Protein AF-0000000073400050 (afdb_homodimer)

Nearest PDB structures (foldseek):
  8a4d-assembly2_E  TM=8.591E-01  e=4.360E-23  Pseudomonas aeruginosa LESB58
  8a4d-assembly1_A  TM=8.647E-01  e=7.054E-23  Pseudomonas aeruginosa LESB58
  2o1x-assembly2_D  TM=8.941E-01  e=3.801E-22  Deinococcus radiodurans
  8a4d-assembly2_B  TM=8.630E-01  e=1.739E-22  Pseudomonas aeruginosa LESB58
  8a4d-assembly3_C-2  TM=8.619E-01  e=1.961E-22  Pseudomonas aeruginosa LESB58

Solvent-accessible surface area (backbone atoms only — not comparable to full-atom values): 29000 Å² total; per-residue (Å²): 117,44,46,49,27,49,48,36,54,49,46,48,64,48,41,77,79,35,86,43,50,27,41,35,31,36,71,47,33,86,77,34,43,44,52,56,37,38,70,75,41,52,92,40,44,44,77,53,38,88,33,49,49,58,41,52,49,51,32,32,55,43,20,74,73,68,31,37,26,33,37,42,43,44,22,30,48,46,61,28,54,17,25,42,47,42,46,56,50,20,24,63,63,41,25,34,32,35,38,38,19,27,22,27,13,67,46,39,29,79,73,30,38,81,46,34,20,39,40,49,57,16,46,49,52,36,40,24,55,29,34,28,34,20,40,51,28,62,66,30,35,50,50,48,53,53,52,51,70,72,43,83,35,15,32,37,38,45,23,37,46,56,66,67,60,80,64,60,62,73,72,53,58,53,39,46,45,56,60,85,48,45,26,37,30,36,17,35,18,69,28,30,57,36,28,39,51,12,17,52,54,28,40,75,72,72,39,59,37,17,16,27,36,37,24,37,63,17,74,59,54,58,68,64,47,49,64,72,54,61,89,43,79,44,34,35,33,31,38,60,25,24,54,56,34,23,66,62,35,55,41,42,75,69,75,41,76,69,44,81,74,63,42,39,44,58,61,74,54,61,60,58,68,41,55,44,72,57,54,25,52,76,64,49,59,28,29,66,44,44,26,50,51,51,52,52,52,58,55,64,82,96,115,43,48,48,27,50,47,35,52,47,46,47,64,47,40,76,81,35,85,43,51,28,41,33,32,38,71,47,33,86,76,34,43,44,50,56,36,36,71,75,41,52,90,41,46,45,77,54,38,88,34,48,49,58,41,51,48,50,33,32,54,42,21,73,73,70,31,37,28,34,38,41,44,44,23,30,47,46,60,28,53,17,27,42,45,42,48,58,49,19,25,63,62,42,24,33,32,35,38,37,18,28,24,26,12,66,45,40,32,82,73,28,38,82,47,35,20,40,41,50,57,16,48,49,52,37,40,25,54,29,34,29,33,20,40,50,27,62,66,30,34,50,49,48,53,54,53,51,70,71,44,83,35,14,32,38,38,46,21,39,48,59,66,67,59,81,64,59,63,75,71,53,58,53,38,46,46,55,62,86,48,44,26,37,29,36,19,34,19,70,28,29,56,35,28,40,50,12,17,51,54,27,41,76,72,70,38,60,37,18,16,28,35,37,25,37,63,18,74,60,54,60,67,64,47,50,63,71,53,60,88,43,81,43,33,35,33,34,39,59,25,25,55,57,33,24,65,61,36,53,40,43,75,70,73,41,78,67,43,82,72,65,43,39,45,57,62,71,54,61,62,58,66,42,57,44,71,56,54,25,52,75,64,48,58,28,30,65,44,43,26,52,51,51,53,51,50,58,57,62,81,95

Sequence (604 aa):
MRPAAHCVQALVERAAHDRRIWVLDGDLADSYGADRFAATHPDRFLMAGIAEQSMVSTAAGMAACGLRPWVFSFAAFLCYRAYDQIRVGLAQAGMPVTLVGSHSGGCGGPNGKSHLALNDIAVMASLPNVDVWAPASDRDTRFVVDAVMTADRPAYIRYPREPWGELPGEPAECRWIGGRRRFALVSCGLFSHVANDAAGMLRARGIDAGAVHVARLAPFPADAFAALVDGVDGIWVVDDHTRFGGLADLLRANGHAVREPAFSWPANWSGDVGPAAELLRRHGLSAADVAGRIAAELARGRMRPAAHCVQALVERAAHDRRIWVLDGDLADSYGADRFAATHPDRFLMAGIAEQSMVSTAAGMAACGLRPWVFSFAAFLCYRAYDQIRVGLAQAGMPVTLVGSHSGGCGGPNGKSHLALNDIAVMASLPNVDVWAPASDRDTRFVVDAVMTADRPAYIRYPREPWGELPGEPAECRWIGGRRRFALVSCGLFSHVANDAAGMLRARGIDAGAVHVARLAPFPADAFAALVDGVDGIWVVDDHTRFGGLADLLRANGHAVREPAFSWPANWSGDVGPAAELLRRHGLSAADVAGRIAAELARGR

Structure (mmCIF, N/CA/C/O backbone):
data_AF-0000000073400050-model_v1
#
loop_
_entity.id
_entity.type
_entity.pdbx_description
1 polymer 'Transketolase, C-terminal subunit'
#
loop_
_atom_site.group_PDB
_atom_site.id
_atom_site.type_symbol
_atom_site.label_atom_id
_atom_site.label_alt_id
_atom_site.label_comp_id
_atom_site.label_asym_id
_atom_site.label_entity_id
_atom_site.label_seq_id
_atom_site.pdbx_PDB_ins_code
_atom_site.Cartn_x
_atom_site.Cartn_y
_atom_site.Cartn_z
_atom_site.occupancy
_atom_site.B_iso_or_equiv
_atom_site.auth_seq_id
_atom_site.auth_comp_id
_atom_site.auth_asym_id
_atom_site.auth_atom_id
_atom_site.pdbx_PDB_model_num
ATOM 1 N N . MET A 1 1 ? -8.758 21.391 20.672 1 71.56 1 MET A N 1
ATOM 2 C CA . MET A 1 1 ? -9.648 21.094 19.562 1 71.56 1 MET A CA 1
ATOM 3 C C . MET A 1 1 ? -9.148 19.891 18.766 1 71.56 1 MET A C 1
ATOM 5 O O . MET A 1 1 ? -7.938 19.719 18.594 1 71.56 1 MET A O 1
ATOM 9 N N . ARG A 1 2 ? -10.109 19.109 18.344 1 82.56 2 ARG A N 1
ATOM 10 C CA . ARG A 1 2 ? -9.719 17.953 17.547 1 82.56 2 ARG A CA 1
ATOM 11 C C . ARG A 1 2 ? -9.195 18.375 16.172 1 82.56 2 ARG A C 1
ATOM 13 O O . ARG A 1 2 ? -9.703 19.328 15.578 1 82.56 2 ARG A O 1
ATOM 20 N N . PRO A 1 3 ? -8.242 17.734 15.695 1 82.31 3 PRO A N 1
ATOM 21 C CA . PRO A 1 3 ? -7.562 18.156 14.469 1 82.31 3 PRO A CA 1
ATOM 22 C C . PRO A 1 3 ? -8.523 18.359 13.297 1 82.31 3 PRO A C 1
ATOM 24 O O . PRO A 1 3 ? -8.445 19.359 12.586 1 82.31 3 PRO A O 1
ATOM 27 N N . ALA A 1 4 ? -9.445 17.5 13.18 1 83.62 4 ALA A N 1
ATOM 28 C CA . ALA A 1 4 ? -10.383 17.609 12.062 1 83.62 4 ALA A CA 1
ATOM 29 C C . ALA A 1 4 ? -11.266 18.859 12.211 1 83.62 4 ALA A C 1
ATOM 31 O O . ALA A 1 4 ? -11.773 19.375 11.219 1 83.62 4 ALA A O 1
ATOM 32 N N . ALA A 1 5 ? -11.43 19.297 13.398 1 85.75 5 ALA A N 1
ATOM 33 C CA . ALA A 1 5 ? -12.234 20.484 13.656 1 85.75 5 ALA A CA 1
ATOM 34 C C . ALA A 1 5 ? -11.578 21.734 13.055 1 85.75 5 ALA A C 1
ATOM 36 O O . ALA A 1 5 ? -12.273 22.672 12.672 1 85.75 5 ALA A O 1
ATOM 37 N N . HIS A 1 6 ? -10.273 21.719 12.969 1 88.62 6 HIS A N 1
ATOM 38 C CA . HIS A 1 6 ? -9.555 22.812 12.344 1 88.62 6 HIS A CA 1
ATOM 39 C C . HIS A 1 6 ? -9.891 22.922 10.859 1 88.62 6 HIS A C 1
ATOM 41 O O . HIS A 1 6 ? -9.945 24.016 10.297 1 88.62 6 HIS A O 1
ATOM 47 N N . CYS A 1 7 ? -10.039 21.781 10.258 1 92.19 7 CYS A N 1
ATOM 48 C CA . CYS A 1 7 ? -10.445 21.75 8.859 1 92.19 7 CYS A CA 1
ATOM 49 C C . CYS A 1 7 ? -11.82 22.391 8.672 1 92.19 7 CYS A C 1
ATOM 51 O O . CYS A 1 7 ? -12.023 23.203 7.766 1 92.19 7 CYS A O 1
ATOM 53 N N . VAL A 1 8 ? -12.695 22.062 9.562 1 88.94 8 VAL A N 1
ATOM 54 C CA . VAL A 1 8 ? -14.055 22.609 9.508 1 88.94 8 VAL A CA 1
ATOM 55 C C . VAL A 1 8 ? -14.008 24.125 9.648 1 88.94 8 VAL A C 1
ATOM 57 O O . VAL A 1 8 ? -14.703 24.844 8.914 1 88.94 8 VAL A O 1
ATOM 60 N N . GLN A 1 9 ? -13.258 24.547 10.555 1 89.75 9 GLN A N 1
ATOM 61 C CA . GLN A 1 9 ? -13.133 25.984 10.766 1 89.75 9 GLN A CA 1
ATOM 62 C C . GLN A 1 9 ? -12.633 26.688 9.508 1 89.75 9 GLN A C 1
ATOM 64 O O . GLN A 1 9 ? -13.156 27.734 9.125 1 89.75 9 GLN A O 1
ATOM 69 N N . ALA A 1 10 ? -11.656 26.109 8.898 1 91.75 10 ALA A N 1
ATOM 70 C CA . ALA A 1 10 ? -11.125 26.672 7.66 1 91.75 10 ALA A CA 1
ATOM 71 C C . ALA A 1 10 ? -12.195 26.703 6.574 1 91.75 10 ALA A C 1
ATOM 73 O O . ALA A 1 10 ? -12.289 27.672 5.809 1 91.75 10 ALA A O 1
ATOM 74 N N . LEU A 1 11 ? -12.977 25.703 6.5 1 92 11 LEU A N 1
ATOM 75 C CA . LEU A 1 11 ? -14.023 25.594 5.484 1 92 11 LEU A CA 1
ATOM 76 C C . LEU A 1 11 ? -15.117 26.625 5.727 1 92 11 LEU A C 1
ATOM 78 O O . LEU A 1 11 ? -15.656 27.203 4.777 1 92 11 LEU A O 1
ATOM 82 N N . VAL A 1 12 ? -15.461 26.812 6.988 1 90.62 12 VAL A N 1
ATOM 83 C CA . VAL A 1 12 ? -16.469 27.812 7.344 1 90.62 12 VAL A CA 1
ATOM 84 C C . VAL A 1 12 ? -16.047 29.188 6.824 1 90.62 12 VAL A C 1
ATOM 86 O O . VAL A 1 12 ? -16.844 29.906 6.211 1 90.62 12 VAL A O 1
ATOM 89 N N . GLU A 1 13 ? -14.836 29.531 7.047 1 91.69 13 GLU A N 1
ATOM 90 C CA . GLU A 1 13 ? -14.289 30.812 6.613 1 91.69 13 GLU A CA 1
ATOM 91 C C . GLU A 1 13 ? -14.281 30.922 5.09 1 91.69 13 GLU A C 1
ATOM 93 O O . GLU A 1 13 ? -14.672 31.953 4.531 1 91.69 13 GLU A O 1
ATOM 98 N N . ARG A 1 14 ? -13.93 29.859 4.449 1 91.88 14 ARG A N 1
ATOM 99 C CA . ARG A 1 14 ? -13.828 29.875 2.994 1 91.88 14 ARG A CA 1
ATOM 100 C C . ARG A 1 14 ? -15.211 29.859 2.348 1 91.88 14 ARG A C 1
ATOM 102 O O . ARG A 1 14 ? -15.406 30.469 1.287 1 91.88 14 ARG A O 1
ATOM 109 N N . ALA A 1 15 ? -16.078 29.156 2.898 1 91.31 15 ALA A N 1
ATOM 110 C CA . ALA A 1 15 ? -17.422 29 2.346 1 91.31 15 ALA A CA 1
ATOM 111 C C . ALA A 1 15 ? -18.156 30.328 2.314 1 91.31 15 ALA A C 1
ATOM 113 O O . ALA A 1 15 ? -19.125 30.5 1.565 1 91.31 15 ALA A O 1
ATOM 114 N N . ALA A 1 16 ? -17.719 31.281 3.084 1 91.44 16 ALA A N 1
ATOM 115 C CA . ALA A 1 16 ? -18.297 32.625 3.066 1 91.44 16 ALA A CA 1
ATOM 116 C C . ALA A 1 16 ? -18.078 33.281 1.713 1 91.44 16 ALA A C 1
ATOM 118 O O . ALA A 1 16 ? -18.875 34.156 1.305 1 91.44 16 ALA A O 1
ATOM 119 N N . HIS A 1 17 ? -17.062 32.844 0.979 1 92.31 17 HIS A N 1
ATOM 120 C CA . HIS A 1 17 ? -16.703 33.5 -0.267 1 92.31 17 HIS A CA 1
ATOM 121 C C . HIS A 1 17 ? -16.766 32.562 -1.446 1 92.31 17 HIS A C 1
ATOM 123 O O . HIS A 1 17 ? -16.5 32.938 -2.588 1 92.31 17 HIS A O 1
ATOM 129 N N . ASP A 1 18 ? -17.078 31.344 -1.232 1 92.69 18 ASP A N 1
ATOM 130 C CA . ASP A 1 18 ? -17.156 30.328 -2.279 1 92.69 18 ASP A CA 1
ATOM 131 C C . ASP A 1 18 ? -18.391 29.453 -2.119 1 92.69 18 ASP A C 1
ATOM 133 O O . ASP A 1 18 ? -18.406 28.516 -1.322 1 92.69 18 ASP A O 1
ATOM 137 N N . ARG A 1 19 ? -19.344 29.641 -2.895 1 90.75 19 ARG A N 1
ATOM 138 C CA . ARG A 1 19 ? -20.641 28.984 -2.771 1 90.75 19 ARG A CA 1
ATOM 139 C C . ARG A 1 19 ? -20.562 27.531 -3.242 1 90.75 19 ARG A C 1
ATOM 141 O O . ARG A 1 19 ? -21.5 26.75 -3.023 1 90.75 19 ARG A O 1
ATOM 148 N N . ARG A 1 20 ? -19.594 27.172 -3.75 1 93.12 20 ARG A N 1
ATOM 149 C CA . ARG A 1 20 ? -19.469 25.812 -4.254 1 93.12 20 ARG A CA 1
ATOM 150 C C . ARG A 1 20 ? -19.188 24.828 -3.117 1 93.12 20 ARG A C 1
ATOM 152 O O . ARG A 1 20 ? -19.391 23.625 -3.27 1 93.12 20 ARG A O 1
ATOM 159 N N . ILE A 1 21 ? -18.719 25.203 -1.989 1 92.69 21 ILE A N 1
ATOM 160 C CA . ILE A 1 21 ? -18.25 24.359 -0.892 1 92.69 21 ILE A CA 1
ATOM 161 C C . ILE A 1 21 ? -19.453 23.781 -0.141 1 92.69 21 ILE A C 1
ATOM 163 O O . ILE A 1 21 ? -20.312 24.531 0.346 1 92.69 21 ILE A O 1
ATOM 167 N N . TRP A 1 22 ? -19.484 22.484 -0.041 1 90.38 22 TRP A N 1
ATOM 168 C CA . TRP A 1 22 ? -20.484 21.734 0.726 1 90.38 22 TRP A CA 1
ATOM 169 C C . TRP A 1 22 ? -19.812 20.75 1.682 1 90.38 22 TRP A C 1
ATOM 171 O O . TRP A 1 22 ? -18.75 20.188 1.365 1 90.38 22 TRP A O 1
ATOM 181 N N . VAL A 1 23 ? -20.469 20.578 2.783 1 88.38 23 VAL A N 1
ATOM 182 C CA . VAL A 1 23 ? -19.953 19.609 3.756 1 88.38 23 VAL A CA 1
ATOM 183 C C . VAL A 1 23 ? -20.984 18.5 3.959 1 88.38 23 VAL A C 1
ATOM 185 O O . VAL A 1 23 ? -22.172 18.766 4.145 1 88.38 23 VAL A O 1
ATOM 188 N N . LEU A 1 24 ? -20.469 17.344 3.75 1 84.06 24 LEU A N 1
ATOM 189 C CA . LEU A 1 24 ? -21.266 16.156 4.039 1 84.06 24 LEU A CA 1
ATOM 190 C C . LEU A 1 24 ? -20.719 15.414 5.262 1 84.06 24 LEU A C 1
ATOM 192 O O . LEU A 1 24 ? -19.5 15.273 5.414 1 84.06 24 LEU A O 1
ATOM 196 N N . ASP A 1 25 ? -21.672 15.016 6.125 1 77.69 25 ASP A N 1
ATOM 197 C CA . A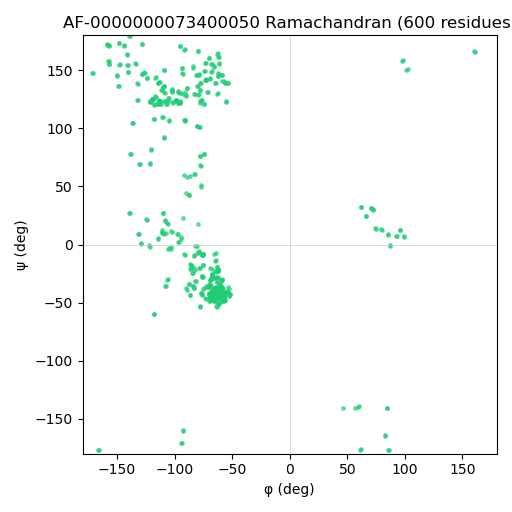SP A 1 25 ? -21.219 14.383 7.359 1 77.69 25 ASP A CA 1
ATOM 198 C C . ASP A 1 25 ? -22 13.102 7.637 1 77.69 25 ASP A C 1
ATOM 200 O O . ASP A 1 25 ? -23.203 13.031 7.379 1 77.69 25 ASP A O 1
ATOM 204 N N . GLY A 1 26 ? -21.312 12.055 8.086 1 64.44 26 GLY A N 1
ATOM 205 C CA . GLY A 1 26 ? -21.906 10.773 8.422 1 64.44 26 GLY A CA 1
ATOM 206 C C . GLY A 1 26 ? -22.406 10.703 9.859 1 64.44 26 GLY A C 1
ATOM 207 O O . GLY A 1 26 ? -22.203 9.695 10.539 1 64.44 26 GLY A O 1
ATOM 208 N N . ASP A 1 27 ? -22.984 11.617 10.328 1 53.19 27 ASP A N 1
ATOM 209 C CA . ASP A 1 27 ? -23.594 11.734 11.656 1 53.19 27 ASP A CA 1
ATOM 210 C C . ASP A 1 27 ? -22.531 11.703 12.75 1 53.19 27 ASP A C 1
ATOM 212 O O . ASP A 1 27 ? -22.766 11.156 13.836 1 53.19 27 ASP A O 1
ATOM 216 N N . LEU A 1 28 ? -21.406 12.055 12.422 1 57.22 28 LEU A N 1
ATOM 217 C CA . LEU A 1 28 ? -20.344 12.109 13.414 1 57.22 28 LEU A CA 1
ATOM 218 C C . LEU A 1 28 ? -19.984 13.555 13.742 1 57.22 28 LEU A C 1
ATOM 220 O O . LEU A 1 28 ? -18.875 13.836 14.211 1 57.22 28 LEU A O 1
ATOM 224 N N . ALA A 1 29 ? -20.891 14.367 13.445 1 50.97 29 ALA A N 1
ATOM 225 C CA . ALA A 1 29 ? -20.688 15.812 13.453 1 50.97 29 ALA A CA 1
ATOM 226 C C . ALA A 1 29 ? -20.125 16.281 14.789 1 50.97 29 ALA A C 1
ATOM 228 O O . ALA A 1 29 ? -19.219 17.109 14.828 1 50.97 29 ALA A O 1
ATOM 229 N N . ASP A 1 30 ? -20.594 15.68 15.82 1 50.03 30 ASP A N 1
ATOM 230 C CA . ASP A 1 30 ? -20.109 16.094 17.141 1 50.03 30 ASP A CA 1
ATOM 231 C C . ASP A 1 30 ? -18.641 15.727 17.328 1 50.03 30 ASP A C 1
ATOM 233 O O . ASP A 1 30 ? -17.922 16.375 18.094 1 50.03 30 ASP A O 1
ATOM 237 N N . SER A 1 31 ? -18.25 14.805 16.547 1 51.19 31 SER A N 1
ATOM 238 C CA . SER A 1 31 ? -16.922 14.266 16.766 1 51.19 31 SER A CA 1
ATOM 239 C C . SER A 1 31 ? -15.859 15.086 16.047 1 51.19 31 SER A C 1
ATOM 241 O O . SER A 1 31 ? -14.695 15.086 16.438 1 51.19 31 SER A O 1
ATOM 243 N N . TYR A 1 32 ? -16.344 15.875 15.055 1 60.16 32 TYR A N 1
ATOM 244 C CA . TYR A 1 32 ? -15.328 16.609 14.312 1 60.16 32 TYR A CA 1
ATOM 245 C C . TYR A 1 32 ? -15.703 18.094 14.195 1 60.16 32 TYR A C 1
ATOM 247 O O . TYR A 1 32 ? -15.008 18.859 13.531 1 60.16 32 TYR A O 1
ATOM 255 N N . GLY A 1 33 ? -16.641 18.484 14.836 1 62.09 33 GLY A N 1
ATOM 256 C CA . GLY A 1 33 ? -16.969 19.906 14.852 1 62.09 33 GLY A CA 1
ATOM 257 C C . GLY A 1 33 ? -17.734 20.344 13.617 1 62.09 33 GLY A C 1
ATOM 258 O O . GLY A 1 33 ? -17.719 21.531 13.273 1 62.09 33 GLY A O 1
ATOM 259 N N . ALA A 1 34 ? -18.203 19.359 12.883 1 67.62 34 ALA A N 1
ATOM 260 C CA . ALA A 1 34 ? -18.906 19.703 11.656 1 67.62 34 ALA A CA 1
ATOM 261 C C . ALA A 1 34 ? -20.188 20.484 11.961 1 67.62 34 ALA A C 1
ATOM 263 O O . ALA A 1 34 ? -20.734 21.156 11.086 1 67.62 34 ALA A O 1
ATOM 264 N N . ASP A 1 35 ? -20.516 20.438 13.148 1 70.44 35 ASP A N 1
ATOM 265 C CA . ASP A 1 35 ? -21.672 21.188 13.602 1 70.44 35 ASP A CA 1
ATOM 266 C C . ASP A 1 35 ? -21.469 22.688 13.406 1 70.44 35 ASP A C 1
ATOM 268 O O . ASP A 1 35 ? -22.438 23.422 13.164 1 70.44 35 ASP A O 1
ATOM 272 N N . ARG A 1 36 ? -20.281 23.047 13.453 1 75.31 36 ARG A N 1
ATOM 273 C CA . ARG A 1 36 ? -19.984 24.469 13.266 1 75.31 36 ARG A CA 1
ATOM 274 C C . ARG A 1 36 ? -20.312 24.906 11.844 1 75.31 36 ARG A C 1
ATOM 276 O O . ARG A 1 36 ? -20.812 26.016 11.625 1 75.31 36 ARG A O 1
ATOM 283 N N . PHE A 1 37 ? -20.047 24.078 10.93 1 82.56 37 PHE A N 1
ATOM 284 C CA . PHE A 1 37 ? -20.375 24.406 9.547 1 82.56 37 PHE A CA 1
ATOM 285 C C . PHE A 1 37 ? -21.875 24.469 9.344 1 82.56 37 PHE A C 1
ATOM 287 O O . PHE A 1 37 ? -22.391 25.391 8.703 1 82.56 37 PHE A O 1
ATOM 294 N N . ALA A 1 38 ? -22.469 23.469 9.875 1 75.44 38 ALA A N 1
ATOM 295 C CA . ALA A 1 38 ? -23.938 23.422 9.773 1 75.44 38 ALA A CA 1
ATOM 296 C C . ALA A 1 38 ? -24.578 24.656 10.383 1 75.44 38 ALA A C 1
ATOM 298 O O . ALA A 1 38 ? -25.578 25.172 9.867 1 75.44 38 ALA A O 1
ATOM 299 N N . ALA A 1 39 ? -24.047 25.109 11.414 1 80.62 39 ALA A N 1
ATOM 300 C CA . ALA A 1 39 ? -24.562 26.281 12.102 1 80.62 39 ALA A CA 1
ATOM 301 C C . ALA A 1 39 ? -24.359 27.547 11.266 1 80.62 39 ALA A C 1
ATOM 303 O O . ALA A 1 39 ? -25.234 28.422 11.234 1 80.62 39 ALA A O 1
ATOM 304 N N . THR A 1 40 ? -23.297 27.641 10.57 1 82 40 THR A N 1
ATOM 305 C CA . THR A 1 40 ? -22.953 28.859 9.828 1 82 40 THR A CA 1
ATOM 306 C C . THR A 1 40 ? -23.516 28.812 8.414 1 82 40 THR A C 1
ATOM 308 O O . THR A 1 40 ? -23.922 29.828 7.867 1 82 40 THR A O 1
ATOM 311 N N . HIS A 1 41 ? -23.484 27.594 7.824 1 84.25 41 HIS A N 1
ATOM 312 C CA . HIS A 1 41 ? -23.984 27.406 6.461 1 84.25 41 HIS A CA 1
ATOM 313 C C . HIS A 1 41 ? -24.938 26.219 6.371 1 84.25 41 HIS A C 1
ATOM 315 O O . HIS A 1 41 ? -24.672 25.25 5.66 1 84.25 41 HIS A O 1
ATOM 321 N N . PRO A 1 42 ? -26.078 26.328 6.938 1 78.31 42 PRO A N 1
ATOM 322 C CA . PRO A 1 42 ? -27 25.203 7.031 1 78.31 42 PRO A CA 1
ATOM 323 C C . PRO A 1 42 ? -27.484 24.719 5.664 1 78.31 42 PRO A C 1
ATOM 325 O O . PRO A 1 42 ? -27.766 23.531 5.492 1 78.31 42 PRO A O 1
ATOM 328 N N . ASP A 1 43 ? -27.531 25.578 4.73 1 81.19 43 ASP A N 1
ATOM 329 C CA . ASP A 1 43 ? -28.062 25.234 3.42 1 81.19 43 ASP A CA 1
ATOM 330 C C . ASP A 1 43 ? -27.047 24.469 2.59 1 81.19 43 ASP A C 1
ATOM 332 O O . ASP A 1 43 ? -27.359 23.969 1.507 1 81.19 43 ASP A O 1
ATOM 336 N N . ARG A 1 44 ? -25.875 24.328 3.072 1 84.44 44 ARG A N 1
ATOM 337 C CA . ARG A 1 44 ? -24.812 23.641 2.334 1 84.44 44 ARG A CA 1
ATOM 338 C C . ARG A 1 44 ? -24.234 22.5 3.148 1 84.44 44 ARG A C 1
ATOM 340 O O . ARG A 1 44 ? -23.062 22.125 2.967 1 84.44 44 ARG A O 1
ATOM 347 N N . PHE A 1 45 ? -24.984 22.062 4.082 1 78.44 45 PHE A N 1
ATOM 348 C CA . PHE A 1 45 ? -24.656 20.922 4.938 1 78.44 45 PHE A CA 1
ATOM 349 C C . PHE A 1 45 ? -25.594 19.766 4.688 1 78.44 45 PHE A C 1
ATOM 351 O O . PHE A 1 45 ? -26.812 19.922 4.719 1 78.44 45 PHE A O 1
ATOM 358 N N . LEU A 1 46 ? -25.016 18.594 4.359 1 76.62 46 LEU A N 1
ATOM 359 C CA . LEU A 1 46 ? -25.812 17.391 4.141 1 76.62 46 LEU A CA 1
ATOM 360 C C . LEU A 1 46 ? -25.453 16.297 5.148 1 76.62 46 LEU A C 1
ATOM 362 O O . LEU A 1 46 ? -24.297 15.875 5.215 1 76.62 46 LEU A O 1
ATOM 366 N N . MET A 1 47 ? -26.391 15.891 5.883 1 68.06 47 MET A N 1
ATOM 367 C CA . MET A 1 47 ? -26.203 14.789 6.82 1 68.06 47 MET A CA 1
ATOM 368 C C . MET A 1 47 ? -26.578 13.461 6.172 1 68.06 47 MET A C 1
ATOM 370 O O . MET A 1 47 ? -27.719 13.25 5.77 1 68.06 47 MET A O 1
ATOM 374 N N . ALA A 1 48 ? -25.641 12.633 5.844 1 61.25 48 ALA A N 1
ATOM 375 C CA . ALA A 1 48 ? -25.938 11.414 5.098 1 61.25 48 ALA A CA 1
ATOM 376 C C . ALA A 1 48 ? -26.047 10.211 6.027 1 61.25 48 ALA A C 1
ATOM 378 O O . ALA A 1 48 ? -26.469 9.133 5.617 1 61.25 48 ALA A O 1
ATOM 379 N N . GLY A 1 49 ? -26.062 10.344 7.418 1 57.94 49 GLY A N 1
ATOM 380 C CA . GLY A 1 49 ? -26.031 9.18 8.281 1 57.94 49 GLY A CA 1
ATOM 381 C C . GLY A 1 49 ? -24.781 8.336 8.109 1 57.94 49 GLY A C 1
ATOM 382 O O . GLY A 1 49 ? -23.906 8.68 7.32 1 57.94 49 GLY A O 1
ATOM 383 N N . ILE A 1 50 ? -24.734 7.215 8.836 1 56 50 ILE A N 1
ATOM 384 C CA . ILE A 1 50 ? -23.594 6.301 8.789 1 56 50 ILE A CA 1
ATOM 385 C C . ILE A 1 50 ? -23.656 5.461 7.516 1 56 50 ILE A C 1
ATOM 387 O O . ILE A 1 50 ? -23.891 4.25 7.57 1 56 50 ILE A O 1
ATOM 391 N N . ALA A 1 51 ? -23.812 6.117 6.441 1 67.69 51 ALA A N 1
ATOM 392 C CA . ALA A 1 51 ? -23.859 5.477 5.129 1 67.69 51 ALA A CA 1
ATOM 393 C C . ALA A 1 51 ? -22.766 6.02 4.207 1 67.69 51 ALA A C 1
ATOM 395 O O . ALA A 1 51 ? -23.062 6.719 3.234 1 67.69 51 ALA A O 1
ATOM 396 N N . GLU A 1 52 ? -21.656 5.707 4.492 1 73.69 52 GLU A N 1
ATOM 397 C CA . GLU A 1 52 ? -20.5 6.285 3.811 1 73.69 52 GLU A CA 1
ATOM 398 C C . GLU A 1 52 ? -20.547 5.996 2.314 1 73.69 52 GLU A C 1
ATOM 400 O O . GLU A 1 52 ? -20.141 6.828 1.503 1 73.69 52 GLU A O 1
ATOM 405 N N . GLN A 1 53 ? -21.016 4.852 1.957 1 74 53 GLN A N 1
ATOM 406 C CA . GLN A 1 53 ? -21.109 4.523 0.539 1 74 53 GLN A CA 1
ATOM 407 C C . GLN A 1 53 ? -22.016 5.5 -0.194 1 74 53 GLN A C 1
ATOM 409 O O . GLN A 1 53 ? -21.641 6.047 -1.234 1 74 53 GLN A O 1
ATOM 414 N N . SER A 1 54 ? -23.078 5.742 0.435 1 75.5 54 SER A N 1
ATOM 415 C CA . SER A 1 54 ? -24.031 6.684 -0.145 1 75.5 54 SER A CA 1
ATOM 416 C C . SER A 1 54 ? -23.5 8.109 -0.112 1 75.5 54 SER A C 1
ATOM 418 O O . SER A 1 54 ? -23.703 8.875 -1.053 1 75.5 54 SER A O 1
ATOM 420 N N . MET A 1 55 ? -22.812 8.453 0.911 1 83.62 55 MET A N 1
ATOM 421 C CA . MET A 1 55 ? -22.25 9.789 1.092 1 83.62 55 MET A CA 1
ATOM 422 C C . MET A 1 55 ? -21.219 10.102 0.004 1 83.62 55 MET A C 1
ATOM 424 O O . MET A 1 55 ? -21.281 11.164 -0.615 1 83.62 55 MET A O 1
ATOM 428 N N . VAL A 1 56 ? -20.422 9.18 -0.262 1 86.06 56 VAL A N 1
ATOM 429 C CA . VAL A 1 56 ? -19.375 9.375 -1.254 1 86.06 56 VAL A CA 1
ATOM 430 C C . VAL A 1 56 ? -19.984 9.453 -2.648 1 86.06 56 VAL A C 1
ATOM 432 O O . VAL A 1 56 ? -19.594 10.305 -3.455 1 86.06 56 VAL A O 1
ATOM 435 N N . SER A 1 57 ? -20.906 8.625 -2.91 1 84.31 57 SER A N 1
ATOM 436 C CA . SER A 1 57 ? -21.562 8.648 -4.211 1 84.31 57 SER A CA 1
ATOM 437 C C . SER A 1 57 ? -22.312 9.961 -4.418 1 84.31 57 SER A C 1
ATOM 439 O O . SER A 1 57 ? -22.297 10.531 -5.512 1 84.31 57 SER A O 1
ATOM 441 N N . THR A 1 58 ? -23.016 10.352 -3.4 1 83.75 58 THR A N 1
ATOM 442 C CA . THR A 1 58 ? -23.703 11.633 -3.453 1 83.75 58 THR A CA 1
ATOM 443 C C . THR A 1 58 ? -22.719 12.773 -3.699 1 83.75 58 THR A C 1
ATOM 445 O O . THR A 1 58 ? -22.969 13.641 -4.543 1 83.75 58 THR A O 1
ATOM 448 N N . ALA A 1 59 ? -21.641 12.781 -3.025 1 90.12 59 ALA A N 1
ATOM 449 C CA . ALA A 1 59 ? -20.609 13.805 -3.178 1 90.12 59 ALA A CA 1
ATOM 450 C C . ALA A 1 59 ? -20.062 13.828 -4.602 1 90.12 59 ALA A C 1
ATOM 452 O O . ALA A 1 59 ? -19.812 14.898 -5.156 1 90.12 59 ALA A O 1
ATOM 453 N N . ALA A 1 60 ? -19.875 12.656 -5.164 1 90 60 ALA A N 1
ATOM 454 C CA . ALA A 1 60 ? -19.422 12.562 -6.547 1 90 60 ALA A CA 1
ATOM 455 C C . ALA A 1 60 ? -20.406 13.258 -7.492 1 90 60 ALA A C 1
ATOM 457 O O . ALA A 1 60 ? -19.984 13.984 -8.398 1 90 60 ALA A O 1
ATOM 458 N N . GLY A 1 61 ? -21.656 12.984 -7.293 1 87 61 GLY A N 1
ATOM 459 C CA . GLY A 1 61 ? -22.672 13.641 -8.094 1 87 61 GLY A CA 1
ATOM 460 C C . GLY A 1 61 ? -22.656 15.156 -7.945 1 87 61 GLY A C 1
ATOM 461 O O . GLY A 1 61 ? -22.812 15.875 -8.93 1 87 61 GLY A O 1
ATOM 462 N N . MET A 1 62 ? -22.516 15.625 -6.762 1 90.44 62 MET A N 1
ATOM 463 C CA . MET A 1 62 ? -22.453 17.062 -6.492 1 90.44 62 MET A CA 1
ATOM 464 C C . MET A 1 62 ? -21.266 17.688 -7.207 1 90.44 62 MET A C 1
ATOM 466 O O . MET A 1 62 ? -21.391 18.75 -7.809 1 90.44 62 MET A O 1
ATOM 470 N N . ALA A 1 63 ? -20.156 17 -7.137 1 92.31 63 ALA A N 1
ATOM 471 C CA . ALA A 1 63 ? -18.953 17.484 -7.809 1 92.31 63 ALA A CA 1
ATOM 472 C C . ALA A 1 63 ? -19.172 17.562 -9.32 1 92.31 63 ALA A C 1
ATOM 474 O O . ALA A 1 63 ? -18.688 18.5 -9.969 1 92.31 63 ALA A O 1
ATOM 475 N N . ALA A 1 64 ? -19.844 16.625 -9.836 1 90.12 64 ALA A N 1
ATOM 476 C CA . ALA A 1 64 ? -20.141 16.594 -11.266 1 90.12 64 ALA A CA 1
ATOM 477 C C . ALA A 1 64 ? -20.984 17.797 -11.672 1 90.12 64 ALA A C 1
ATOM 479 O O . ALA A 1 64 ? -20.984 18.203 -12.836 1 90.12 64 ALA A O 1
ATOM 480 N N . CYS A 1 65 ? -21.656 18.359 -10.766 1 92.25 65 CYS A N 1
ATOM 481 C CA . CYS A 1 65 ? -22.5 19.516 -11.016 1 92.25 65 CYS A CA 1
ATOM 482 C C . CYS A 1 65 ? -21.766 20.812 -10.727 1 92.25 65 CYS A C 1
ATOM 484 O O . CYS A 1 65 ? -22.359 21.891 -10.703 1 92.25 65 CYS A O 1
ATOM 486 N N . GLY A 1 66 ? -20.484 20.688 -10.43 1 91.5 66 GLY A N 1
ATOM 487 C CA . GLY A 1 66 ? -19.656 21.891 -10.305 1 91.5 66 GLY A CA 1
ATOM 488 C C . GLY A 1 66 ? -19.453 22.328 -8.867 1 91.5 66 GLY A C 1
ATOM 489 O O . GLY A 1 66 ? -18.891 23.391 -8.609 1 91.5 66 GLY A O 1
ATOM 490 N N . LEU A 1 67 ? -19.891 21.516 -7.898 1 93.12 67 LEU A N 1
ATOM 491 C CA . LEU A 1 67 ? -19.734 21.828 -6.488 1 93.12 67 LEU A CA 1
ATOM 492 C C . LEU A 1 67 ? -18.438 21.234 -5.949 1 93.12 67 LEU A C 1
ATOM 494 O O . LEU A 1 67 ? -17.75 20.484 -6.645 1 93.12 67 LEU A O 1
ATOM 498 N N . ARG A 1 68 ? -18.062 21.656 -4.758 1 94.12 68 ARG A N 1
ATOM 499 C CA . ARG A 1 68 ? -16.875 21.172 -4.074 1 94.12 68 ARG A CA 1
ATOM 500 C C . ARG A 1 68 ? -17.234 20.531 -2.736 1 94.12 68 ARG A C 1
ATOM 502 O O . ARG A 1 68 ? -17.031 21.141 -1.68 1 94.12 68 ARG A O 1
ATOM 509 N N . PRO A 1 69 ? -17.641 19.328 -2.795 1 93.69 69 PRO A N 1
ATOM 510 C CA . PRO A 1 69 ? -18.078 18.656 -1.569 1 93.69 69 PRO A CA 1
ATOM 511 C C . PRO A 1 69 ? -16.906 18.203 -0.701 1 93.69 69 PRO A C 1
ATOM 513 O O . PRO A 1 69 ? -15.891 17.719 -1.223 1 93.69 69 PRO A O 1
ATOM 516 N N . TRP A 1 70 ? -17.062 18.375 0.554 1 93.31 70 TRP A N 1
ATOM 517 C CA . TRP A 1 70 ? -16.172 17.875 1.593 1 93.31 70 TRP A CA 1
ATOM 518 C C . TRP A 1 70 ? -16.891 16.844 2.459 1 93.31 70 TRP A C 1
ATOM 520 O O . TRP A 1 70 ? -17.891 17.156 3.115 1 93.31 70 TRP A O 1
ATOM 530 N N . VAL A 1 71 ? -16.328 15.625 2.488 1 91.62 71 VAL A N 1
ATOM 531 C CA . VAL A 1 71 ? -16.969 14.523 3.207 1 91.62 71 VAL A CA 1
ATOM 532 C C . VAL A 1 71 ? -16.156 14.203 4.465 1 91.62 71 VAL A C 1
ATOM 534 O O . VAL A 1 71 ? -14.977 13.891 4.391 1 91.62 71 VAL A O 1
ATOM 537 N N . PHE A 1 72 ? -16.906 14.281 5.57 1 89.69 72 PHE A N 1
ATOM 538 C CA . PHE A 1 72 ? -16.266 14.023 6.848 1 89.69 72 PHE A CA 1
ATOM 539 C C . PHE A 1 72 ? -16.719 12.695 7.43 1 89.69 72 PHE A C 1
ATOM 541 O O . PHE A 1 72 ? -17.922 12.406 7.465 1 89.69 72 PHE A O 1
ATOM 548 N N . SER A 1 73 ? -15.797 11.898 7.84 1 88.81 73 SER A N 1
ATOM 549 C CA . SER A 1 73 ? -16.047 10.656 8.57 1 88.81 73 SER A CA 1
ATOM 550 C C . SER A 1 73 ? -14.758 10.125 9.203 1 88.81 73 SER A C 1
ATOM 552 O O . SER A 1 73 ? -13.734 10.812 9.203 1 88.81 73 SER A O 1
ATOM 554 N N . PHE A 1 74 ? -14.875 8.945 9.836 1 87.88 74 PHE A N 1
ATOM 555 C CA . PHE A 1 74 ? -13.664 8.281 10.297 1 87.88 74 PHE A CA 1
ATOM 556 C C . PHE A 1 74 ? -12.883 7.707 9.125 1 87.88 74 PHE A C 1
ATOM 558 O O . PHE A 1 74 ? -13.477 7.211 8.164 1 87.88 74 PHE A O 1
ATOM 565 N N . ALA A 1 75 ? -11.625 7.809 9.234 1 89.62 75 ALA A N 1
ATOM 566 C CA . ALA A 1 75 ? -10.766 7.289 8.172 1 89.62 75 ALA A CA 1
ATOM 567 C C . ALA A 1 75 ? -11.117 5.84 7.848 1 89.62 75 ALA A C 1
ATOM 569 O O . ALA A 1 75 ? -11.219 5.465 6.68 1 89.62 75 ALA A O 1
ATOM 570 N N . ALA A 1 76 ? -11.352 5.023 8.828 1 85.38 76 ALA A N 1
ATOM 571 C CA . ALA A 1 76 ? -11.672 3.611 8.633 1 85.38 76 ALA A CA 1
ATOM 572 C C . ALA A 1 76 ? -12.961 3.443 7.836 1 85.38 76 ALA A C 1
ATOM 574 O O . ALA A 1 76 ? -13.055 2.566 6.973 1 85.38 76 ALA A O 1
ATOM 575 N N . PHE A 1 77 ? -13.867 4.305 8.078 1 82.56 77 PHE A N 1
ATOM 576 C CA . PHE A 1 77 ? -15.164 4.176 7.434 1 82.56 77 PHE A CA 1
ATOM 577 C C . PHE A 1 77 ? -15.117 4.727 6.016 1 82.56 77 PHE A C 1
ATOM 579 O O . PHE A 1 77 ? -15.852 4.258 5.141 1 82.56 77 PHE A O 1
ATOM 586 N N . LEU A 1 78 ? -14.32 5.68 5.832 1 87.06 78 LEU A N 1
ATOM 587 C CA . LEU A 1 78 ? -14.18 6.238 4.492 1 87.06 78 LEU A CA 1
ATOM 588 C C . LEU A 1 78 ? -13.305 5.34 3.621 1 87.06 78 LEU A C 1
ATOM 590 O O . LEU A 1 78 ? -13.758 4.836 2.592 1 87.06 78 LEU A O 1
ATOM 594 N N . CYS A 1 79 ? -12.148 5.027 4.094 1 87.81 79 CYS A N 1
ATOM 595 C CA . CYS A 1 79 ? -11.141 4.367 3.275 1 87.81 79 CYS A CA 1
ATOM 596 C C . CYS A 1 79 ? -11.461 2.891 3.09 1 87.81 79 CYS A C 1
ATOM 598 O O . CYS A 1 79 ? -11.094 2.295 2.074 1 87.81 79 CYS A O 1
ATOM 600 N N . TYR A 1 80 ? -12.148 2.322 4.023 1 85 80 TYR A N 1
ATOM 601 C CA . TYR A 1 80 ? -12.305 0.872 3.98 1 85 80 TYR A CA 1
ATOM 602 C C . TYR A 1 80 ? -13.727 0.487 3.582 1 85 80 TYR A C 1
ATOM 604 O O . TYR A 1 80 ? -13.93 -0.489 2.855 1 85 80 TYR A O 1
ATOM 612 N N . ARG A 1 81 ? -14.672 1.251 4.008 1 79 81 ARG A N 1
ATOM 613 C CA . ARG A 1 81 ? -16.062 0.896 3.756 1 79 81 ARG A CA 1
ATOM 614 C C . ARG A 1 81 ? -16.531 1.441 2.41 1 79 81 ARG A C 1
ATOM 616 O O . ARG A 1 81 ? -17.359 0.817 1.734 1 79 81 ARG A O 1
ATOM 623 N N . ALA A 1 82 ? -16.016 2.57 2.08 1 83.12 82 ALA A N 1
ATOM 624 C CA . ALA A 1 82 ? -16.469 3.215 0.851 1 83.12 82 ALA A CA 1
ATOM 625 C C . ALA A 1 82 ? -15.375 3.191 -0.217 1 83.12 82 ALA A C 1
ATOM 627 O O . ALA A 1 82 ? -15.352 4.047 -1.106 1 83.12 82 ALA A O 1
ATOM 628 N N . TYR A 1 83 ? -14.562 2.27 -0.155 1 85.25 83 TYR A N 1
ATOM 629 C CA . TYR A 1 83 ? -13.375 2.244 -1.004 1 85.25 83 TYR A CA 1
ATOM 630 C C . TYR A 1 83 ? -13.758 2.113 -2.473 1 85.25 83 TYR A C 1
ATOM 632 O O . TYR A 1 83 ? -13.203 2.805 -3.33 1 85.25 83 TYR A O 1
ATOM 640 N N . ASP A 1 84 ? -14.672 1.262 -2.742 1 82.56 84 ASP A N 1
ATOM 641 C CA . ASP A 1 84 ? -15.062 1.063 -4.133 1 82.56 84 ASP A CA 1
ATOM 642 C C . ASP A 1 84 ? -15.688 2.33 -4.715 1 82.56 84 ASP A C 1
ATOM 644 O O . ASP A 1 84 ? -15.43 2.684 -5.867 1 82.56 84 ASP A O 1
ATOM 648 N N . GLN A 1 85 ? -16.484 3 -3.945 1 84.88 85 GLN A N 1
ATOM 649 C CA . GLN A 1 85 ? -17.078 4.262 -4.371 1 84.88 85 GLN A CA 1
ATOM 650 C C . GLN A 1 85 ? -16 5.316 -4.629 1 84.88 85 GLN A C 1
ATOM 652 O O . GLN A 1 85 ? -16.125 6.121 -5.555 1 84.88 85 GLN A O 1
ATOM 657 N N . ILE A 1 86 ? -14.984 5.297 -3.84 1 89.88 86 ILE A N 1
ATOM 658 C CA . ILE A 1 86 ? -13.883 6.242 -3.982 1 89.88 86 ILE A CA 1
ATOM 659 C C . ILE A 1 86 ? -13.086 5.918 -5.246 1 89.88 86 ILE A C 1
ATOM 661 O O . ILE A 1 86 ? -12.789 6.812 -6.043 1 89.88 86 ILE A O 1
ATOM 665 N N . ARG A 1 87 ? -12.812 4.715 -5.422 1 87.12 87 ARG A N 1
ATOM 666 C CA . ARG A 1 87 ? -12 4.258 -6.547 1 87.12 87 ARG A CA 1
ATOM 667 C C . ARG A 1 87 ? -12.672 4.582 -7.875 1 87.12 87 ARG A C 1
ATOM 669 O O . ARG A 1 87 ? -12.062 5.191 -8.758 1 87.12 87 ARG A O 1
ATOM 676 N N . VAL A 1 88 ? -13.914 4.203 -7.969 1 83.5 88 VAL A N 1
ATOM 677 C CA . VAL A 1 88 ? -14.633 4.301 -9.242 1 83.5 88 VAL A CA 1
ATOM 678 C C . VAL A 1 88 ? -15.242 5.691 -9.383 1 83.5 88 VAL A C 1
ATOM 680 O O . VAL A 1 88 ? -15.102 6.332 -10.43 1 83.5 88 VAL A O 1
ATOM 683 N N . GLY A 1 89 ? -15.812 6.184 -8.359 1 85.88 89 GLY A N 1
ATOM 684 C CA . GLY A 1 89 ? -16.609 7.398 -8.422 1 85.88 89 GLY A CA 1
ATOM 685 C C . GLY A 1 89 ? -15.773 8.664 -8.312 1 85.88 89 GLY A C 1
ATOM 686 O O . GLY A 1 89 ? -16.188 9.727 -8.773 1 85.88 89 GLY A O 1
ATOM 687 N N . LEU A 1 90 ? -14.617 8.523 -7.703 1 91.62 90 LEU A N 1
ATOM 688 C CA . LEU A 1 90 ? -13.805 9.711 -7.492 1 91.62 90 LEU A CA 1
ATOM 689 C C . LEU A 1 90 ? -12.477 9.602 -8.227 1 91.62 90 LEU A C 1
ATOM 691 O O . LEU A 1 90 ? -12.188 10.398 -9.133 1 91.62 90 LEU A O 1
ATOM 695 N N . ALA A 1 91 ? -11.719 8.656 -7.934 1 89.62 91 ALA A N 1
ATOM 696 C CA . ALA A 1 91 ? -10.359 8.523 -8.445 1 89.62 91 ALA A CA 1
ATOM 697 C C . ALA A 1 91 ? -10.359 8.344 -9.961 1 89.62 91 ALA A C 1
ATOM 699 O O . ALA A 1 91 ? -9.719 9.109 -10.688 1 89.62 91 ALA A O 1
ATOM 700 N N . GLN A 1 92 ? -11.102 7.395 -10.406 1 85.06 92 GLN A N 1
ATOM 701 C CA . GLN A 1 92 ? -11.125 7.113 -11.844 1 85.06 92 GLN A CA 1
ATOM 702 C C . GLN A 1 92 ? -11.828 8.227 -12.609 1 85.06 92 GLN A C 1
ATOM 704 O O . GLN A 1 92 ? -11.414 8.586 -13.711 1 85.06 92 GLN A O 1
ATOM 709 N N . ALA A 1 93 ? -12.812 8.797 -11.984 1 86.62 93 ALA A N 1
ATOM 710 C CA . ALA A 1 93 ? -13.617 9.828 -12.641 1 86.62 93 ALA A CA 1
ATOM 711 C C . ALA A 1 93 ? -12.961 11.203 -12.508 1 86.62 93 ALA A C 1
ATOM 713 O O . ALA A 1 93 ? -13.32 12.141 -13.227 1 86.62 93 ALA A O 1
ATOM 714 N N . GLY A 1 94 ? -12.062 11.289 -11.555 1 89.12 94 GLY A N 1
ATOM 715 C CA . GLY A 1 94 ? -11.383 12.555 -11.328 1 89.12 94 GLY A CA 1
ATOM 716 C C . GLY A 1 94 ? -12.281 13.617 -10.719 1 89.12 94 GLY A C 1
ATOM 717 O O . GLY A 1 94 ? -12.188 14.789 -11.062 1 89.12 94 GLY A O 1
ATOM 718 N N . MET A 1 95 ? -13.25 13.203 -9.906 1 91.94 95 MET A N 1
ATOM 719 C CA . MET A 1 95 ? -14.203 14.133 -9.312 1 91.94 95 MET A CA 1
ATOM 720 C C . MET A 1 95 ? -13.594 14.844 -8.102 1 91.94 95 MET A C 1
ATOM 722 O O . MET A 1 95 ? -13.055 14.188 -7.207 1 91.94 95 MET A O 1
ATOM 726 N N . PRO A 1 96 ? -13.68 16.156 -8.078 1 94.69 96 PRO A N 1
ATOM 727 C CA . PRO A 1 96 ? -13.023 16.906 -7.008 1 94.69 96 PRO A CA 1
ATOM 728 C C . PRO A 1 96 ? -13.797 16.875 -5.691 1 94.69 96 PRO A C 1
ATOM 730 O O . PRO A 1 96 ? -14.281 17.906 -5.219 1 94.69 96 PRO A O 1
ATOM 733 N N . VAL A 1 97 ? -13.875 15.781 -5.062 1 95.56 97 VAL A N 1
ATOM 734 C CA . VAL A 1 97 ? -14.414 15.539 -3.73 1 95.56 97 VAL A CA 1
ATOM 735 C C . VAL A 1 97 ? -13.281 15.383 -2.725 1 95.56 97 VAL A C 1
ATOM 737 O O . VAL A 1 97 ? -12.281 14.719 -3.008 1 95.56 97 VAL A O 1
ATOM 740 N N . THR A 1 98 ? -13.398 16.078 -1.647 1 96.25 98 THR A N 1
ATOM 741 C CA . THR A 1 98 ? -12.398 15.938 -0.598 1 96.25 98 THR A CA 1
ATOM 742 C C . THR A 1 98 ? -12.914 15.055 0.534 1 96.25 98 THR A C 1
ATOM 744 O O . THR A 1 98 ? -13.969 15.328 1.112 1 96.25 98 THR A O 1
ATOM 747 N N . LEU A 1 99 ? -12.18 13.984 0.796 1 95.88 99 LEU A N 1
ATOM 748 C CA . LEU A 1 99 ? -12.461 13.086 1.913 1 95.88 99 LEU A CA 1
ATOM 749 C C . LEU A 1 99 ? -11.625 13.461 3.131 1 95.88 99 LEU A C 1
ATOM 751 O O . LEU A 1 99 ? -10.398 13.547 3.041 1 95.88 99 LEU A O 1
ATOM 755 N N . VAL A 1 100 ? -12.312 13.711 4.199 1 94.75 100 VAL A N 1
ATOM 756 C CA . VAL A 1 100 ? -11.641 14.047 5.453 1 94.75 100 VAL A CA 1
ATOM 757 C C . VAL A 1 100 ? -11.82 12.906 6.453 1 94.75 100 VAL A C 1
ATOM 759 O O . VAL A 1 100 ? -12.922 12.703 6.98 1 94.75 100 VAL A O 1
ATOM 762 N N . GLY A 1 101 ? -10.727 12.227 6.711 1 93.31 101 GLY A N 1
ATOM 763 C CA . GLY A 1 101 ? -10.773 11.078 7.609 1 93.31 101 GLY A CA 1
ATOM 764 C C . GLY A 1 101 ? -10.141 11.359 8.961 1 93.31 101 GLY A C 1
ATOM 765 O O . GLY A 1 101 ? -8.938 11.594 9.047 1 93.31 101 GLY A O 1
ATOM 766 N N . SER A 1 102 ? -10.953 11.203 10 1 90.69 102 SER A N 1
ATOM 767 C CA . SER A 1 102 ? -10.445 11.359 11.359 1 90.69 102 SER A CA 1
ATOM 768 C C . SER A 1 102 ? -10.062 10.008 11.961 1 90.69 102 SER A C 1
ATOM 770 O O . SER A 1 102 ? -10.266 8.969 11.336 1 90.69 102 SER A O 1
ATOM 772 N N . HIS A 1 103 ? -9.414 9.977 13.102 1 89.88 103 HIS A N 1
ATOM 773 C CA . HIS A 1 103 ? -9.023 8.781 13.852 1 89.88 103 HIS A CA 1
ATOM 774 C C . HIS A 1 103 ? -8.07 7.91 13.039 1 89.88 103 HIS A C 1
ATOM 776 O O . HIS A 1 103 ? -8.188 6.684 13.055 1 89.88 103 HIS A O 1
ATOM 782 N N . SER A 1 104 ? -7.312 8.539 12.273 1 91.88 104 SER A N 1
ATOM 783 C CA . SER A 1 104 ? -6.316 7.789 11.516 1 91.88 104 SER A CA 1
ATOM 784 C C . SER A 1 104 ? -5.184 7.312 12.422 1 91.88 104 SER A C 1
ATOM 786 O O . SER A 1 104 ? -4.953 7.887 13.492 1 91.88 104 SER A O 1
ATOM 788 N N . GLY A 1 105 ? -4.539 6.219 11.93 1 92 105 GLY A N 1
ATOM 789 C CA . GLY A 1 105 ? -3.373 5.723 12.641 1 92 105 GLY A CA 1
ATOM 790 C C . GLY A 1 105 ? -3.729 4.824 13.812 1 92 105 GLY A C 1
ATOM 791 O O . GLY A 1 105 ? -4.809 4.23 13.836 1 92 105 GLY A O 1
ATOM 792 N N . GLY A 1 106 ? -2.773 4.621 14.672 1 90 106 GLY A N 1
ATOM 793 C CA . GLY A 1 106 ? -2.934 3.658 15.75 1 90 106 GLY A CA 1
ATOM 794 C C . GLY A 1 106 ? -3.221 4.305 17.094 1 90 106 GLY A C 1
ATOM 795 O O . GLY A 1 106 ? -3.494 3.613 18.078 1 90 106 GLY A O 1
ATOM 796 N N . CYS A 1 107 ? -3.195 5.621 17.078 1 83.38 107 CYS A N 1
ATOM 797 C CA . CYS A 1 107 ? -3.375 6.312 18.344 1 83.38 107 CYS A CA 1
ATOM 798 C C . CYS A 1 107 ? -4.848 6.605 18.609 1 83.38 107 CYS A C 1
ATOM 800 O O . CYS A 1 107 ? -5.379 7.609 18.125 1 83.38 107 CYS A O 1
ATOM 802 N N . GLY A 1 108 ? -5.84 5.664 18.391 1 67.75 108 GLY A N 1
ATOM 803 C CA . GLY A 1 108 ? -7.273 5.895 18.422 1 67.75 108 GLY A CA 1
ATOM 804 C C . GLY A 1 108 ? -7.84 5.938 19.828 1 67.75 108 GLY A C 1
ATOM 805 O O . GLY A 1 108 ? -8.992 6.324 20.031 1 67.75 108 GLY A O 1
ATOM 806 N N . GLY A 1 109 ? -7.121 6.109 20.906 1 60.34 109 GLY A N 1
ATOM 807 C CA . GLY A 1 109 ? -7.664 6.309 22.234 1 60.34 109 GLY A CA 1
ATOM 808 C C . GLY A 1 109 ? -8.586 5.191 22.672 1 60.34 109 GLY A C 1
ATOM 809 O O . GLY A 1 109 ? -8.461 4.055 22.219 1 60.34 109 GLY A O 1
ATOM 810 N N . PRO A 1 110 ? -9.672 5.469 23.344 1 57.53 110 PRO A N 1
ATOM 811 C CA . PRO A 1 110 ? -10.594 4.547 24.016 1 57.53 110 PRO A CA 1
ATOM 812 C C . PRO A 1 110 ? -11.578 3.893 23.047 1 57.53 110 PRO A C 1
ATOM 814 O O . PRO A 1 110 ? -12.273 2.943 23.422 1 57.53 110 PRO A O 1
ATOM 817 N N . ASN A 1 111 ? -11.602 4.316 21.797 1 58.19 111 ASN A N 1
ATOM 818 C CA . ASN A 1 111 ? -12.703 3.912 20.922 1 58.19 111 ASN A CA 1
ATOM 819 C C . ASN A 1 111 ? -12.484 2.514 20.359 1 58.19 111 ASN A C 1
ATOM 821 O O . ASN A 1 111 ? -13.367 1.956 19.703 1 58.19 111 ASN A O 1
ATOM 825 N N . GLY A 1 112 ? -11.445 1.895 20.656 1 57.97 112 GLY A N 1
ATOM 826 C CA . GLY A 1 112 ? -11.25 0.492 20.328 1 57.97 112 GLY A CA 1
ATOM 827 C C . GLY A 1 112 ? -10.688 0.28 18.938 1 57.97 112 GLY A C 1
ATOM 828 O O . GLY A 1 112 ? -10.523 1.235 18.172 1 57.97 112 GLY A O 1
ATOM 829 N N . LYS A 1 113 ? -10.547 -0.86 18.547 1 58.06 113 LYS A N 1
ATOM 830 C CA . LYS A 1 113 ? -9.766 -1.367 17.422 1 58.06 113 LYS A CA 1
ATOM 831 C C . LYS A 1 113 ? -10.469 -1.088 16.094 1 58.06 113 LYS A C 1
ATOM 833 O O . LYS A 1 113 ? -9.82 -0.774 15.094 1 58.06 113 LYS A O 1
ATOM 838 N N . SER A 1 114 ? -11.695 -1.022 16.188 1 58.72 114 SER A N 1
ATOM 839 C CA . SER A 1 114 ? -12.477 -0.938 14.953 1 58.72 114 SER A CA 1
ATOM 840 C C . SER A 1 114 ? -12.391 0.452 14.336 1 58.72 114 SER A C 1
ATOM 842 O O . SER A 1 114 ? -12.664 0.626 13.148 1 58.72 114 SER A O 1
ATOM 844 N N . HIS A 1 115 ? -11.828 1.323 15.008 1 68.38 115 HIS A N 1
ATOM 845 C CA . HIS A 1 115 ? -11.867 2.707 14.555 1 68.38 115 HIS A CA 1
ATOM 846 C C . HIS A 1 115 ? -10.516 3.135 13.977 1 68.38 115 HIS A C 1
ATOM 848 O O . HIS A 1 115 ? -10.414 4.195 13.359 1 68.38 115 HIS A O 1
ATOM 854 N N . LEU A 1 116 ? -9.656 2.262 14.07 1 79.12 116 LEU A N 1
ATOM 855 C CA . LEU A 1 116 ? -8.297 2.633 13.688 1 79.12 116 LEU A CA 1
ATOM 856 C C . LEU A 1 116 ? -8.062 2.383 12.203 1 79.12 116 LEU A C 1
ATOM 858 O O . LEU A 1 116 ? -8.547 1.39 11.656 1 79.12 116 LEU A O 1
ATOM 862 N N . ALA A 1 117 ? -7.484 3.338 11.641 1 88 117 ALA A N 1
ATOM 863 C CA . ALA A 1 117 ? -7.055 3.195 10.25 1 88 117 ALA A CA 1
ATOM 864 C C . ALA A 1 117 ? -5.535 3.107 10.156 1 88 117 ALA A C 1
ATOM 866 O O . ALA A 1 117 ? -4.863 4.113 9.922 1 88 117 ALA A O 1
ATOM 867 N N . LEU A 1 118 ? -5.016 1.92 10.18 1 91.5 118 LEU A N 1
ATOM 868 C CA . LEU A 1 118 ? -3.584 1.671 10.297 1 91.5 118 LEU A CA 1
ATOM 869 C C . LEU A 1 118 ? -2.934 1.574 8.922 1 91.5 118 LEU A C 1
ATOM 871 O O . LEU A 1 118 ? -1.706 1.552 8.812 1 91.5 118 LEU A O 1
ATOM 875 N N . ASN A 1 119 ? -3.752 1.533 7.867 1 93.5 119 ASN A N 1
ATOM 876 C CA . ASN A 1 119 ? -3.168 1.327 6.547 1 93.5 119 ASN A CA 1
ATOM 877 C C . ASN A 1 119 ? -3.83 2.211 5.496 1 93.5 119 ASN A C 1
ATOM 879 O O . ASN A 1 119 ? -3.881 1.853 4.32 1 93.5 119 ASN A O 1
ATOM 883 N N . ASP A 1 120 ? -4.332 3.307 5.922 1 94.75 120 ASP A N 1
ATOM 884 C CA . ASP A 1 120 ? -5.082 4.176 5.023 1 94.75 120 ASP A CA 1
ATOM 885 C C . ASP A 1 120 ? -4.164 4.82 3.986 1 94.75 120 ASP A C 1
ATOM 887 O O . ASP A 1 120 ? -4.586 5.098 2.863 1 94.75 120 ASP A O 1
ATOM 891 N N . ILE A 1 121 ? -2.895 5.07 4.32 1 96.75 121 ILE A N 1
ATOM 892 C CA . ILE A 1 121 ? -1.957 5.637 3.354 1 96.75 121 ILE A CA 1
ATOM 893 C C . ILE A 1 121 ? -1.732 4.645 2.213 1 96.75 121 ILE A C 1
ATOM 895 O O . ILE A 1 121 ? -1.837 5.008 1.038 1 96.75 121 ILE A O 1
ATOM 899 N N . ALA A 1 122 ? -1.496 3.402 2.574 1 95 122 ALA A N 1
ATOM 900 C CA . ALA A 1 122 ? -1.289 2.361 1.57 1 95 122 ALA A CA 1
ATOM 901 C C . ALA A 1 122 ? -2.482 2.268 0.624 1 95 122 ALA A C 1
ATOM 903 O O . ALA A 1 122 ? -2.312 2.172 -0.593 1 95 122 ALA A O 1
ATOM 904 N N . VAL A 1 123 ? -3.645 2.355 1.182 1 93.94 123 VAL A N 1
ATOM 905 C CA . VAL A 1 123 ? -4.891 2.17 0.445 1 93.94 123 VAL A CA 1
ATOM 906 C C . VAL A 1 123 ? -5.148 3.381 -0.448 1 93.94 123 VAL A C 1
ATOM 908 O O . VAL A 1 123 ? -5.363 3.236 -1.654 1 93.94 123 VAL A O 1
ATOM 911 N N . MET A 1 124 ? -5.008 4.535 0.064 1 96 124 MET A N 1
ATOM 912 C CA . MET A 1 124 ? -5.426 5.738 -0.646 1 96 124 MET A CA 1
ATOM 913 C C . MET A 1 124 ? -4.34 6.207 -1.611 1 96 124 MET A C 1
ATOM 915 O O . MET A 1 124 ? -4.645 6.68 -2.709 1 96 124 MET A O 1
ATOM 919 N N . ALA A 1 125 ? -3.074 6.043 -1.229 1 95.06 125 ALA A N 1
ATOM 920 C CA . ALA A 1 125 ? -1.982 6.535 -2.066 1 95.06 125 ALA A CA 1
ATOM 921 C C . ALA A 1 125 ? -1.767 5.629 -3.273 1 95.06 125 ALA A C 1
ATOM 923 O O . ALA A 1 125 ? -1.091 6.012 -4.234 1 95.06 125 ALA A O 1
ATOM 924 N N . SER A 1 126 ? -2.289 4.434 -3.201 1 93.12 126 SER A N 1
ATOM 925 C CA . SER A 1 126 ? -2.145 3.514 -4.324 1 93.12 126 SER A CA 1
ATOM 926 C C . SER A 1 126 ? -3.209 3.766 -5.387 1 93.12 126 SER A C 1
ATOM 928 O O . SER A 1 126 ? -3.137 3.217 -6.488 1 93.12 126 SER A O 1
ATOM 930 N N . LEU A 1 127 ? -4.23 4.609 -5.117 1 93 127 LEU A N 1
ATOM 931 C CA . LEU A 1 127 ? -5.27 4.957 -6.078 1 93 127 LEU A CA 1
ATOM 932 C C . LEU A 1 127 ? -4.766 6.004 -7.066 1 93 127 LEU A C 1
ATOM 934 O O . LEU A 1 127 ? -4 6.898 -6.691 1 93 127 LEU A O 1
ATOM 938 N N . PRO A 1 128 ? -5.246 5.898 -8.242 1 89.56 128 PRO A N 1
ATOM 939 C CA . PRO A 1 128 ? -4.883 6.941 -9.203 1 89.56 128 PRO A CA 1
ATOM 940 C C . PRO A 1 128 ? -5.594 8.266 -8.938 1 89.56 128 PRO A C 1
ATOM 942 O O . PRO A 1 128 ? -6.754 8.273 -8.516 1 89.56 128 PRO A O 1
ATOM 945 N N . ASN A 1 129 ? -4.945 9.328 -9.109 1 90.62 129 ASN A N 1
ATOM 946 C CA . ASN A 1 129 ? -5.523 10.664 -9.227 1 90.62 129 ASN A CA 1
ATOM 947 C C . ASN A 1 129 ? -6 11.195 -7.879 1 90.62 129 ASN A C 1
ATOM 949 O O . ASN A 1 129 ? -6.832 12.102 -7.816 1 90.62 129 ASN A O 1
ATOM 953 N N . VAL A 1 130 ? -5.633 10.594 -6.816 1 94.69 130 VAL A N 1
ATOM 954 C CA . VAL A 1 130 ? -6.074 11.047 -5.5 1 94.69 130 VAL A CA 1
ATOM 955 C C . VAL A 1 130 ? -4.922 11.75 -4.781 1 94.69 130 VAL A C 1
ATOM 957 O O . VAL A 1 130 ? -3.834 11.188 -4.645 1 94.69 130 VAL A O 1
ATOM 960 N N . ASP A 1 131 ? -5.184 12.961 -4.402 1 96.94 131 ASP A N 1
ATOM 961 C CA . ASP A 1 131 ? -4.227 13.625 -3.525 1 96.94 131 ASP A CA 1
ATOM 962 C C . ASP A 1 131 ? -4.363 13.141 -2.086 1 96.94 131 ASP A C 1
ATOM 964 O O . ASP A 1 131 ? -5.477 13.031 -1.567 1 96.94 131 ASP A O 1
ATOM 968 N N . VAL A 1 132 ? -3.299 12.82 -1.449 1 98.06 132 VAL A N 1
ATOM 969 C CA . VAL A 1 132 ? -3.312 12.375 -0.059 1 98.06 132 VAL A CA 1
ATOM 970 C C . VAL A 1 132 ? -2.482 13.328 0.796 1 98.06 132 VAL A C 1
ATOM 972 O O . VAL A 1 132 ? -1.314 13.586 0.494 1 98.06 132 VAL A O 1
ATOM 975 N N . TRP A 1 133 ? -3.102 13.852 1.828 1 98.56 133 TRP A N 1
ATOM 976 C CA . TRP A 1 133 ? -2.467 14.836 2.701 1 98.56 133 TRP A CA 1
ATOM 977 C C . TRP A 1 133 ? -2.535 14.391 4.16 1 98.56 133 TRP A C 1
ATOM 979 O O . TRP A 1 133 ? -3.502 13.742 4.574 1 98.56 133 TRP A O 1
ATOM 989 N N . ALA A 1 134 ? -1.528 14.75 4.945 1 98.38 134 ALA A N 1
ATOM 990 C CA . ALA A 1 134 ? -1.467 14.492 6.379 1 98.38 134 ALA A CA 1
ATOM 991 C C . ALA A 1 134 ? -0.925 15.703 7.133 1 98.38 134 ALA A C 1
ATOM 993 O O . ALA A 1 134 ? 0.232 15.711 7.562 1 98.38 134 ALA A O 1
ATOM 994 N N . PRO A 1 135 ? -1.771 16.688 7.332 1 98.19 135 PRO A N 1
ATOM 995 C CA . PRO A 1 135 ? -1.325 17.844 8.102 1 98.19 135 PRO A CA 1
ATOM 996 C C . PRO A 1 135 ? -0.942 17.484 9.539 1 98.19 135 PRO A C 1
ATOM 998 O O . PRO A 1 135 ? -1.346 16.438 10.047 1 98.19 135 PRO A O 1
ATOM 1001 N N . ALA A 1 136 ? -0.189 18.391 10.148 1 97.69 136 ALA A N 1
ATOM 1002 C CA . ALA A 1 136 ? 0.297 18.094 11.492 1 97.69 136 ALA A CA 1
ATOM 1003 C C . ALA A 1 136 ? -0.002 19.234 12.453 1 97.69 136 ALA A C 1
ATOM 1005 O O . ALA A 1 136 ? 0.402 19.188 13.617 1 97.69 136 ALA A O 1
ATOM 1006 N N . SER A 1 137 ? -0.64 20.281 12.023 1 96.81 137 SER A N 1
ATOM 1007 C CA . SER A 1 137 ? -0.984 21.453 12.828 1 96.81 137 SER A CA 1
ATOM 1008 C C . SER A 1 137 ? -2.137 22.234 12.211 1 96.81 137 SER A C 1
ATOM 1010 O O . SER A 1 137 ? -2.604 21.891 11.117 1 96.81 137 SER A O 1
ATOM 1012 N N . ASP A 1 138 ? -2.588 23.188 12.977 1 94.81 138 ASP A N 1
ATOM 1013 C CA . ASP A 1 138 ? -3.643 24.047 12.445 1 94.81 138 ASP A CA 1
ATOM 1014 C C . ASP A 1 138 ? -3.16 24.812 11.219 1 94.81 138 ASP A C 1
ATOM 1016 O O . ASP A 1 138 ? -3.879 24.922 10.219 1 94.81 138 ASP A O 1
ATOM 1020 N N . ARG A 1 139 ? -1.963 25.312 11.312 1 96.44 139 ARG A N 1
ATOM 1021 C CA . ARG A 1 139 ? -1.409 26.047 10.188 1 96.44 139 ARG A CA 1
ATOM 1022 C C . ARG A 1 139 ? -1.251 25.156 8.969 1 96.44 139 ARG A C 1
ATOM 1024 O O . ARG A 1 139 ? -1.522 25.562 7.84 1 96.44 139 ARG A O 1
ATOM 1031 N N . ASP A 1 140 ? -0.815 23.938 9.172 1 97.19 140 ASP A N 1
ATOM 1032 C CA . ASP A 1 140 ? -0.743 22.953 8.086 1 97.19 140 ASP A CA 1
ATOM 1033 C C . ASP A 1 140 ? -2.121 22.703 7.477 1 97.19 140 ASP A C 1
ATOM 1035 O O . ASP A 1 140 ? -2.248 22.578 6.258 1 97.19 140 ASP A O 1
ATOM 1039 N N . THR A 1 141 ? -3.082 22.578 8.383 1 97.25 141 THR A N 1
ATOM 1040 C CA . THR A 1 141 ? -4.441 22.312 7.93 1 97.25 141 THR A CA 1
ATOM 1041 C C . THR A 1 141 ? -4.922 23.391 6.973 1 97.25 141 THR A C 1
ATOM 1043 O O . THR A 1 141 ? -5.488 23.094 5.918 1 97.25 141 THR A O 1
ATOM 1046 N N . ARG A 1 142 ? -4.746 24.641 7.328 1 96.25 142 ARG A N 1
ATOM 1047 C CA . ARG A 1 142 ? -5.148 25.75 6.461 1 96.25 142 ARG A CA 1
ATOM 1048 C C . ARG A 1 142 ? -4.43 25.672 5.117 1 96.25 142 ARG A C 1
ATOM 1050 O O . ARG A 1 142 ? -5.047 25.875 4.07 1 96.25 142 ARG A O 1
ATOM 1057 N N . PHE A 1 143 ? -3.158 25.438 5.145 1 97.81 143 PHE A N 1
ATOM 1058 C CA . PHE A 1 143 ? -2.359 25.281 3.936 1 97.81 143 PHE A CA 1
ATOM 1059 C C . PHE A 1 143 ? -2.928 24.172 3.055 1 97.81 143 PHE A C 1
ATOM 1061 O O . PHE A 1 143 ? -3.078 24.344 1.845 1 97.81 143 PHE A O 1
ATOM 1068 N N . VAL A 1 144 ? -3.23 23.016 3.65 1 98.06 144 VAL A N 1
ATOM 1069 C CA . VAL A 1 144 ? -3.727 21.859 2.928 1 98.06 144 VAL A CA 1
ATOM 1070 C C . VAL A 1 144 ? -5.094 22.156 2.322 1 98.06 144 VAL A C 1
ATOM 1072 O O . VAL A 1 144 ? -5.363 21.812 1.173 1 98.06 144 VAL A O 1
ATOM 1075 N N . VAL A 1 145 ? -5.98 22.812 3.125 1 96.44 145 VAL A N 1
ATOM 1076 C CA . VAL A 1 145 ? -7.305 23.188 2.631 1 96.44 145 VAL A CA 1
ATOM 1077 C C . VAL A 1 145 ? -7.172 24.078 1.398 1 96.44 145 VAL A C 1
ATOM 1079 O O . VAL A 1 145 ? -7.848 23.859 0.391 1 96.44 145 VAL A O 1
ATOM 1082 N N . ASP A 1 146 ? -6.277 25.031 1.449 1 96.19 146 ASP A N 1
ATOM 1083 C CA . ASP A 1 146 ? -6.043 25.922 0.315 1 96.19 146 ASP A CA 1
ATOM 1084 C C . ASP A 1 146 ? -5.531 25.141 -0.895 1 96.19 146 ASP A C 1
ATOM 1086 O O . ASP A 1 146 ? -5.984 25.359 -2.02 1 96.19 146 ASP A O 1
ATOM 1090 N N . ALA A 1 147 ? -4.602 24.266 -0.657 1 96.62 147 ALA A N 1
ATOM 1091 C CA . ALA A 1 147 ? -4.008 23.469 -1.731 1 96.62 147 ALA A CA 1
ATOM 1092 C C . ALA A 1 147 ? -5.051 22.594 -2.408 1 96.62 147 ALA A C 1
ATOM 1094 O O . ALA A 1 147 ? -5.098 22.5 -3.639 1 96.62 147 ALA A O 1
ATOM 1095 N N . VAL A 1 148 ? -5.848 21.953 -1.604 1 96.31 148 VAL A N 1
ATOM 1096 C CA . VAL A 1 148 ? -6.871 21.031 -2.113 1 96.31 148 VAL A CA 1
ATOM 1097 C C . VAL A 1 148 ? -7.898 21.828 -2.928 1 96.31 148 VAL A C 1
ATOM 1099 O O . VAL A 1 148 ? -8.344 21.359 -3.982 1 96.31 148 VAL A O 1
ATOM 1102 N N . MET A 1 149 ? -8.281 22.984 -2.473 1 93.44 149 MET A N 1
ATOM 1103 C CA . MET A 1 149 ? -9.305 23.797 -3.125 1 93.44 149 MET A CA 1
ATOM 1104 C C . MET A 1 149 ? -8.805 24.312 -4.473 1 93.44 149 MET A C 1
ATOM 1106 O O . MET A 1 149 ? -9.602 24.594 -5.367 1 93.44 149 MET A O 1
ATOM 1110 N N . THR A 1 150 ? -7.543 24.438 -4.586 1 93 150 THR A N 1
ATOM 1111 C CA . THR A 1 150 ? -6.957 24.938 -5.828 1 93 150 THR A CA 1
ATOM 1112 C C . THR A 1 150 ? -6.812 23.797 -6.844 1 93 150 THR A C 1
ATOM 1114 O O . THR A 1 150 ? -6.875 24.031 -8.055 1 93 150 THR A O 1
ATOM 1117 N N . ALA A 1 151 ? -6.828 22.641 -6.277 1 89.31 151 ALA A N 1
ATOM 1118 C CA . ALA A 1 151 ? -6.641 21.484 -7.145 1 89.31 151 ALA A CA 1
ATOM 1119 C C . ALA A 1 151 ? -7.977 20.953 -7.648 1 89.31 151 ALA A C 1
ATOM 1121 O O . ALA A 1 151 ? -8.992 21.047 -6.961 1 89.31 151 ALA A O 1
ATOM 1122 N N . ASP A 1 152 ? -8.258 20.672 -8.922 1 88.06 152 ASP A N 1
ATOM 1123 C CA . ASP A 1 152 ? -9.445 20.047 -9.492 1 88.06 152 ASP A CA 1
ATOM 1124 C C . ASP A 1 152 ? -9.312 18.531 -9.539 1 88.06 152 ASP A C 1
ATOM 1126 O O . ASP A 1 152 ? -9.43 17.922 -10.609 1 88.06 152 ASP A O 1
ATOM 1130 N N . ARG A 1 153 ? -9.094 17.906 -8.312 1 92.81 153 ARG A N 1
ATOM 1131 C CA . ARG A 1 153 ? -8.891 16.469 -8.18 1 92.81 153 ARG A CA 1
ATOM 1132 C C . ARG A 1 153 ? -9.445 15.961 -6.855 1 92.81 153 ARG A C 1
ATOM 1134 O O . ARG A 1 153 ? -9.641 16.734 -5.914 1 92.81 153 ARG A O 1
ATOM 1141 N N . PRO A 1 154 ? -9.805 14.672 -6.789 1 95.88 154 PRO A N 1
ATOM 1142 C CA . PRO A 1 154 ? -10.164 14.117 -5.484 1 95.88 154 PRO A CA 1
ATOM 1143 C C . PRO A 1 154 ? -9.008 14.148 -4.488 1 95.88 154 PRO A C 1
ATOM 1145 O O . PRO A 1 154 ? -7.848 14.039 -4.883 1 95.88 154 PRO A O 1
ATOM 1148 N N . ALA A 1 155 ? -9.398 14.312 -3.238 1 97.56 155 ALA A N 1
ATOM 1149 C CA . ALA A 1 155 ? -8.375 14.391 -2.197 1 97.56 155 ALA A CA 1
ATOM 1150 C C . ALA A 1 155 ? -8.812 13.641 -0.944 1 97.56 155 ALA A C 1
ATOM 1152 O O . ALA A 1 155 ? -10.008 13.5 -0.682 1 97.56 155 ALA A O 1
ATOM 1153 N N . TYR A 1 156 ? -7.852 13.109 -0.277 1 97.56 156 TYR A N 1
ATOM 1154 C CA . TYR A 1 156 ? -7.996 12.523 1.051 1 97.56 156 TYR A CA 1
ATOM 1155 C C . TYR A 1 156 ? -7.09 13.219 2.057 1 97.56 156 TYR A C 1
ATOM 1157 O O . TYR A 1 156 ? -5.879 13.328 1.842 1 97.56 156 TYR A O 1
ATOM 1165 N N . ILE A 1 157 ? -7.699 13.727 3.127 1 97.81 157 ILE A N 1
ATOM 1166 C CA . ILE A 1 157 ? -6.945 14.344 4.207 1 97.81 157 ILE A CA 1
ATOM 1167 C C . ILE A 1 157 ? -7.055 13.492 5.473 1 97.81 157 ILE A C 1
ATOM 1169 O O . ILE A 1 157 ? -8.156 13.273 5.98 1 97.81 157 ILE A O 1
ATOM 1173 N N . ARG A 1 158 ? -5.934 13.102 5.98 1 96.44 158 ARG A N 1
ATOM 1174 C CA . ARG A 1 158 ? -5.801 12.203 7.121 1 96.44 158 ARG A CA 1
ATOM 1175 C C . ARG A 1 158 ? -5.582 12.984 8.414 1 96.44 158 ARG A C 1
ATOM 1177 O O . ARG A 1 158 ? -4.629 13.758 8.523 1 96.44 158 ARG A O 1
ATOM 1184 N N . TYR A 1 159 ? -6.488 12.766 9.375 1 94.94 159 TYR A N 1
ATOM 1185 C CA . TYR A 1 159 ? -6.352 13.43 10.672 1 94.94 159 TYR A CA 1
ATOM 1186 C C . TYR A 1 159 ? -6.328 12.414 11.805 1 94.94 159 TYR A C 1
ATOM 1188 O O . TYR A 1 159 ? -7.051 11.422 11.766 1 94.94 159 TYR A O 1
ATOM 1196 N N . PRO A 1 160 ? -5.523 12.68 12.82 1 92.88 160 PRO A N 1
ATOM 1197 C CA . PRO A 1 160 ? -5.582 11.852 14.023 1 92.88 160 PRO A CA 1
ATOM 1198 C C . PRO A 1 160 ? -6.746 12.234 14.945 1 92.88 160 PRO A C 1
ATOM 1200 O O . PRO A 1 160 ? -7.406 13.25 14.719 1 92.88 160 PRO A O 1
ATOM 1203 N N . ARG A 1 161 ? -6.992 11.391 15.836 1 88.19 161 ARG A N 1
ATOM 1204 C CA . ARG A 1 161 ? -7.941 11.719 16.891 1 88.19 161 ARG A CA 1
ATOM 1205 C C . ARG A 1 161 ? -7.316 12.648 17.922 1 88.19 161 ARG A C 1
ATOM 1207 O O . ARG A 1 161 ? -7.965 13.578 18.406 1 88.19 161 ARG A O 1
ATOM 1214 N N . GLU A 1 162 ? -6.086 12.359 18.266 1 89.19 162 GLU A N 1
ATOM 1215 C CA . GLU A 1 162 ? -5.367 13.078 19.312 1 89.19 162 GLU A CA 1
ATOM 1216 C C . GLU A 1 162 ? -5.156 14.539 18.938 1 89.19 162 GLU A C 1
ATOM 1218 O O . GLU A 1 162 ? -4.871 14.859 17.781 1 89.19 162 GLU A O 1
ATOM 1223 N N . PRO A 1 163 ? -5.344 15.344 19.953 1 90.06 163 PRO A N 1
ATOM 1224 C CA . PRO A 1 163 ? -5.02 16.75 19.688 1 90.06 163 PRO A CA 1
ATOM 1225 C C . PRO A 1 163 ? -3.531 16.969 19.422 1 90.06 163 PRO A C 1
ATOM 1227 O O . PRO A 1 163 ? -2.703 16.141 19.797 1 90.06 163 PRO A O 1
ATOM 1230 N N . TRP A 1 164 ? -3.312 18 18.672 1 92 164 TRP A N 1
ATOM 1231 C CA . TRP A 1 164 ? -1.921 18.328 18.391 1 92 164 TRP A CA 1
ATOM 1232 C C . TRP A 1 164 ? -1.67 19.828 18.578 1 92 164 TRP A C 1
ATOM 1234 O O . TRP A 1 164 ? -2.615 20.609 18.672 1 92 164 TRP A O 1
ATOM 1244 N N . GLY A 1 165 ? -0.45 20.203 18.844 1 93.12 165 GLY A N 1
ATOM 1245 C CA . GLY A 1 165 ? -0.031 21.594 18.906 1 93.12 165 GLY A CA 1
ATOM 1246 C C . GLY A 1 165 ? 0.525 22.109 17.594 1 93.12 165 GLY A C 1
ATOM 1247 O O . GLY A 1 165 ? 0.277 21.516 16.531 1 93.12 165 GLY A O 1
ATOM 1248 N N . GLU A 1 166 ? 1.074 23.25 17.609 1 95.81 166 GLU A N 1
ATOM 1249 C CA . GLU A 1 166 ? 1.717 23.828 16.438 1 95.81 166 GLU A CA 1
ATOM 1250 C C . GLU A 1 166 ? 3.154 23.328 16.297 1 95.81 166 GLU A C 1
ATOM 1252 O O . GLU A 1 166 ? 3.76 22.891 17.281 1 95.81 166 GLU A O 1
ATOM 1257 N N . LEU A 1 167 ? 3.619 23.281 15.164 1 96.44 167 LEU A N 1
ATOM 1258 C CA . LEU A 1 167 ? 5.004 22.953 14.852 1 96.44 167 LEU A CA 1
ATOM 1259 C C . LEU A 1 167 ? 5.715 24.125 14.195 1 96.44 167 LEU A C 1
ATOM 1261 O O . LEU A 1 167 ? 5.105 24.875 13.422 1 96.44 167 LEU A O 1
ATOM 1265 N N . PRO A 1 168 ? 6.953 24.297 14.492 1 95.12 168 PRO A N 1
ATOM 1266 C CA . PRO A 1 168 ? 7.707 25.391 13.875 1 95.12 168 PRO A CA 1
ATOM 1267 C C . PRO A 1 168 ? 7.777 25.266 12.352 1 95.12 168 PRO A C 1
ATOM 1269 O O . PRO A 1 168 ? 7.598 24.172 11.805 1 95.12 168 PRO A O 1
ATOM 1272 N N . GLY A 1 169 ? 8 26.5 11.688 1 93.94 169 GLY A N 1
ATOM 1273 C CA . GLY A 1 169 ? 8.195 26.547 10.242 1 93.94 169 GLY A CA 1
ATOM 1274 C C . GLY A 1 169 ? 6.934 26.906 9.484 1 93.94 169 GLY A C 1
ATOM 1275 O O . GLY A 1 169 ? 5.82 26.734 9.992 1 93.94 169 GLY A O 1
ATOM 1276 N N . GLU A 1 170 ? 7.113 27.391 8.289 1 96 170 GLU A N 1
ATOM 1277 C CA . GLU A 1 170 ? 5.988 27.703 7.414 1 96 170 GLU A CA 1
ATOM 1278 C C . GLU A 1 170 ? 5.434 26.453 6.746 1 96 170 GLU A C 1
ATOM 1280 O O . GLU A 1 170 ? 6.195 25.594 6.293 1 96 170 GLU A O 1
ATOM 1285 N N . PRO A 1 171 ? 4.137 26.359 6.723 1 97.62 171 PRO A N 1
ATOM 1286 C CA . PRO A 1 171 ? 3.531 25.188 6.078 1 97.62 171 PRO A CA 1
ATOM 1287 C C . PRO A 1 171 ? 3.979 25.016 4.629 1 97.62 171 PRO A C 1
ATOM 1289 O O . PRO A 1 171 ? 4.148 26.016 3.91 1 97.62 171 PRO A O 1
ATOM 1292 N N . ALA A 1 172 ? 4.234 23.875 4.195 1 98.31 172 ALA A N 1
ATOM 1293 C CA . ALA A 1 172 ? 4.629 23.453 2.855 1 98.31 172 ALA A CA 1
ATOM 1294 C C . ALA A 1 172 ? 4.297 21.984 2.625 1 98.31 172 ALA A C 1
ATOM 1296 O O . ALA A 1 172 ? 3.834 21.281 3.537 1 98.31 172 ALA A O 1
ATOM 1297 N N . GLU A 1 173 ? 4.445 21.547 1.42 1 98.44 173 GLU A N 1
ATOM 1298 C CA . GLU A 1 173 ? 4.215 20.141 1.135 1 98.44 173 GLU A CA 1
ATOM 1299 C C . GLU A 1 173 ? 5.156 19.25 1.947 1 98.44 173 GLU A C 1
ATOM 1301 O O . GLU A 1 173 ? 4.793 18.141 2.326 1 98.44 173 GLU A O 1
ATOM 1306 N N . CYS A 1 174 ? 6.332 19.656 2.154 1 98.62 174 CYS A N 1
ATOM 1307 C CA . CYS A 1 174 ? 7.301 19.094 3.084 1 98.62 174 CYS A CA 1
ATOM 1308 C C . CYS A 1 174 ? 8.258 20.172 3.602 1 98.62 174 CYS A C 1
ATOM 1310 O O . CYS A 1 174 ? 8.562 21.125 2.889 1 98.62 174 CYS A O 1
ATOM 1312 N N . ARG A 1 175 ? 8.648 20.016 4.816 1 98.56 175 ARG A N 1
ATOM 1313 C CA . ARG A 1 175 ? 9.492 21.047 5.418 1 98.56 175 ARG A CA 1
ATOM 1314 C C . ARG A 1 175 ? 10.289 20.484 6.594 1 98.56 175 ARG A C 1
ATOM 1316 O O . ARG A 1 175 ? 9.867 19.5 7.215 1 98.56 175 ARG A O 1
ATOM 1323 N N . TRP A 1 176 ? 11.359 21.109 6.934 1 98.56 176 TRP A N 1
ATOM 1324 C CA . TRP A 1 176 ? 12 20.906 8.227 1 98.56 176 TRP A CA 1
ATOM 1325 C C . TRP A 1 176 ? 11.172 21.531 9.352 1 98.56 176 TRP A C 1
ATOM 1327 O O . TRP A 1 176 ? 10.656 22.641 9.203 1 98.56 176 TRP A O 1
ATOM 1337 N N . ILE A 1 177 ? 10.938 20.75 10.406 1 98.06 177 ILE A N 1
ATOM 1338 C CA . ILE A 1 177 ? 10.422 21.344 11.633 1 98.06 177 ILE A CA 1
ATOM 1339 C C . ILE A 1 177 ? 11.555 22.031 12.391 1 98.06 177 ILE A C 1
ATOM 1341 O O . ILE A 1 177 ? 12.391 21.359 13.008 1 98.06 177 ILE A O 1
ATOM 1345 N N . GLY A 1 178 ? 11.648 23.312 12.305 1 93.69 178 GLY A N 1
ATOM 1346 C CA . GLY A 1 178 ? 12.812 24.031 12.781 1 93.69 178 GLY A CA 1
ATOM 1347 C C . GLY A 1 178 ? 13.938 24.078 11.766 1 93.69 178 GLY A C 1
ATOM 1348 O O . GLY A 1 178 ? 13.695 24.266 10.57 1 93.69 178 GLY A O 1
ATOM 1349 N N . GLY A 1 179 ? 15.18 23.938 12.188 1 94.38 179 GLY A N 1
ATOM 1350 C CA . GLY A 1 179 ? 16.328 24.062 11.305 1 94.38 179 GLY A CA 1
ATOM 1351 C C . GLY A 1 179 ? 16.797 22.75 10.727 1 94.38 179 GLY A C 1
ATOM 1352 O O . GLY A 1 179 ? 16.531 21.688 11.297 1 94.38 179 GLY A O 1
ATOM 1353 N N . ARG A 1 180 ? 17.391 22.859 9.562 1 97.31 180 ARG A N 1
ATOM 1354 C CA . ARG A 1 180 ? 18.016 21.688 8.93 1 97.31 180 ARG A CA 1
ATOM 1355 C C . ARG A 1 180 ? 19.094 21.094 9.82 1 97.31 180 ARG A C 1
ATOM 1357 O O . ARG A 1 180 ? 19.812 21.828 10.508 1 97.31 180 ARG A O 1
ATOM 1364 N N . ARG A 1 181 ? 19.234 19.781 9.781 1 98.12 181 ARG A N 1
ATOM 1365 C CA . ARG A 1 181 ? 20.219 19.062 10.586 1 98.12 181 ARG A CA 1
ATOM 1366 C C . ARG A 1 181 ? 20.875 17.953 9.781 1 98.12 181 ARG A C 1
ATOM 1368 O O . ARG A 1 181 ? 20.578 17.766 8.602 1 98.12 181 ARG A O 1
ATOM 1375 N N . ARG A 1 182 ? 21.766 17.297 10.438 1 98.44 182 ARG A N 1
ATOM 1376 C CA . ARG A 1 182 ? 22.562 16.266 9.781 1 98.44 182 ARG A CA 1
ATOM 1377 C C . ARG A 1 182 ? 21.75 14.984 9.57 1 98.44 182 ARG A C 1
ATOM 1379 O O . ARG A 1 182 ? 21.891 14.32 8.547 1 98.44 182 ARG A O 1
ATOM 1386 N N . PHE A 1 183 ? 21 14.617 10.57 1 98.69 183 PHE A N 1
ATOM 1387 C CA . PHE A 1 183 ? 20.125 13.461 10.492 1 98.69 183 PHE A CA 1
ATOM 1388 C C . PHE A 1 183 ? 18.656 13.891 10.453 1 98.69 183 PHE A C 1
ATOM 1390 O O . PHE A 1 183 ? 18.266 14.82 11.172 1 98.69 183 PHE A O 1
ATOM 1397 N N . ALA A 1 184 ? 17.875 13.281 9.602 1 98.88 184 ALA A N 1
ATOM 1398 C CA . ALA A 1 184 ? 16.484 13.68 9.422 1 98.88 184 ALA A CA 1
ATOM 1399 C C . ALA A 1 184 ? 15.531 12.594 9.922 1 98.88 184 ALA A C 1
ATOM 1401 O O . ALA A 1 184 ? 15.602 11.445 9.477 1 98.88 184 ALA A O 1
ATOM 1402 N N . LEU A 1 185 ? 14.727 12.906 10.836 1 98.88 185 LEU A N 1
ATOM 1403 C CA . LEU A 1 185 ? 13.562 12.102 11.195 1 98.88 185 LEU A CA 1
ATOM 1404 C C . LEU A 1 185 ? 12.336 12.531 10.406 1 98.88 185 LEU A C 1
ATOM 1406 O O . LEU A 1 185 ? 11.758 13.586 10.68 1 98.88 185 LEU A O 1
ATOM 1410 N N . VAL A 1 186 ? 11.938 11.742 9.469 1 98.94 186 VAL A N 1
ATOM 1411 C CA . VAL A 1 186 ? 10.867 12.109 8.547 1 98.94 186 VAL A CA 1
ATOM 1412 C C . VAL A 1 186 ? 9.547 11.508 9.023 1 98.94 186 VAL A C 1
ATOM 1414 O O . VAL A 1 186 ? 9.484 10.336 9.383 1 98.94 186 VAL A O 1
ATOM 1417 N N . SER A 1 187 ? 8.547 12.32 9.062 1 98.81 187 SER A N 1
ATOM 1418 C CA . SER A 1 187 ? 7.238 11.906 9.547 1 98.81 187 SER A CA 1
ATOM 1419 C C . SER A 1 187 ? 6.117 12.648 8.828 1 98.81 187 SER A C 1
ATOM 1421 O O . SER A 1 187 ? 6.375 13.523 8.008 1 98.81 187 SER A O 1
ATOM 1423 N N . CYS A 1 188 ? 4.891 12.273 9.078 1 98.25 188 CYS A N 1
ATOM 1424 C CA . CYS A 1 188 ? 3.686 12.945 8.609 1 98.25 188 CYS A CA 1
ATOM 1425 C C . CYS A 1 188 ? 2.609 12.953 9.695 1 98.25 188 CYS A C 1
ATOM 1427 O O . CYS A 1 188 ? 2.641 12.125 10.609 1 98.25 188 CYS A O 1
ATOM 1429 N N . GLY A 1 189 ? 1.713 13.93 9.625 1 97.5 189 GLY A N 1
ATOM 1430 C CA . GLY A 1 189 ? 0.594 13.969 10.555 1 97.5 189 GLY A CA 1
ATOM 1431 C C . GLY A 1 189 ? 1.026 14.047 12 1 97.5 189 GLY A C 1
ATOM 1432 O O . GLY A 1 189 ? 1.967 14.773 12.336 1 97.5 189 GLY A O 1
ATOM 1433 N N . LEU A 1 190 ? 0.377 13.344 12.883 1 96.06 190 LEU A N 1
ATOM 1434 C CA . LEU A 1 190 ? 0.562 13.391 14.328 1 96.06 190 LEU A CA 1
ATOM 1435 C C . LEU A 1 190 ? 1.988 13 14.703 1 96.06 190 LEU A C 1
ATOM 1437 O O . LEU A 1 190 ? 2.557 13.555 15.648 1 96.06 190 LEU A O 1
ATOM 1441 N N . PHE A 1 191 ? 2.588 12.109 14 1 98.12 191 PHE A N 1
ATOM 1442 C CA . PHE A 1 191 ? 3.889 11.57 14.375 1 98.12 191 PHE A CA 1
ATOM 1443 C C . PHE A 1 191 ? 5 12.57 14.07 1 98.12 191 PHE A C 1
ATOM 1445 O O . PHE A 1 191 ? 6.141 12.383 14.492 1 98.12 191 PHE A O 1
ATOM 1452 N N . SER A 1 192 ? 4.652 13.633 13.383 1 98.5 192 SER A N 1
ATOM 1453 C CA . SER A 1 192 ? 5.625 14.711 13.242 1 98.5 192 SER A CA 1
ATOM 1454 C C . SER A 1 192 ? 5.977 15.32 14.602 1 98.5 192 SER A C 1
ATOM 1456 O O . SER A 1 192 ? 7.098 15.789 14.797 1 98.5 192 SER A O 1
ATOM 1458 N N . HIS A 1 193 ? 5.02 15.328 15.508 1 98.12 193 HIS A N 1
ATOM 1459 C CA . HIS A 1 193 ? 5.297 15.781 16.875 1 98.12 193 HIS A CA 1
ATOM 1460 C C . HIS A 1 193 ? 6.223 14.812 17.594 1 98.12 193 HIS A C 1
ATOM 1462 O O . HIS A 1 193 ? 7.152 15.242 18.281 1 98.12 193 HIS A O 1
ATOM 1468 N N . VAL A 1 194 ? 5.996 13.516 17.422 1 98.19 194 VAL A N 1
ATOM 1469 C CA . VAL A 1 194 ? 6.852 12.492 18 1 98.19 194 VAL A CA 1
ATOM 1470 C C . VAL A 1 194 ? 8.273 12.633 17.453 1 98.19 194 VAL A C 1
ATOM 1472 O O . VAL A 1 194 ? 9.242 12.602 18.219 1 98.19 194 VAL A O 1
ATOM 1475 N N . ALA A 1 195 ? 8.344 12.812 16.172 1 98.75 195 ALA A N 1
ATOM 1476 C CA . ALA A 1 195 ? 9.648 12.945 15.508 1 98.75 195 ALA A CA 1
ATOM 1477 C C . ALA A 1 195 ? 10.383 14.188 16.016 1 98.75 195 ALA A C 1
ATOM 1479 O O . ALA A 1 195 ? 11.594 14.141 16.25 1 98.75 195 ALA A O 1
ATOM 1480 N N . ASN A 1 196 ? 9.648 15.273 16.094 1 98.69 196 ASN A N 1
ATOM 1481 C CA . ASN A 1 196 ? 10.25 16.516 16.578 1 98.69 196 ASN A CA 1
ATOM 1482 C C . ASN A 1 196 ? 10.789 16.359 18 1 98.69 196 ASN A C 1
ATOM 1484 O O . ASN A 1 196 ? 11.906 16.781 18.297 1 98.69 196 ASN A O 1
ATOM 1488 N N . ASP A 1 197 ? 9.961 15.75 18.875 1 98.62 197 ASP A N 1
ATOM 1489 C CA . ASP A 1 197 ? 10.391 15.5 20.25 1 98.62 197 ASP A CA 1
ATOM 1490 C C . ASP A 1 197 ? 11.602 14.57 20.281 1 98.62 197 ASP A C 1
ATOM 1492 O O . ASP A 1 197 ? 12.547 14.812 21.031 1 98.62 197 ASP A O 1
ATOM 1496 N N . ALA A 1 198 ? 11.562 13.516 19.5 1 98.81 198 ALA A N 1
ATOM 1497 C CA . ALA A 1 198 ? 12.68 12.578 19.438 1 98.81 198 ALA A CA 1
ATOM 1498 C C . ALA A 1 198 ? 13.961 13.273 18.969 1 98.81 198 ALA A C 1
ATOM 1500 O O . ALA A 1 198 ? 15.039 13.039 19.516 1 98.81 198 ALA A O 1
ATOM 1501 N N . ALA A 1 199 ? 13.836 14.078 17.953 1 98.81 199 ALA A N 1
ATOM 1502 C CA . ALA A 1 199 ? 14.984 14.836 17.453 1 98.81 199 ALA A CA 1
ATOM 1503 C C . ALA A 1 199 ? 15.586 15.703 18.547 1 98.81 199 ALA A C 1
ATOM 1505 O O . ALA A 1 199 ? 16.812 15.797 18.672 1 98.81 199 ALA A O 1
ATOM 1506 N N . GLY A 1 200 ? 14.734 16.375 19.281 1 98.62 200 GLY A N 1
ATOM 1507 C CA . GLY A 1 200 ? 15.211 17.156 20.406 1 98.62 200 GLY A CA 1
ATOM 1508 C C . GLY A 1 200 ? 16 16.344 21.422 1 98.62 200 GLY A C 1
ATOM 1509 O O . GLY A 1 200 ? 17.047 16.781 21.891 1 98.62 200 GLY A O 1
ATOM 1510 N N . MET A 1 201 ? 15.477 15.188 21.734 1 98.75 201 MET A N 1
ATOM 1511 C CA . MET A 1 201 ? 16.141 14.297 22.672 1 98.75 201 MET A CA 1
ATOM 1512 C C . MET A 1 201 ? 17.5 13.844 22.125 1 98.75 201 MET A C 1
ATOM 1514 O O . MET A 1 201 ? 18.453 13.695 22.891 1 98.75 201 MET A O 1
ATOM 1518 N N . LEU A 1 202 ? 17.547 13.602 20.875 1 98.75 202 LEU A N 1
ATOM 1519 C CA . LEU A 1 202 ? 18.797 13.211 20.25 1 98.75 202 LEU A CA 1
ATOM 1520 C C . LEU A 1 202 ? 19.812 14.344 20.312 1 98.75 202 LEU A C 1
ATOM 1522 O O . LEU A 1 202 ? 20.984 14.117 20.609 1 98.75 202 LEU A O 1
ATOM 1526 N N . ARG A 1 203 ? 19.359 15.562 20.031 1 98.5 203 ARG A N 1
ATOM 1527 C CA . ARG A 1 203 ? 20.25 16.719 20.125 1 98.5 203 ARG A CA 1
ATOM 1528 C C . ARG A 1 203 ? 20.797 16.875 21.547 1 98.5 203 ARG A C 1
ATOM 1530 O O . ARG A 1 203 ? 21.953 17.25 21.719 1 98.5 203 ARG A O 1
ATOM 1537 N N . ALA A 1 204 ? 19.984 16.625 22.453 1 98.31 204 ALA A N 1
ATOM 1538 C CA . ALA A 1 204 ? 20.406 16.703 23.844 1 98.31 204 ALA A CA 1
ATOM 1539 C C . ALA A 1 204 ? 21.516 15.68 24.125 1 98.31 204 ALA A C 1
ATOM 1541 O O . ALA A 1 204 ? 22.297 15.852 25.062 1 98.31 204 ALA A O 1
ATOM 1542 N N . ARG A 1 205 ? 21.625 14.633 23.312 1 97.38 205 ARG A N 1
ATOM 1543 C CA . ARG A 1 205 ? 22.641 13.594 23.453 1 97.38 205 ARG A CA 1
ATOM 1544 C C . ARG A 1 205 ? 23.828 13.875 22.531 1 97.38 205 ARG A C 1
ATOM 1546 O O . ARG A 1 205 ? 24.703 13.031 22.375 1 97.38 205 ARG A O 1
ATOM 1553 N N . GLY A 1 206 ? 23.766 14.984 21.828 1 97.88 206 GLY A N 1
ATOM 1554 C CA . GLY A 1 206 ? 24.875 15.383 20.984 1 97.88 206 GLY A CA 1
ATOM 1555 C C . GLY A 1 206 ? 24.734 14.898 19.547 1 97.88 206 GLY A C 1
ATOM 1556 O O . GLY A 1 206 ? 25.688 14.969 18.766 1 97.88 206 GLY A O 1
ATOM 1557 N N . ILE A 1 207 ? 23.656 14.359 19.25 1 98.38 207 ILE A N 1
ATOM 1558 C CA . ILE A 1 207 ? 23.406 13.883 17.891 1 98.38 207 ILE A CA 1
ATOM 1559 C C . ILE A 1 207 ? 22.656 14.953 17.094 1 98.38 207 ILE A C 1
ATOM 1561 O O . ILE A 1 207 ? 21.562 15.383 17.5 1 98.38 207 ILE A O 1
ATOM 1565 N N . ASP A 1 208 ? 23.156 15.445 15.984 1 98.75 208 ASP A N 1
ATOM 1566 C CA . ASP A 1 208 ? 22.594 16.531 15.188 1 98.75 208 ASP A CA 1
ATOM 1567 C C . ASP A 1 208 ? 21.422 16.047 14.336 1 98.75 208 ASP A C 1
ATOM 1569 O O . ASP A 1 208 ? 21.562 15.898 13.117 1 98.75 208 ASP A O 1
ATOM 1573 N N . ALA A 1 209 ? 20.297 15.867 15 1 98.69 209 ALA A N 1
ATOM 1574 C CA . ALA A 1 209 ? 19.109 15.328 14.359 1 98.69 209 ALA A CA 1
ATOM 1575 C C . ALA A 1 209 ? 18 16.375 14.297 1 98.69 209 ALA A C 1
ATOM 1577 O O . ALA A 1 209 ? 17.844 17.188 15.219 1 98.69 209 ALA A O 1
ATOM 1578 N N . GLY A 1 210 ? 17.312 16.438 13.242 1 98.62 210 GLY A N 1
ATOM 1579 C CA . GLY A 1 210 ? 16.141 17.266 13.055 1 98.62 210 GLY A CA 1
ATOM 1580 C C . GLY A 1 210 ? 14.945 16.484 12.539 1 98.62 210 GLY A C 1
ATOM 1581 O O . GLY A 1 210 ? 15.055 15.281 12.266 1 98.62 210 GLY A O 1
ATOM 1582 N N . ALA A 1 211 ? 13.805 17.125 12.484 1 98.81 211 ALA A N 1
ATOM 1583 C CA . ALA A 1 211 ? 12.57 16.484 12.031 1 98.81 211 ALA A CA 1
ATOM 1584 C C . ALA A 1 211 ? 12.078 17.109 10.727 1 98.81 211 ALA A C 1
ATOM 1586 O O . ALA A 1 211 ? 12.18 18.328 10.539 1 98.81 211 ALA A O 1
ATOM 1587 N N . VAL A 1 212 ? 11.617 16.312 9.844 1 98.81 212 VAL A N 1
ATOM 1588 C CA . VAL A 1 212 ? 11 16.75 8.586 1 98.81 212 VAL A CA 1
ATOM 1589 C C . VAL A 1 212 ? 9.539 16.312 8.555 1 98.81 212 VAL A C 1
ATOM 1591 O O . VAL A 1 212 ? 9.219 15.148 8.82 1 98.81 212 VAL A O 1
ATOM 1594 N N . HIS A 1 213 ? 8.688 17.234 8.297 1 98.81 213 HIS A N 1
ATOM 1595 C CA . HIS A 1 213 ? 7.258 16.969 8.133 1 98.81 213 HIS A CA 1
ATOM 1596 C C . HIS A 1 213 ? 6.879 16.891 6.656 1 98.81 213 HIS A C 1
ATOM 1598 O O . HIS A 1 213 ? 7.164 17.812 5.887 1 98.81 213 HIS A O 1
ATOM 1604 N N . VAL A 1 214 ? 6.301 15.805 6.266 1 98.75 214 VAL A N 1
ATOM 1605 C CA . VAL A 1 214 ? 5.758 15.648 4.922 1 98.75 214 VAL A CA 1
ATOM 1606 C C . VAL A 1 214 ? 4.234 15.75 4.961 1 98.75 214 VAL A C 1
ATOM 1608 O O . VAL A 1 214 ? 3.551 14.797 5.344 1 98.75 214 VAL A O 1
ATOM 1611 N N . ALA A 1 215 ? 3.697 16.844 4.488 1 98.69 215 ALA A N 1
ATOM 1612 C CA . ALA A 1 215 ? 2.256 17.078 4.531 1 98.69 215 ALA A CA 1
ATOM 1613 C C . ALA A 1 215 ? 1.558 16.406 3.35 1 98.69 215 ALA A C 1
ATOM 1615 O O . ALA A 1 215 ? 0.429 15.922 3.479 1 98.69 215 ALA A O 1
ATOM 1616 N N . ARG A 1 216 ? 2.186 16.422 2.184 1 98.5 216 ARG A N 1
ATOM 1617 C CA . ARG A 1 216 ? 1.617 15.781 1.001 1 98.5 216 ARG A CA 1
ATOM 1618 C C . ARG A 1 216 ? 2.23 14.406 0.773 1 98.5 216 ARG A C 1
ATOM 1620 O O . ARG A 1 216 ? 3.445 14.281 0.598 1 98.5 216 ARG A O 1
ATOM 1627 N N . LEU A 1 217 ? 1.429 13.398 0.703 1 98.06 217 LEU A N 1
ATOM 1628 C CA . LEU A 1 217 ? 1.899 12.023 0.583 1 98.06 217 LEU A CA 1
ATOM 1629 C C . LEU A 1 217 ? 1.685 11.5 -0.832 1 98.06 217 LEU A C 1
ATOM 1631 O O . LEU A 1 217 ? 2.42 10.617 -1.29 1 98.06 217 LEU A O 1
ATOM 1635 N N . ALA A 1 218 ? 0.67 11.969 -1.543 1 95.88 218 ALA A N 1
ATOM 1636 C CA . ALA A 1 218 ? 0.395 11.578 -2.924 1 95.88 218 ALA A CA 1
ATOM 1637 C C . ALA A 1 218 ? -0.262 12.719 -3.693 1 95.88 218 ALA A C 1
ATOM 1639 O O . ALA A 1 218 ? -1.175 13.375 -3.188 1 95.88 218 ALA A O 1
ATOM 1640 N N . PRO A 1 219 ? 0.151 13 -4.949 1 95.19 219 PRO A N 1
ATOM 1641 C CA . PRO A 1 219 ? 1.469 12.609 -5.453 1 95.19 219 PRO A CA 1
ATOM 1642 C C . PRO A 1 219 ? 2.609 13.094 -4.559 1 95.19 219 PRO A C 1
ATOM 1644 O O . PRO A 1 219 ? 2.555 14.211 -4.035 1 95.19 219 PRO A O 1
ATOM 1647 N N . PHE A 1 220 ? 3.598 12.258 -4.359 1 96.56 220 PHE A N 1
ATOM 1648 C CA . PHE A 1 220 ? 4.738 12.586 -3.512 1 96.56 220 PHE A CA 1
ATOM 1649 C C . PHE A 1 220 ? 5.504 13.773 -4.078 1 96.56 220 PHE A C 1
ATOM 1651 O O . PHE A 1 220 ? 5.738 13.852 -5.289 1 96.56 220 PHE A O 1
ATOM 1658 N N . PRO A 1 221 ? 5.77 14.742 -3.26 1 97.75 221 PRO A N 1
ATOM 1659 C CA . PRO A 1 221 ? 6.559 15.883 -3.729 1 97.75 221 PRO A CA 1
ATOM 1660 C C . PRO A 1 221 ? 8.039 15.562 -3.879 1 97.75 221 PRO A C 1
ATOM 1662 O O . PRO A 1 221 ? 8.867 16.078 -3.129 1 97.75 221 PRO A O 1
ATOM 1665 N N . ALA A 1 222 ? 8.367 14.906 -4.902 1 97.12 222 ALA A N 1
ATOM 1666 C CA . ALA A 1 222 ? 9.664 14.266 -5.07 1 97.12 222 ALA A CA 1
ATOM 1667 C C . ALA A 1 222 ? 10.781 15.305 -5.145 1 97.12 222 ALA A C 1
ATOM 1669 O O . ALA A 1 222 ? 11.789 15.195 -4.438 1 97.12 222 ALA A O 1
ATOM 1670 N N . ASP A 1 223 ? 10.648 16.312 -5.934 1 98 223 ASP A N 1
ATOM 1671 C CA . ASP A 1 223 ? 11.695 17.328 -6.121 1 98 223 ASP A CA 1
ATOM 1672 C C . ASP A 1 223 ? 11.898 18.141 -4.848 1 98 223 ASP A C 1
ATOM 1674 O O . ASP A 1 223 ? 13.039 18.359 -4.426 1 98 223 ASP A O 1
ATOM 1678 N N . ALA A 1 224 ? 10.789 18.578 -4.297 1 98 224 ALA A N 1
ATOM 1679 C CA . ALA A 1 224 ? 10.867 19.375 -3.074 1 98 224 ALA A CA 1
ATOM 1680 C C . ALA A 1 224 ? 11.516 18.578 -1.944 1 98 224 ALA A C 1
ATOM 1682 O O . ALA A 1 224 ? 12.344 19.094 -1.201 1 98 224 ALA A O 1
ATOM 1683 N N . PHE A 1 225 ? 11.188 17.344 -1.816 1 98.69 225 PHE A N 1
ATOM 1684 C CA . PHE A 1 225 ? 11.719 16.5 -0.747 1 98.69 225 PHE A CA 1
ATOM 1685 C C . PHE A 1 225 ? 13.203 16.234 -0.958 1 98.69 225 PHE A C 1
ATOM 1687 O O . PHE A 1 225 ? 13.992 16.297 -0.012 1 98.69 225 PHE A O 1
ATOM 1694 N N . ALA A 1 226 ? 13.523 15.922 -2.186 1 98.44 226 ALA A N 1
ATOM 1695 C CA . ALA A 1 226 ? 14.93 15.68 -2.5 1 98.44 226 ALA A CA 1
ATOM 1696 C C . ALA A 1 226 ? 15.781 16.891 -2.141 1 98.44 226 ALA A C 1
ATOM 1698 O O . ALA A 1 226 ? 16.875 16.75 -1.569 1 98.44 226 ALA A O 1
ATOM 1699 N N . ALA A 1 227 ? 15.289 18.031 -2.48 1 98.06 227 ALA A N 1
ATOM 1700 C CA . ALA A 1 227 ? 16 19.266 -2.158 1 98.06 227 ALA A CA 1
ATOM 1701 C C . ALA A 1 227 ? 16.125 19.453 -0.648 1 98.06 227 ALA A C 1
ATOM 1703 O O . ALA A 1 227 ? 17.156 19.906 -0.148 1 98.06 227 ALA A O 1
ATOM 1704 N N . LEU A 1 228 ? 15.117 19.125 0.08 1 97.62 228 LEU A N 1
ATOM 1705 C CA . LEU A 1 228 ? 15.039 19.312 1.524 1 97.62 228 LEU A CA 1
ATOM 1706 C C . LEU A 1 228 ? 16.078 18.453 2.24 1 97.62 228 LEU A C 1
ATOM 1708 O O . LEU A 1 228 ? 16.641 18.891 3.25 1 97.62 228 LEU A O 1
ATOM 1712 N N . VAL A 1 229 ? 16.328 17.25 1.727 1 98.25 229 VAL A N 1
ATOM 1713 C CA . VAL A 1 229 ? 17.156 16.312 2.482 1 98.25 229 VAL A CA 1
ATOM 1714 C C . VAL A 1 229 ? 18.5 16.109 1.768 1 98.25 229 VAL A C 1
ATOM 1716 O O . VAL A 1 229 ? 19.203 15.141 2.041 1 98.25 229 VAL A O 1
ATOM 1719 N N . ASP A 1 230 ? 18.734 16.906 0.82 1 97.62 230 ASP A N 1
ATOM 1720 C CA . ASP A 1 230 ? 20 16.828 0.107 1 97.62 230 ASP A CA 1
ATOM 1721 C C . ASP A 1 230 ? 21.188 16.938 1.072 1 97.62 230 ASP A C 1
ATOM 1723 O O . ASP A 1 230 ? 21.266 17.891 1.86 1 97.62 230 ASP A O 1
ATOM 1727 N N . GLY A 1 231 ? 22.062 15.938 1.075 1 97 231 GLY A N 1
ATOM 1728 C CA . GLY A 1 231 ? 23.297 16.016 1.84 1 97 231 GLY A CA 1
ATOM 1729 C C . GLY A 1 231 ? 23.141 15.555 3.273 1 97 231 GLY A C 1
ATOM 1730 O O . GLY A 1 231 ? 24.109 15.562 4.043 1 97 231 GLY A O 1
ATOM 1731 N N . VAL A 1 232 ? 21.938 15.148 3.701 1 98 232 VAL A N 1
ATOM 1732 C CA . VAL A 1 232 ? 21.812 14.609 5.055 1 98 232 VAL A CA 1
ATOM 1733 C C . VAL A 1 232 ? 22.547 13.281 5.152 1 98 232 VAL A C 1
ATOM 1735 O O . VAL A 1 232 ? 22.688 12.57 4.156 1 98 232 VAL A O 1
ATOM 1738 N N . ASP A 1 233 ? 22.969 12.898 6.371 1 97.75 233 ASP A N 1
ATOM 1739 C CA . ASP A 1 233 ? 23.766 11.703 6.59 1 97.75 233 ASP A CA 1
ATOM 1740 C C . ASP A 1 233 ? 22.875 10.469 6.754 1 97.75 233 ASP A C 1
ATOM 1742 O O . ASP A 1 233 ? 23.344 9.336 6.633 1 97.75 233 ASP A O 1
ATOM 1746 N N . GLY A 1 234 ? 21.656 10.695 7.098 1 98 234 GLY A N 1
ATOM 1747 C CA . GLY A 1 234 ? 20.75 9.578 7.309 1 98 234 GLY A CA 1
ATOM 1748 C C . GLY A 1 234 ? 19.297 10.008 7.5 1 98 234 GLY A C 1
ATOM 1749 O O . GLY A 1 234 ? 19.031 11.078 8.039 1 98 234 GLY A O 1
ATOM 1750 N N . ILE A 1 235 ? 18.438 9.18 7.059 1 98.69 235 ILE A N 1
ATOM 1751 C CA . ILE A 1 235 ? 17 9.414 7.164 1 98.69 235 ILE A CA 1
ATOM 1752 C C . ILE A 1 235 ? 16.359 8.273 7.945 1 98.69 235 ILE A C 1
ATOM 1754 O O . ILE A 1 235 ? 16.547 7.102 7.613 1 98.69 235 ILE A O 1
ATOM 1758 N N . TRP A 1 236 ? 15.68 8.555 9.023 1 98.81 236 TRP A N 1
ATOM 1759 C CA . TRP A 1 236 ? 14.773 7.629 9.695 1 98.81 236 TRP A CA 1
ATOM 1760 C C . TRP A 1 236 ? 13.32 8.055 9.508 1 98.81 236 TRP A C 1
ATOM 1762 O O . TRP A 1 236 ? 13.031 9.242 9.352 1 98.81 236 TRP A O 1
ATOM 1772 N N . VAL A 1 237 ? 12.453 7.109 9.5 1 98.75 237 VAL A N 1
ATOM 1773 C CA . VAL A 1 237 ? 11.031 7.395 9.344 1 98.75 237 VAL A CA 1
ATOM 1774 C C . VAL A 1 237 ? 10.297 7.086 10.648 1 98.75 237 VAL A C 1
ATOM 1776 O O . VAL A 1 237 ? 10.555 6.062 11.289 1 98.75 237 VAL A O 1
ATOM 1779 N N . VAL A 1 238 ? 9.484 7.953 11.094 1 98.56 238 VAL A N 1
ATOM 1780 C CA . VAL A 1 238 ? 8.562 7.812 12.211 1 98.56 238 VAL A CA 1
ATOM 1781 C C . VAL A 1 238 ? 7.125 7.957 11.719 1 98.56 238 VAL A C 1
ATOM 1783 O O . VAL A 1 238 ? 6.664 9.07 11.445 1 98.56 238 VAL A O 1
ATOM 1786 N N . ASP A 1 239 ? 6.422 6.859 11.703 1 95.94 239 ASP A N 1
ATOM 1787 C CA . ASP A 1 239 ? 5.215 6.777 10.891 1 95.94 239 ASP A CA 1
ATOM 1788 C C . ASP A 1 239 ? 4.051 6.199 11.688 1 95.94 239 ASP A C 1
ATOM 1790 O O . ASP A 1 239 ? 4.16 5.109 12.258 1 95.94 239 ASP A O 1
ATOM 1794 N N . ASP A 1 240 ? 2.912 6.918 11.766 1 95.62 240 ASP A N 1
ATOM 1795 C CA . ASP A 1 240 ? 1.685 6.402 12.359 1 95.62 240 ASP A CA 1
ATOM 1796 C C . ASP A 1 240 ? 0.909 5.543 11.367 1 95.62 240 ASP A C 1
ATOM 1798 O O . ASP A 1 240 ? -0.23 5.863 11.016 1 95.62 240 ASP A O 1
ATOM 1802 N N . HIS A 1 241 ? 1.495 4.496 10.914 1 95.62 241 HIS A N 1
ATOM 1803 C CA . HIS A 1 241 ? 1.021 3.572 9.891 1 95.62 241 HIS A CA 1
ATOM 1804 C C . HIS A 1 241 ? 1.686 2.207 10.031 1 95.62 241 HIS A C 1
ATOM 1806 O O . HIS A 1 241 ? 2.762 2.094 10.625 1 95.62 241 HIS A O 1
ATOM 1812 N N . THR A 1 242 ? 1.069 1.167 9.57 1 91.94 242 THR A N 1
ATOM 1813 C CA . THR A 1 242 ? 1.757 -0.118 9.508 1 91.94 242 THR A CA 1
ATOM 1814 C C . THR A 1 242 ? 2.963 -0.045 8.578 1 91.94 242 THR A C 1
ATOM 1816 O O . THR A 1 242 ? 3.078 0.884 7.777 1 91.94 242 THR A O 1
ATOM 1819 N N . ARG A 1 243 ? 3.801 -0.957 8.656 1 88.5 243 ARG A N 1
ATOM 1820 C CA . ARG A 1 243 ? 5.102 -0.892 8 1 88.5 243 ARG A CA 1
ATOM 1821 C C . ARG A 1 243 ? 4.949 -0.875 6.484 1 88.5 243 ARG A C 1
ATOM 1823 O O . ARG A 1 243 ? 5.543 -0.037 5.805 1 88.5 243 ARG A O 1
ATOM 1830 N N . PHE A 1 244 ? 4.133 -1.743 5.906 1 92.38 244 PHE A N 1
ATOM 1831 C CA . PHE A 1 244 ? 4.031 -1.847 4.453 1 92.38 244 PHE A CA 1
ATOM 1832 C C . PHE A 1 244 ? 3.084 -0.79 3.9 1 92.38 244 PHE A C 1
ATOM 1834 O O . PHE A 1 244 ? 1.962 -0.638 4.391 1 92.38 244 PHE A O 1
ATOM 1841 N N . GLY A 1 245 ? 3.568 -0.094 2.924 1 94.19 245 GLY A N 1
ATOM 1842 C CA . GLY A 1 245 ? 2.74 0.886 2.24 1 94.19 245 GLY A CA 1
ATOM 1843 C C . GLY A 1 245 ? 2.723 2.238 2.928 1 94.19 245 GLY A C 1
ATOM 1844 O O . GLY A 1 245 ? 1.891 3.092 2.611 1 94.19 245 GLY A O 1
ATOM 1845 N N . GLY A 1 246 ? 3.58 2.395 3.922 1 95.94 246 GLY A N 1
ATOM 1846 C CA . GLY A 1 246 ? 3.621 3.639 4.672 1 95.94 246 GLY A CA 1
ATOM 1847 C C . GLY A 1 246 ? 4.633 4.629 4.125 1 95.94 246 GLY A C 1
ATOM 1848 O O . GLY A 1 246 ? 5.012 4.559 2.955 1 95.94 246 GLY A O 1
ATOM 1849 N N . LEU A 1 247 ? 5.016 5.562 4.938 1 97.88 247 LEU A N 1
ATOM 1850 C CA . LEU A 1 247 ? 5.867 6.684 4.559 1 97.88 247 LEU A CA 1
ATOM 1851 C C . LEU A 1 247 ? 7.246 6.199 4.137 1 97.88 247 LEU A C 1
ATOM 1853 O O . LEU A 1 247 ? 7.832 6.73 3.191 1 97.88 247 LEU A O 1
ATOM 1857 N N . ALA A 1 248 ? 7.797 5.219 4.828 1 97.56 248 ALA A N 1
ATOM 1858 C CA . ALA A 1 248 ? 9.109 4.688 4.457 1 97.56 248 ALA A CA 1
ATOM 1859 C C . ALA A 1 248 ? 9.102 4.168 3.023 1 97.56 248 ALA A C 1
ATOM 1861 O O . ALA A 1 248 ? 10.039 4.43 2.262 1 97.56 248 ALA A O 1
ATOM 1862 N N . ASP A 1 249 ? 8.039 3.434 2.709 1 96.19 249 ASP A N 1
ATOM 1863 C CA . ASP A 1 249 ? 7.934 2.896 1.355 1 96.19 249 ASP A CA 1
ATOM 1864 C C . ASP A 1 249 ? 7.801 4.02 0.328 1 96.19 249 ASP A C 1
ATOM 1866 O O . ASP A 1 249 ? 8.336 3.924 -0.777 1 96.19 249 ASP A O 1
ATOM 1870 N N . LEU A 1 250 ? 7.094 5.055 0.655 1 96.19 250 LEU A N 1
ATOM 1871 C CA . LEU A 1 250 ? 6.973 6.215 -0.222 1 96.19 250 LEU A CA 1
ATOM 1872 C C . LEU A 1 250 ? 8.336 6.832 -0.499 1 96.19 250 LEU A C 1
ATOM 1874 O O . LEU A 1 250 ? 8.656 7.152 -1.646 1 96.19 250 LEU A O 1
ATOM 1878 N N . LEU A 1 251 ? 9.148 6.996 0.564 1 97.69 251 LEU A N 1
ATOM 1879 C CA . LEU A 1 251 ? 10.477 7.57 0.404 1 97.69 251 LEU A CA 1
ATOM 1880 C C . LEU A 1 251 ? 11.359 6.668 -0.458 1 97.69 251 LEU A C 1
ATOM 1882 O O . LEU A 1 251 ? 12.016 7.141 -1.384 1 97.69 251 LEU A O 1
ATOM 1886 N N . ARG A 1 252 ? 11.312 5.383 -0.186 1 96 252 ARG A N 1
ATOM 1887 C CA . ARG A 1 252 ? 12.125 4.434 -0.939 1 96 252 ARG A CA 1
ATOM 1888 C C . ARG A 1 252 ? 11.734 4.426 -2.414 1 96 252 ARG A C 1
ATOM 1890 O O . ARG A 1 252 ? 12.602 4.387 -3.291 1 96 252 ARG A O 1
ATOM 1897 N N . ALA A 1 253 ? 10.438 4.453 -2.652 1 93.5 253 ALA A N 1
ATOM 1898 C CA . ALA A 1 253 ? 9.93 4.441 -4.02 1 93.5 253 ALA A CA 1
ATOM 1899 C C . ALA A 1 253 ? 10.391 5.676 -4.789 1 93.5 253 ALA A C 1
ATOM 1901 O O . ALA A 1 253 ? 10.406 5.68 -6.023 1 93.5 253 ALA A O 1
ATOM 1902 N N . ASN A 1 254 ? 10.719 6.668 -4.09 1 94.56 254 ASN A N 1
ATOM 1903 C CA . ASN A 1 254 ? 11.164 7.906 -4.723 1 94.56 254 ASN A CA 1
ATOM 1904 C C . ASN A 1 254 ? 12.672 8.102 -4.578 1 94.56 254 ASN A C 1
ATOM 1906 O O . ASN A 1 254 ? 13.164 9.227 -4.637 1 94.56 254 ASN A O 1
ATOM 1910 N N . GLY A 1 255 ? 13.406 7.051 -4.277 1 93.31 255 GLY A N 1
ATOM 1911 C CA . GLY A 1 255 ? 14.844 7.016 -4.457 1 93.31 255 GLY A CA 1
ATOM 1912 C C . GLY A 1 255 ? 15.617 7.359 -3.195 1 93.31 255 GLY A C 1
ATOM 1913 O O . GLY A 1 255 ? 16.828 7.602 -3.242 1 93.31 255 GLY A O 1
ATOM 1914 N N . HIS A 1 256 ? 14.914 7.387 -2.068 1 96.62 256 HIS A N 1
ATOM 1915 C CA . HIS A 1 256 ? 15.609 7.746 -0.836 1 96.62 256 HIS A CA 1
ATOM 1916 C C . HIS A 1 256 ? 15.906 6.512 0.008 1 96.62 256 HIS A C 1
ATOM 1918 O O . HIS A 1 256 ? 15.039 5.652 0.182 1 96.62 256 HIS A O 1
ATOM 1924 N N . ALA A 1 257 ? 17.125 6.441 0.497 1 95.44 257 ALA A N 1
ATOM 1925 C CA . ALA A 1 257 ? 17.5 5.379 1.426 1 95.44 257 ALA A CA 1
ATOM 1926 C C . ALA A 1 257 ? 16.984 5.672 2.832 1 95.44 257 ALA A C 1
ATOM 1928 O O . ALA A 1 257 ? 17.234 6.742 3.385 1 95.44 257 ALA A O 1
ATOM 1929 N N . VAL A 1 258 ? 16.219 4.789 3.342 1 97.25 258 VAL A N 1
ATOM 1930 C CA . VAL A 1 258 ? 15.688 4.906 4.695 1 97.25 258 VAL A CA 1
ATOM 1931 C C . VAL A 1 258 ? 16.438 3.951 5.625 1 97.25 258 VAL A C 1
ATOM 1933 O O . VAL A 1 258 ? 16.531 2.756 5.348 1 97.25 258 VAL A O 1
ATOM 1936 N N . ARG A 1 259 ? 16.953 4.484 6.664 1 97 259 ARG A N 1
ATOM 1937 C CA . ARG A 1 259 ? 17.672 3.658 7.629 1 97 259 ARG A CA 1
ATOM 1938 C C . ARG A 1 259 ? 16.703 2.822 8.461 1 97 259 ARG A C 1
ATOM 1940 O O . ARG A 1 259 ? 15.555 3.223 8.68 1 97 259 ARG A O 1
ATOM 1947 N N . GLU A 1 260 ? 17.203 1.672 8.859 1 94.44 260 GLU A N 1
ATOM 1948 C CA . GLU A 1 260 ? 16.453 0.835 9.789 1 94.44 260 GLU A CA 1
ATOM 1949 C C . GLU A 1 260 ? 16.844 1.118 11.234 1 94.44 260 GLU A C 1
ATOM 1951 O O . GLU A 1 260 ? 18 1.46 11.508 1 94.44 260 GLU A O 1
ATOM 1956 N N . PRO A 1 261 ? 15.867 0.981 12.102 1 95.44 261 PRO A N 1
ATOM 1957 C CA . PRO A 1 261 ? 14.484 0.596 11.828 1 95.44 261 PRO A CA 1
ATOM 1958 C C . PRO A 1 261 ? 13.633 1.767 11.344 1 95.44 261 PRO A C 1
ATOM 1960 O O . PRO A 1 261 ? 13.883 2.916 11.719 1 95.44 261 PRO A O 1
ATOM 1963 N N . ALA A 1 262 ? 12.703 1.527 10.484 1 96.56 262 ALA A N 1
ATOM 1964 C CA . ALA A 1 262 ? 11.57 2.438 10.312 1 96.56 262 ALA A CA 1
ATOM 1965 C C . ALA A 1 262 ? 10.586 2.303 11.469 1 96.56 262 ALA A C 1
ATOM 1967 O O . ALA A 1 262 ? 10.109 1.203 11.758 1 96.56 262 ALA A O 1
ATOM 1968 N N . PHE A 1 263 ? 10.367 3.34 12.133 1 97.94 263 PHE A N 1
ATOM 1969 C CA . PHE A 1 263 ? 9.484 3.314 13.297 1 97.94 263 PHE A CA 1
ATOM 1970 C C . PHE A 1 263 ? 8.023 3.379 12.867 1 97.94 263 PHE A C 1
ATOM 1972 O O . PHE A 1 263 ? 7.527 4.441 12.492 1 97.94 263 PHE A O 1
ATOM 1979 N N . SER A 1 264 ? 7.348 2.293 12.867 1 96.06 264 SER A N 1
ATOM 1980 C CA . SER A 1 264 ? 5.949 2.131 12.492 1 96.06 264 SER A CA 1
ATOM 1981 C C . SER A 1 264 ? 5.254 1.094 13.367 1 96.06 264 SER A C 1
ATOM 1983 O O . SER A 1 264 ? 5.902 0.425 14.172 1 96.06 264 SER A O 1
ATOM 1985 N N . TRP A 1 265 ? 3.947 0.99 13.234 1 94 265 TRP A N 1
ATOM 1986 C CA . TRP A 1 265 ? 3.227 -0.05 13.961 1 94 265 TRP A CA 1
ATOM 1987 C C . TRP A 1 265 ? 3.582 -1.434 13.43 1 94 265 TRP A C 1
ATOM 1989 O O . TRP A 1 265 ? 3.838 -1.599 12.234 1 94 265 TRP A O 1
ATOM 1999 N N . PRO A 1 266 ? 3.559 -2.398 14.281 1 89.06 266 PRO A N 1
ATOM 2000 C CA . PRO A 1 266 ? 3.9 -3.752 13.844 1 89.06 266 PRO A CA 1
ATOM 2001 C C . PRO A 1 266 ? 2.943 -4.289 12.781 1 89.06 266 PRO A C 1
ATOM 2003 O O . PRO A 1 266 ? 1.742 -4.012 12.836 1 89.06 266 PRO A O 1
ATOM 2006 N N . ALA A 1 267 ? 3.426 -5.078 11.828 1 80.81 267 ALA A N 1
ATOM 2007 C CA . ALA A 1 267 ? 2.664 -5.633 10.711 1 80.81 267 ALA A CA 1
ATOM 2008 C C . ALA A 1 267 ? 1.498 -6.48 11.211 1 80.81 267 ALA A C 1
ATOM 2010 O O . ALA A 1 267 ? 0.442 -6.531 10.578 1 80.81 267 ALA A O 1
ATOM 2011 N N . ASN A 1 268 ? 1.578 -7.109 12.352 1 81.19 268 ASN A N 1
ATOM 2012 C CA . ASN A 1 268 ? 0.551 -8.031 12.828 1 81.19 268 ASN A CA 1
ATOM 2013 C C . ASN A 1 268 ? -0.324 -7.395 13.898 1 81.19 268 ASN A C 1
ATOM 2015 O O . ASN A 1 268 ? -1.174 -8.062 14.492 1 81.19 268 ASN A O 1
ATOM 2019 N N . TRP A 1 269 ? -0.136 -6.094 14 1 83.38 269 TRP A N 1
ATOM 2020 C CA . TRP A 1 269 ? -0.933 -5.383 15 1 83.38 269 TRP A CA 1
ATOM 2021 C C . TRP A 1 269 ? -2.221 -4.848 14.383 1 83.38 269 TRP A C 1
ATOM 2023 O O . TRP A 1 269 ? -2.199 -4.242 13.305 1 83.38 269 TRP A O 1
ATOM 2033 N N . SER A 1 270 ? -3.322 -5.125 15.016 1 80.38 270 SER A N 1
ATOM 2034 C CA . SER A 1 270 ? -4.617 -4.723 14.477 1 80.38 270 SER A CA 1
ATOM 2035 C C . SER A 1 270 ? -5.25 -3.621 15.328 1 80.38 270 SER A C 1
ATOM 2037 O O . SER A 1 270 ? -6.434 -3.314 15.172 1 80.38 270 SER A O 1
ATOM 2039 N N . GLY A 1 271 ? -4.43 -3.105 16.172 1 78.69 271 GLY A N 1
ATOM 2040 C CA . GLY A 1 271 ? -4.953 -2.049 17.016 1 78.69 271 GLY A CA 1
ATOM 2041 C C . GLY A 1 271 ? -5.305 -2.527 18.406 1 78.69 271 GLY A C 1
ATOM 2042 O O . GLY A 1 271 ? -5.488 -3.725 18.641 1 78.69 271 GLY A O 1
ATOM 2043 N N . ASP A 1 272 ? -5.215 -1.693 19.375 1 79.38 272 ASP A N 1
ATOM 2044 C CA . ASP A 1 272 ? -5.59 -1.958 20.766 1 79.38 272 ASP A CA 1
ATOM 2045 C C . ASP A 1 272 ? -6.258 -0.738 21.391 1 79.38 272 ASP A C 1
ATOM 2047 O O . ASP A 1 272 ? -6.289 0.339 20.797 1 79.38 272 ASP A O 1
ATOM 2051 N N . VAL A 1 273 ? -6.906 -1.034 22.484 1 78.06 273 VAL A N 1
ATOM 2052 C CA . VAL A 1 273 ? -7.543 0.044 23.234 1 78.06 273 VAL A CA 1
ATOM 2053 C C . VAL A 1 273 ? -6.605 0.529 24.344 1 78.06 273 VAL A C 1
ATOM 2055 O O . VAL A 1 273 ? -5.91 -0.272 24.969 1 78.06 273 VAL A O 1
ATOM 2058 N N . GLY A 1 274 ? -6.41 1.927 24.422 1 81.25 274 GLY A N 1
ATOM 2059 C CA . GLY A 1 274 ? -5.594 2.52 25.469 1 81.25 274 GLY A CA 1
ATOM 2060 C C . GLY A 1 274 ? -5.109 3.918 25.125 1 81.25 274 GLY A C 1
ATOM 2061 O O . GLY A 1 274 ? -5.277 4.379 24 1 81.25 274 GLY A O 1
ATOM 2062 N N . PRO A 1 275 ? -4.613 4.539 26.234 1 86 275 PRO A N 1
ATOM 2063 C CA . PRO A 1 275 ? -4.059 5.867 25.969 1 86 275 PRO A CA 1
ATOM 2064 C C . PRO A 1 275 ? -2.92 5.836 24.953 1 86 275 PRO A C 1
ATOM 2066 O O . PRO A 1 275 ? -2.127 4.891 24.922 1 86 275 PRO A O 1
ATOM 2069 N N . ALA A 1 276 ? -2.914 6.82 24.109 1 87.25 276 ALA A N 1
ATOM 2070 C CA . ALA A 1 276 ? -1.934 6.91 23.031 1 87.25 276 ALA A CA 1
ATOM 2071 C C . ALA A 1 276 ? -0.512 6.781 23.578 1 87.25 276 ALA A C 1
ATOM 2073 O O . ALA A 1 276 ? 0.311 6.059 23 1 87.25 276 ALA A O 1
ATOM 2074 N N . ALA A 1 277 ? -0.241 7.473 24.672 1 90.56 277 ALA A N 1
ATOM 2075 C CA . ALA A 1 277 ? 1.104 7.469 25.25 1 90.56 277 ALA A CA 1
ATOM 2076 C C . ALA A 1 277 ? 1.533 6.059 25.625 1 90.56 277 ALA A C 1
ATOM 2078 O O . ALA A 1 277 ? 2.689 5.676 25.438 1 90.56 277 ALA A O 1
ATOM 2079 N N . GLU A 1 278 ? 0.665 5.324 26.141 1 91.12 278 GLU A N 1
ATOM 2080 C CA . GLU A 1 278 ? 0.96 3.957 26.562 1 91.12 278 GLU A CA 1
ATOM 2081 C C . GLU A 1 278 ? 1.176 3.053 25.344 1 91.12 278 GLU A C 1
ATOM 2083 O O . GLU A 1 278 ? 2.066 2.199 25.344 1 91.12 278 GLU A O 1
ATOM 2088 N N . LEU A 1 279 ? 0.342 3.225 24.375 1 90.81 279 LEU A N 1
ATOM 2089 C CA . LEU A 1 279 ? 0.477 2.432 23.156 1 90.81 279 LEU A CA 1
ATOM 2090 C C . LEU A 1 279 ? 1.824 2.686 22.484 1 90.81 279 LEU A C 1
ATOM 2092 O O . LEU A 1 279 ? 2.492 1.746 22.047 1 90.81 279 LEU A O 1
ATOM 2096 N N . LEU A 1 280 ? 2.17 3.945 22.438 1 94.56 280 LEU A N 1
ATOM 2097 C CA . LEU A 1 280 ? 3.441 4.312 21.828 1 94.56 280 LEU A CA 1
ATOM 2098 C C . LEU A 1 280 ? 4.609 3.691 22.578 1 94.56 280 LEU A C 1
ATOM 2100 O O . LEU A 1 280 ? 5.539 3.154 21.969 1 94.56 280 LEU A O 1
ATOM 2104 N N . ARG A 1 281 ? 4.523 3.732 23.875 1 94.69 281 ARG A N 1
ATOM 2105 C CA . ARG A 1 281 ? 5.586 3.152 24.688 1 94.69 281 ARG A CA 1
ATOM 2106 C C . ARG A 1 281 ? 5.656 1.642 24.5 1 94.69 281 ARG A C 1
ATOM 2108 O O . ARG A 1 281 ? 6.746 1.082 24.344 1 94.69 281 ARG A O 1
ATOM 2115 N N . ARG A 1 282 ? 4.543 1.02 24.5 1 93.44 282 ARG A N 1
ATOM 2116 C CA . ARG A 1 282 ? 4.461 -0.433 24.375 1 93.44 282 ARG A CA 1
ATOM 2117 C C . ARG A 1 282 ? 5.082 -0.914 23.078 1 93.44 282 ARG A C 1
ATOM 2119 O O . ARG A 1 282 ? 5.672 -1.994 23.016 1 93.44 282 ARG A O 1
ATOM 2126 N N . HIS A 1 283 ? 4.98 -0.064 22.078 1 94.25 283 HIS A N 1
ATOM 2127 C CA . HIS A 1 283 ? 5.418 -0.518 20.75 1 94.25 283 HIS A CA 1
ATOM 2128 C C . HIS A 1 283 ? 6.703 0.183 20.328 1 94.25 283 HIS A C 1
ATOM 2130 O O . HIS A 1 283 ? 7.102 0.101 19.172 1 94.25 283 HIS A O 1
ATOM 2136 N N . GLY A 1 284 ? 7.305 0.911 21.281 1 96.62 284 GLY A N 1
ATOM 2137 C CA . GLY A 1 284 ? 8.586 1.541 21 1 96.62 284 GLY A CA 1
ATOM 2138 C C . GLY A 1 284 ? 8.477 2.725 20.062 1 96.62 284 GLY A C 1
ATOM 2139 O O . GLY A 1 284 ? 9.391 2.986 19.266 1 96.62 284 GLY A O 1
ATOM 2140 N N . LEU A 1 285 ? 7.312 3.4 20.125 1 97.19 285 LEU A N 1
ATOM 2141 C CA . LEU A 1 285 ? 7.059 4.465 19.156 1 97.19 285 LEU A CA 1
ATOM 2142 C C . LEU A 1 285 ? 6.992 5.824 19.859 1 97.19 285 LEU A C 1
ATOM 2144 O O . LEU A 1 285 ? 6.719 6.84 19.219 1 97.19 285 LEU A O 1
ATOM 2148 N N . SER A 1 286 ? 7.281 5.824 21.188 1 97.75 286 SER A N 1
ATOM 2149 C CA . SER A 1 286 ? 7.379 7.113 21.859 1 97.75 286 SER A CA 1
ATOM 2150 C C . SER A 1 286 ? 8.625 7.879 21.422 1 97.75 286 SER A C 1
ATOM 2152 O O . SER A 1 286 ? 9.57 7.281 20.906 1 97.75 286 SER A O 1
ATOM 2154 N N . ALA A 1 287 ? 8.594 9.172 21.656 1 98.56 287 ALA A N 1
ATOM 2155 C CA . ALA A 1 287 ? 9.758 9.992 21.312 1 98.56 287 ALA A CA 1
ATOM 2156 C C . ALA A 1 287 ? 11.023 9.453 21.969 1 98.56 287 ALA A C 1
ATOM 2158 O O . ALA A 1 287 ? 12.078 9.383 21.344 1 98.56 287 ALA A O 1
ATOM 2159 N N . ALA A 1 288 ? 10.898 9.07 23.188 1 98.56 288 ALA A N 1
ATOM 2160 C CA . ALA A 1 288 ? 12.031 8.547 23.938 1 98.56 288 ALA A CA 1
ATOM 2161 C C . ALA A 1 288 ? 12.531 7.234 23.344 1 98.56 288 ALA A C 1
ATOM 2163 O O . ALA A 1 288 ? 13.734 7.008 23.234 1 98.56 288 ALA A O 1
ATOM 2164 N N . ASP A 1 289 ? 11.617 6.348 23 1 98.62 289 ASP A N 1
ATOM 2165 C CA . ASP A 1 289 ? 11.977 5.066 22.406 1 98.62 289 ASP A CA 1
ATOM 2166 C C . ASP A 1 289 ? 12.688 5.27 21.062 1 98.62 289 ASP A C 1
ATOM 2168 O O . ASP A 1 289 ? 13.695 4.621 20.797 1 98.62 289 ASP A O 1
ATOM 2172 N N . VAL A 1 290 ? 12.125 6.152 20.25 1 98.69 290 VAL A N 1
ATOM 2173 C CA . VAL A 1 290 ? 12.688 6.445 18.938 1 98.69 290 VAL A CA 1
ATOM 2174 C C . VAL A 1 290 ? 14.094 7.008 19.094 1 98.69 290 VAL A C 1
ATOM 2176 O O . VAL A 1 290 ? 15.039 6.52 18.469 1 98.69 290 VAL A O 1
ATOM 2179 N N . ALA A 1 291 ? 14.211 8 19.938 1 98.81 291 ALA A N 1
ATOM 2180 C CA . ALA A 1 291 ? 15.516 8.625 20.172 1 98.81 291 ALA A CA 1
ATOM 2181 C C . ALA A 1 291 ? 16.531 7.609 20.672 1 98.81 291 ALA A C 1
ATOM 2183 O O . ALA A 1 291 ? 17.672 7.562 20.188 1 98.81 291 ALA A O 1
ATOM 2184 N N . GLY A 1 292 ? 16.125 6.844 21.656 1 98.5 292 GLY A N 1
ATOM 2185 C CA . GLY A 1 292 ? 17.016 5.836 22.203 1 98.5 292 GLY A CA 1
ATOM 2186 C C . GLY A 1 292 ? 17.484 4.82 21.172 1 98.5 292 GLY A C 1
ATOM 2187 O O . GLY A 1 292 ? 18.656 4.484 21.125 1 98.5 292 GLY A O 1
ATOM 2188 N N . ARG A 1 293 ? 16.594 4.332 20.391 1 98.38 293 ARG A N 1
ATOM 2189 C CA . ARG A 1 293 ? 16.922 3.332 19.375 1 98.38 293 ARG A CA 1
ATOM 2190 C C . ARG A 1 293 ? 17.859 3.904 18.328 1 98.38 293 ARG A C 1
ATOM 2192 O O . ARG A 1 293 ? 18.781 3.221 17.875 1 98.38 293 ARG A O 1
ATOM 2199 N N . ILE A 1 294 ? 17.578 5.141 17.844 1 98.44 294 ILE A N 1
ATOM 2200 C CA . ILE A 1 294 ? 18.438 5.777 16.844 1 98.44 294 ILE A CA 1
ATOM 2201 C C . ILE A 1 294 ? 19.828 5.988 17.406 1 98.44 294 ILE A C 1
ATOM 2203 O O . ILE A 1 294 ? 20.828 5.707 16.75 1 98.44 294 ILE A O 1
ATOM 2207 N N . ALA A 1 295 ? 19.906 6.477 18.641 1 98.38 295 ALA A N 1
ATOM 2208 C CA . ALA A 1 295 ? 21.203 6.668 19.281 1 98.38 295 ALA A CA 1
ATOM 2209 C C . ALA A 1 295 ? 21.984 5.359 19.344 1 98.38 295 ALA A C 1
ATOM 2211 O O . ALA A 1 295 ? 23.203 5.344 19.078 1 98.38 295 ALA A O 1
ATOM 2212 N N . ALA A 1 296 ? 21.328 4.293 19.688 1 97.75 296 ALA A N 1
ATOM 2213 C CA . ALA A 1 296 ? 21.953 2.977 19.75 1 97.75 296 ALA A CA 1
ATOM 2214 C C . ALA A 1 296 ? 22.469 2.545 18.375 1 97.75 296 ALA A C 1
ATOM 2216 O O . ALA A 1 296 ? 23.562 1.974 18.266 1 97.75 296 ALA A O 1
ATOM 2217 N N . GLU A 1 297 ? 21.656 2.793 17.344 1 96.69 297 GLU A N 1
ATOM 2218 C CA . GLU A 1 297 ? 22.047 2.422 15.992 1 96.69 297 GLU A CA 1
ATOM 2219 C C . GLU A 1 297 ? 23.281 3.193 15.547 1 96.69 297 GLU A C 1
ATOM 2221 O O . GLU A 1 297 ? 24.156 2.643 14.867 1 96.69 297 GLU A O 1
ATOM 2226 N N . LEU A 1 298 ? 23.312 4.453 15.836 1 96.62 298 LEU A N 1
ATOM 2227 C CA . LEU A 1 298 ? 24.438 5.293 15.43 1 96.62 298 LEU A CA 1
ATOM 2228 C C . LEU A 1 298 ? 25.703 4.926 16.188 1 96.62 298 LEU A C 1
ATOM 2230 O O . LEU A 1 298 ? 26.812 5.062 15.672 1 96.62 298 LEU A O 1
ATOM 2234 N N . ALA A 1 299 ? 25.516 4.445 17.375 1 94.38 299 ALA A N 1
ATOM 2235 C CA . ALA A 1 299 ? 26.656 4.008 18.172 1 94.38 299 ALA A CA 1
ATOM 2236 C C . ALA A 1 299 ? 27.234 2.709 17.625 1 94.38 299 ALA A C 1
ATOM 2238 O O . ALA A 1 299 ? 28.453 2.471 17.734 1 94.38 299 ALA A O 1
ATOM 2239 N N . ARG A 1 300 ? 26.422 1.8 17.109 1 89.19 300 ARG A N 1
ATOM 2240 C CA . ARG A 1 300 ? 26.859 0.531 16.531 1 89.19 300 ARG A CA 1
ATOM 2241 C C . ARG A 1 300 ? 27.594 0.75 15.219 1 89.19 300 ARG A C 1
ATOM 2243 O O . ARG A 1 300 ? 28.5 -0.02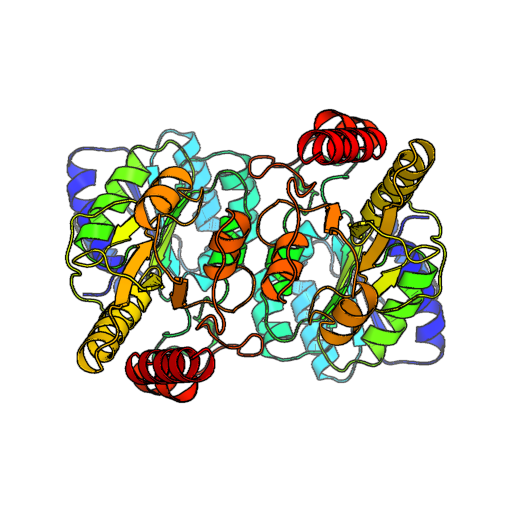2 14.867 1 89.19 300 ARG A O 1
ATOM 2250 N N . GLY A 1 301 ? 27.078 1.538 14.281 1 76.44 301 GLY A N 1
ATOM 2251 C CA . GLY A 1 301 ? 27.703 1.823 13 1 76.44 301 GLY A CA 1
ATOM 2252 C C . GLY A 1 301 ? 29 2.6 13.117 1 76.44 301 GLY A C 1
ATOM 2253 O O . GLY A 1 301 ? 29.656 2.883 12.117 1 76.44 301 GLY A O 1
ATOM 2254 N N . ARG A 1 302 ? 29.375 3.107 14.375 1 53.09 302 ARG A N 1
ATOM 2255 C CA . ARG A 1 302 ? 30.703 3.643 14.688 1 53.09 302 ARG A CA 1
ATOM 2256 C C . ARG A 1 302 ? 31.641 2.535 15.156 1 53.09 302 ARG A C 1
ATOM 2258 O O . ARG A 1 302 ? 31.203 1.548 15.75 1 53.09 302 ARG A O 1
ATOM 2265 N N . MET B 1 1 ? -7.367 -22.812 -19.922 1 72.12 1 MET B N 1
ATOM 2266 C CA . MET B 1 1 ? -8.148 -22.672 -18.688 1 72.12 1 MET B CA 1
ATOM 2267 C C . MET B 1 1 ? -7.766 -21.391 -17.953 1 72.12 1 MET B C 1
ATOM 2269 O O . MET B 1 1 ? -6.594 -21.016 -17.938 1 72.12 1 MET B O 1
ATOM 2273 N N . ARG B 1 2 ? -8.797 -20.781 -17.406 1 82.5 2 ARG B N 1
ATOM 2274 C CA . ARG B 1 2 ? -8.508 -19.562 -16.641 1 82.5 2 ARG B CA 1
ATOM 2275 C C . ARG B 1 2 ? -7.762 -19.891 -15.359 1 82.5 2 ARG B C 1
ATOM 2277 O O . ARG B 1 2 ? -8.023 -20.922 -14.719 1 82.5 2 ARG B O 1
ATOM 2284 N N . PRO B 1 3 ? -6.887 -19.094 -14.977 1 82.25 3 PRO B N 1
ATOM 2285 C CA . PRO B 1 3 ? -6.004 -19.391 -13.852 1 82.25 3 PRO B CA 1
ATOM 2286 C C . PRO B 1 3 ? -6.773 -19.734 -12.57 1 82.25 3 PRO B C 1
ATOM 2288 O O . PRO B 1 3 ? -6.449 -20.703 -11.891 1 82.25 3 PRO B O 1
ATOM 2291 N N . ALA B 1 4 ? -7.812 -19.047 -12.336 1 83.62 4 ALA B N 1
ATOM 2292 C CA . ALA B 1 4 ? -8.578 -19.297 -11.117 1 83.62 4 ALA B CA 1
ATOM 2293 C C . ALA B 1 4 ? -9.242 -20.672 -11.172 1 83.62 4 ALA B C 1
ATOM 2295 O O . ALA B 1 4 ? -9.539 -21.266 -10.133 1 83.62 4 ALA B O 1
ATOM 2296 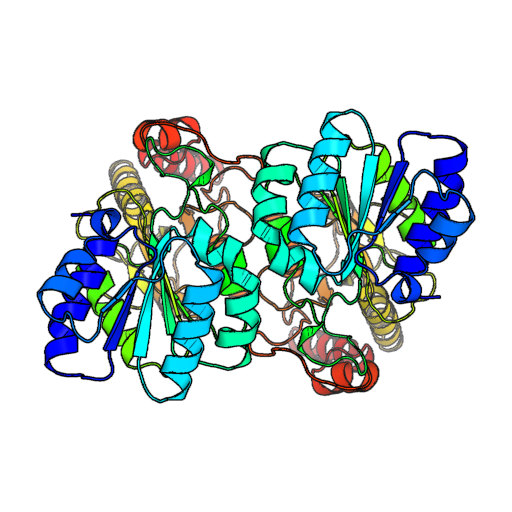N N . ALA B 1 5 ? -9.477 -21.141 -12.336 1 85.69 5 ALA B N 1
ATOM 2297 C CA . ALA B 1 5 ? -10.086 -22.453 -12.508 1 85.69 5 ALA B CA 1
ATOM 2298 C C . ALA B 1 5 ? -9.164 -23.562 -12.008 1 85.69 5 ALA B C 1
ATOM 2300 O O . ALA B 1 5 ? -9.633 -24.609 -11.555 1 85.69 5 ALA B O 1
ATOM 2301 N N . HIS B 1 6 ? -7.887 -23.328 -12.07 1 88.56 6 HIS B N 1
ATOM 2302 C CA . HIS B 1 6 ? -6.926 -24.281 -11.547 1 88.56 6 HIS B CA 1
ATOM 2303 C C . HIS B 1 6 ? -7.059 -24.422 -10.039 1 88.56 6 HIS B C 1
ATOM 2305 O O . HIS B 1 6 ? -6.863 -25.516 -9.492 1 88.56 6 HIS B O 1
ATOM 2311 N N . CYS B 1 7 ? -7.328 -23.344 -9.414 1 92.12 7 CYS B N 1
ATOM 2312 C CA . CYS B 1 7 ? -7.566 -23.375 -7.973 1 92.12 7 CYS B CA 1
ATOM 2313 C C . CYS B 1 7 ? -8.781 -24.234 -7.637 1 92.12 7 CYS B C 1
ATOM 2315 O O . CYS B 1 7 ? -8.727 -25.062 -6.727 1 92.12 7 CYS B O 1
ATOM 2317 N N . VAL B 1 8 ? -9.797 -24.062 -8.422 1 88.75 8 VAL B N 1
ATOM 2318 C CA . VAL B 1 8 ? -11.023 -24.812 -8.211 1 88.75 8 VAL B CA 1
ATOM 2319 C C . VAL B 1 8 ? -10.742 -26.312 -8.367 1 88.75 8 VAL B C 1
ATOM 2321 O O . VAL B 1 8 ? -11.203 -27.125 -7.566 1 88.75 8 VAL B O 1
ATOM 2324 N N . GLN B 1 9 ? -10.031 -26.609 -9.359 1 89.69 9 GLN B N 1
ATOM 2325 C CA . GLN B 1 9 ? -9.688 -28.016 -9.602 1 89.69 9 GLN B CA 1
ATOM 2326 C C . GLN B 1 9 ? -8.93 -28.609 -8.414 1 89.69 9 GLN B C 1
ATOM 2328 O O . GLN B 1 9 ? -9.219 -29.734 -7.988 1 89.69 9 GLN B O 1
ATOM 2333 N N . ALA B 1 10 ? -8 -27.859 -7.922 1 91.75 10 ALA B N 1
ATOM 2334 C CA . ALA B 1 10 ? -7.242 -28.312 -6.758 1 91.75 10 ALA B CA 1
ATOM 2335 C C . ALA B 1 10 ? -8.156 -28.516 -5.555 1 91.75 10 ALA B C 1
ATOM 2337 O O . ALA B 1 10 ? -7.988 -29.484 -4.797 1 91.75 10 ALA B O 1
ATOM 2338 N N . LEU B 1 11 ? -9.086 -27.656 -5.379 1 91.94 11 LEU B N 1
ATOM 2339 C CA . LEU B 1 11 ? -10 -27.734 -4.246 1 91.94 11 LEU B CA 1
ATOM 2340 C C . LEU B 1 11 ? -10.922 -28.938 -4.367 1 91.94 11 LEU B C 1
ATOM 2342 O O . LEU B 1 11 ? -11.234 -29.594 -3.365 1 91.94 11 LEU B O 1
ATOM 2346 N N . VAL B 1 12 ? -11.375 -29.203 -5.578 1 90.5 12 VAL B N 1
ATOM 2347 C CA . VAL B 1 12 ? -12.227 -30.359 -5.824 1 90.5 12 VAL B CA 1
ATOM 2348 C C . VAL B 1 12 ? -11.516 -31.625 -5.371 1 90.5 12 VAL B C 1
ATOM 2350 O O . VAL B 1 12 ? -12.102 -32.469 -4.676 1 90.5 12 VAL B O 1
ATOM 2353 N N . GLU B 1 13 ? -10.312 -31.75 -5.738 1 91.56 13 GLU B N 1
ATOM 2354 C CA . GLU B 1 13 ? -9.508 -32.938 -5.383 1 91.56 13 GLU B CA 1
ATOM 2355 C C . GLU B 1 13 ? -9.305 -33 -3.875 1 91.56 13 GLU B C 1
ATOM 2357 O O . GLU B 1 13 ? -9.445 -34.094 -3.285 1 91.56 13 GLU B O 1
ATOM 2362 N N . ARG B 1 14 ? -9.055 -31.906 -3.27 1 91.75 14 ARG B N 1
ATOM 2363 C CA . ARG B 1 14 ? -8.781 -31.891 -1.837 1 91.75 14 ARG B CA 1
ATOM 2364 C C . ARG B 1 14 ? -10.055 -32.094 -1.03 1 91.75 14 ARG B C 1
ATOM 2366 O O . ARG B 1 14 ? -10.023 -32.719 0.039 1 91.75 14 ARG B O 1
ATOM 2373 N N . ALA B 1 15 ? -11.086 -31.562 -1.464 1 91.25 15 ALA B N 1
ATOM 2374 C CA . ALA B 1 15 ? -12.367 -31.625 -0.754 1 91.25 15 ALA B CA 1
ATOM 2375 C C . ALA B 1 15 ? -12.859 -33.062 -0.647 1 91.25 15 ALA B C 1
ATOM 2377 O O . ALA B 1 15 ? -13.688 -33.375 0.209 1 91.25 15 ALA B O 1
ATOM 2378 N N . ALA B 1 16 ? -12.344 -33.938 -1.48 1 91.38 16 ALA B N 1
ATOM 2379 C CA . ALA B 1 16 ? -12.688 -35.344 -1.407 1 91.38 16 ALA B CA 1
ATOM 2380 C C . ALA B 1 16 ? -12.203 -35.969 -0.097 1 91.38 16 ALA B C 1
ATOM 2382 O O . ALA B 1 16 ? -12.781 -36.938 0.393 1 91.38 16 ALA B O 1
ATOM 2383 N N . HIS B 1 17 ? -11.195 -35.344 0.51 1 92.25 17 HIS B N 1
ATOM 2384 C CA . HIS B 1 17 ? -10.578 -35.938 1.697 1 92.25 17 HIS B CA 1
ATOM 2385 C C . HIS B 1 17 ? -10.656 -34.969 2.885 1 92.25 17 HIS B C 1
ATOM 2387 O O . HIS B 1 17 ? -10.195 -35.312 3.98 1 92.25 17 HIS B O 1
ATOM 2393 N N . ASP B 1 18 ? -11.203 -33.844 2.725 1 92.62 18 ASP B N 1
ATOM 2394 C CA . ASP B 1 18 ? -11.32 -32.844 3.781 1 92.62 18 ASP B CA 1
ATOM 2395 C C . ASP B 1 18 ? -12.711 -32.188 3.781 1 92.62 18 ASP B C 1
ATOM 2397 O O . ASP B 1 18 ? -12.977 -31.281 3.006 1 92.62 18 ASP B O 1
ATOM 2401 N N . ARG B 1 19 ? -13.508 -32.531 4.66 1 90.69 19 ARG B N 1
ATOM 2402 C CA . ARG B 1 19 ? -14.898 -32.125 4.699 1 90.69 19 ARG B 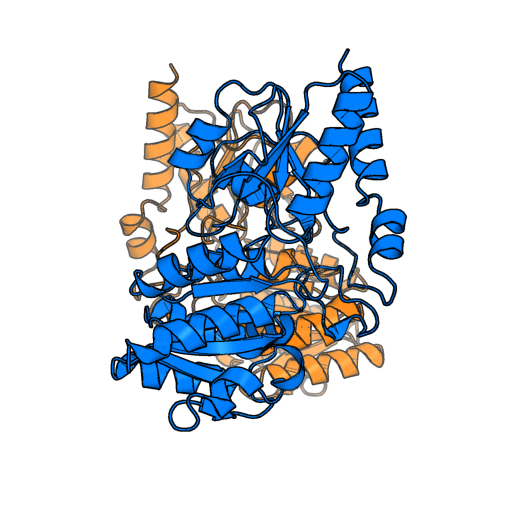CA 1
ATOM 2403 C C . ARG B 1 19 ? -15.023 -30.672 5.172 1 90.69 19 ARG B C 1
ATOM 2405 O O . ARG B 1 19 ? -16.094 -30.062 5.082 1 90.69 19 ARG B O 1
ATOM 2412 N N . ARG B 1 20 ? -14.078 -30.141 5.574 1 93.12 20 ARG B N 1
ATOM 2413 C CA . ARG B 1 20 ? -14.125 -28.781 6.07 1 93.12 20 ARG B CA 1
ATOM 2414 C C . ARG B 1 20 ? -14.156 -27.781 4.918 1 93.12 20 ARG B C 1
ATOM 2416 O O . ARG B 1 20 ? -14.531 -26.609 5.109 1 93.12 20 ARG B O 1
ATOM 2423 N N . ILE B 1 21 ? -13.773 -28.078 3.742 1 92.56 21 ILE B N 1
ATOM 2424 C CA . ILE B 1 21 ? -13.594 -27.188 2.605 1 92.56 21 ILE B CA 1
ATOM 2425 C C . ILE B 1 21 ? -14.953 -26.828 2.014 1 92.56 21 ILE B C 1
ATOM 2427 O O . ILE B 1 21 ? -15.727 -27.703 1.626 1 92.56 21 ILE B O 1
ATOM 2431 N N . TRP B 1 22 ? -15.219 -25.547 1.929 1 90.19 22 TRP B N 1
ATOM 2432 C CA . TRP B 1 22 ? -16.406 -24.984 1.298 1 90.19 22 TRP B CA 1
ATOM 2433 C C . TRP B 1 22 ? -16.031 -23.906 0.281 1 90.19 22 TRP B C 1
ATOM 2435 O O . TRP B 1 22 ? -15.07 -23.172 0.477 1 90.19 22 TRP B O 1
ATOM 2445 N N . VAL B 1 23 ? -16.844 -23.859 -0.731 1 88.25 23 VAL B N 1
ATOM 2446 C CA . VAL B 1 23 ? -16.625 -22.828 -1.747 1 88.25 23 VAL B CA 1
ATOM 2447 C C . VAL B 1 23 ? -17.844 -21.906 -1.813 1 88.25 23 VAL B C 1
ATOM 2449 O O . VAL B 1 23 ? -18.984 -22.375 -1.858 1 88.25 23 VAL B O 1
ATOM 2452 N N . LEU B 1 24 ? -17.516 -20.672 -1.655 1 83.69 24 LEU B N 1
ATOM 2453 C CA . LEU B 1 24 ? -18.531 -19.656 -1.834 1 83.69 24 LEU B CA 1
ATOM 2454 C C . LEU B 1 24 ? -18.266 -18.844 -3.102 1 83.69 24 LEU B C 1
ATOM 2456 O O . LEU B 1 24 ? -17.125 -18.5 -3.398 1 83.69 24 LEU B O 1
ATOM 2460 N N . ASP B 1 25 ? -19.375 -18.625 -3.848 1 76.88 25 ASP B N 1
ATOM 2461 C CA . ASP B 1 25 ? -19.188 -17.938 -5.125 1 76.88 25 ASP B CA 1
ATOM 2462 C C . ASP B 1 25 ? -20.188 -16.797 -5.293 1 76.88 25 ASP B C 1
ATOM 2464 O O . ASP B 1 25 ? -21.344 -16.922 -4.883 1 76.88 25 ASP B O 1
ATOM 2468 N N . GLY B 1 26 ? -19.75 -15.664 -5.805 1 64.12 26 GLY B N 1
ATOM 2469 C CA . GLY B 1 26 ? -20.594 -14.508 -6.055 1 64.12 26 GLY B CA 1
ATOM 2470 C C . GLY B 1 26 ? -21.25 -14.539 -7.422 1 64.12 26 GLY B C 1
ATOM 2471 O O . GLY B 1 26 ? -21.312 -13.516 -8.109 1 64.12 26 GLY B O 1
ATOM 2472 N N . ASP B 1 27 ? -21.719 -15.539 -7.844 1 52.66 27 ASP B N 1
ATOM 2473 C CA . ASP B 1 27 ? -22.438 -15.773 -9.086 1 52.66 27 ASP B CA 1
ATOM 2474 C C . ASP B 1 27 ? -21.531 -15.578 -10.297 1 52.66 27 ASP B C 1
ATOM 2476 O O . ASP B 1 27 ? -21.984 -15.094 -11.344 1 52.66 27 ASP B O 1
ATOM 2480 N N . LEU B 1 28 ? -20.344 -15.727 -10.117 1 56.97 28 LEU B N 1
ATOM 2481 C CA . LEU B 1 28 ? -19.406 -15.617 -11.234 1 56.97 28 LEU B CA 1
ATOM 2482 C C . LEU B 1 28 ? -18.844 -16.984 -11.609 1 56.97 28 LEU B C 1
ATOM 2484 O O . LEU B 1 28 ? -17.766 -17.078 -12.203 1 56.97 28 LEU B O 1
ATOM 2488 N N . ALA B 1 29 ? -19.578 -17.938 -11.219 1 50.91 29 ALA B N 1
ATOM 2489 C CA . ALA B 1 29 ? -19.125 -19.328 -11.266 1 50.91 29 ALA B CA 1
ATOM 2490 C C . ALA B 1 29 ? -18.656 -19.703 -12.664 1 50.91 29 ALA B C 1
ATOM 2492 O O . ALA B 1 29 ? -17.641 -20.375 -12.812 1 50.91 29 ALA B O 1
ATOM 2493 N N . ASP B 1 30 ? -19.328 -19.188 -13.617 1 49.84 30 ASP B N 1
ATOM 2494 C CA . ASP B 1 30 ? -18.938 -19.531 -14.984 1 49.84 30 ASP B CA 1
ATOM 2495 C C . ASP B 1 30 ? -17.594 -18.922 -15.344 1 49.84 30 ASP B C 1
ATOM 2497 O O . ASP B 1 30 ? -16.875 -19.453 -16.188 1 49.84 30 ASP B O 1
ATOM 2501 N N . SER B 1 31 ? -17.281 -17.938 -14.602 1 50.75 31 SER B N 1
ATOM 2502 C CA . SER B 1 31 ? -16.094 -17.188 -14.992 1 50.75 31 SER B CA 1
ATOM 2503 C C . SER B 1 31 ? -14.828 -17.797 -14.406 1 50.75 31 SER B C 1
ATOM 2505 O O . SER B 1 31 ? -13.727 -17.609 -14.938 1 50.75 31 SER B O 1
ATOM 2507 N N . TYR B 1 32 ? -15.055 -18.656 -13.375 1 59.81 32 TYR B N 1
ATOM 2508 C CA . TYR B 1 32 ? -13.844 -19.203 -12.773 1 59.81 32 TYR B CA 1
ATOM 2509 C C . TYR B 1 32 ? -13.945 -20.719 -12.617 1 59.81 32 TYR B C 1
ATOM 2511 O O . TYR B 1 32 ? -13.055 -21.344 -12.047 1 59.81 32 TYR B O 1
ATOM 2519 N N . GLY B 1 33 ? -14.883 -21.281 -13.148 1 61.62 33 GLY B N 1
ATOM 2520 C CA . GLY B 1 33 ? -14.969 -22.734 -13.133 1 61.62 33 GLY B CA 1
ATOM 2521 C C . GLY B 1 33 ? -15.484 -23.281 -11.82 1 61.62 33 GLY B C 1
ATOM 2522 O O . GLY B 1 33 ? -15.25 -24.453 -11.492 1 61.62 33 GLY B O 1
ATOM 2523 N N . ALA B 1 34 ? -16.031 -22.375 -11.031 1 67.5 34 ALA B N 1
ATOM 2524 C CA . ALA B 1 34 ? -16.516 -22.828 -9.727 1 67.5 34 ALA B CA 1
ATOM 2525 C C . ALA B 1 34 ? -17.672 -23.812 -9.891 1 67.5 34 ALA B C 1
ATOM 2527 O O . ALA B 1 34 ? -18 -24.547 -8.961 1 67.5 34 ALA B O 1
ATOM 2528 N N . ASP B 1 35 ? -18.156 -23.828 -11.031 1 70.06 35 ASP B N 1
ATOM 2529 C CA . ASP B 1 35 ? -19.219 -24.766 -11.344 1 70.06 35 ASP B CA 1
ATOM 2530 C C . ASP B 1 35 ? -18.734 -26.203 -11.195 1 70.06 35 ASP B C 1
ATOM 2532 O O . ASP B 1 35 ? -19.516 -27.094 -10.852 1 70.06 35 ASP B O 1
ATOM 2536 N N . ARG B 1 36 ? -17.516 -26.359 -11.391 1 74.88 36 ARG B N 1
ATOM 2537 C CA . ARG B 1 36 ? -16.969 -27.703 -11.258 1 74.88 36 ARG B CA 1
ATOM 2538 C C . ARG B 1 36 ? -17.031 -28.188 -9.812 1 74.88 36 ARG B C 1
ATOM 2540 O O . ARG B 1 36 ? -17.297 -29.359 -9.562 1 74.88 36 ARG B O 1
ATOM 2547 N N . PHE B 1 37 ? -16.797 -27.328 -8.922 1 82.06 37 PHE B N 1
ATOM 2548 C CA . PHE B 1 37 ? -16.891 -27.688 -7.516 1 82.06 37 PHE B CA 1
ATOM 2549 C C . PHE B 1 37 ? -18.328 -28 -7.137 1 82.06 37 PHE B C 1
ATOM 2551 O O . PHE B 1 37 ? -18.594 -29 -6.457 1 82.06 37 PHE B O 1
ATOM 2558 N N . ALA B 1 38 ? -19.156 -27.125 -7.594 1 75.12 38 ALA B N 1
ATOM 2559 C CA . ALA B 1 38 ? -20.578 -27.312 -7.309 1 75.12 38 ALA B CA 1
ATOM 2560 C C . ALA B 1 38 ? -21.062 -28.656 -7.852 1 75.12 38 ALA B C 1
ATOM 2562 O O . ALA B 1 38 ? -21.891 -29.328 -7.223 1 75.12 38 ALA B O 1
ATOM 2563 N N . ALA B 1 39 ? -20.578 -29.031 -8.938 1 80.5 39 ALA B N 1
ATOM 2564 C CA . ALA B 1 39 ? -20.969 -30.281 -9.57 1 80.5 39 ALA B CA 1
ATOM 2565 C C . ALA B 1 39 ? -20.453 -31.484 -8.781 1 80.5 39 ALA B C 1
ATOM 2567 O O . ALA B 1 39 ? -21.156 -32.5 -8.656 1 80.5 39 ALA B O 1
ATOM 2568 N N . THR B 1 40 ? -19.328 -31.391 -8.227 1 81.81 40 THR B N 1
ATOM 2569 C CA . THR B 1 40 ? -18.688 -32.5 -7.543 1 81.81 40 THR B CA 1
ATOM 2570 C C . THR B 1 40 ? -19.094 -32.531 -6.07 1 81.81 40 THR B C 1
ATOM 2572 O O . THR B 1 40 ? -19.25 -33.625 -5.496 1 81.81 40 THR B O 1
ATOM 2575 N N . HIS B 1 41 ? -19.188 -31.344 -5.465 1 84 41 HIS B N 1
ATOM 2576 C CA . HIS B 1 41 ? -19.547 -31.234 -4.055 1 84 41 HIS B CA 1
ATOM 2577 C C . HIS B 1 41 ? -20.672 -30.234 -3.838 1 84 41 HIS B C 1
ATOM 2579 O O . HIS B 1 41 ? -20.484 -29.219 -3.152 1 84 41 HIS B O 1
ATOM 2585 N N . PRO B 1 42 ? -21.828 -30.547 -4.266 1 77.81 42 PRO B N 1
ATOM 2586 C CA . PRO B 1 42 ? -22.938 -29.578 -4.234 1 77.81 42 PRO B CA 1
ATOM 2587 C C . PRO B 1 42 ? -23.328 -29.172 -2.812 1 77.81 42 PRO B C 1
ATOM 2589 O O . PRO B 1 42 ? -23.797 -28.062 -2.594 1 77.81 42 PRO B O 1
ATOM 2592 N N . ASP B 1 43 ? -23.109 -30.016 -1.889 1 80.81 43 ASP B N 1
ATOM 2593 C CA . ASP B 1 43 ? -23.547 -29.766 -0.519 1 80.81 43 ASP B CA 1
ATOM 2594 C C . ASP B 1 43 ? -22.578 -28.812 0.191 1 80.81 43 ASP B C 1
ATOM 2596 O O . ASP B 1 43 ? -22.844 -28.375 1.309 1 80.81 43 ASP B O 1
ATOM 2600 N N . ARG B 1 44 ? -21.516 -28.484 -0.433 1 83.94 44 ARG B N 1
ATOM 2601 C CA . ARG B 1 44 ? -20.516 -27.625 0.181 1 83.94 44 ARG B CA 1
ATOM 2602 C C . ARG B 1 44 ? -20.234 -26.406 -0.684 1 83.94 44 ARG B C 1
ATOM 2604 O O . ARG B 1 44 ? -19.141 -25.844 -0.642 1 83.94 44 ARG B O 1
ATOM 2611 N N . PHE B 1 45 ? -21.156 -26.109 -1.508 1 77.94 45 PHE B N 1
ATOM 2612 C CA . PHE B 1 45 ? -21.125 -24.953 -2.389 1 77.94 45 PHE B CA 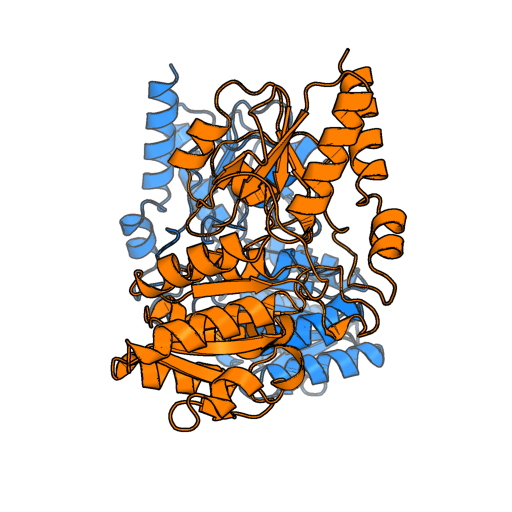1
ATOM 2613 C C . PHE B 1 45 ? -22.234 -23.969 -2.014 1 77.94 45 PHE B C 1
ATOM 2615 O O . PHE B 1 45 ? -23.406 -24.328 -1.918 1 77.94 45 PHE B O 1
ATOM 2622 N N . LEU B 1 46 ? -21.812 -22.703 -1.735 1 76.44 46 LEU B N 1
ATOM 2623 C CA . LEU B 1 46 ? -22.781 -21.656 -1.409 1 76.44 46 LEU B CA 1
ATOM 2624 C C . LEU B 1 46 ? -22.734 -20.531 -2.439 1 76.44 46 LEU B C 1
ATOM 2626 O O . LEU B 1 46 ? -21.688 -19.906 -2.643 1 76.44 46 LEU B O 1
ATOM 2630 N N . MET B 1 47 ? -23.797 -20.297 -3.07 1 67.25 47 MET B N 1
ATOM 2631 C CA . MET B 1 47 ? -23.922 -19.188 -4.012 1 67.25 47 MET B CA 1
ATOM 2632 C C . MET B 1 47 ? -24.438 -17.922 -3.309 1 67.25 47 MET B C 1
ATOM 2634 O O . MET B 1 47 ? -25.547 -17.906 -2.771 1 67.25 47 MET B O 1
ATOM 2638 N N . ALA B 1 48 ? -23.625 -16.953 -3.074 1 60.66 48 ALA B N 1
ATOM 2639 C CA . ALA B 1 48 ? -24.031 -15.789 -2.287 1 60.66 48 ALA B CA 1
ATOM 2640 C C . ALA B 1 48 ? -24.453 -14.633 -3.191 1 60.66 48 ALA B C 1
ATOM 2642 O O . ALA B 1 48 ? -25 -13.641 -2.721 1 60.66 48 ALA B O 1
ATOM 2643 N N . GLY B 1 49 ? -24.609 -14.805 -4.57 1 57.56 49 GLY B N 1
ATOM 2644 C CA . GLY B 1 49 ? -24.891 -13.656 -5.422 1 57.56 49 GLY B CA 1
ATOM 2645 C C . GLY B 1 49 ? -23.781 -12.609 -5.395 1 57.56 49 GLY B C 1
ATOM 2646 O O . GLY B 1 49 ? -22.766 -12.797 -4.723 1 57.56 49 GLY B O 1
ATOM 2647 N N . ILE B 1 50 ? -24.016 -11.484 -6.102 1 55.81 50 ILE B N 1
ATOM 2648 C CA . ILE B 1 50 ? -23.062 -10.383 -6.18 1 55.81 50 ILE B CA 1
ATOM 2649 C C . ILE B 1 50 ? -23.109 -9.562 -4.895 1 55.81 50 ILE B C 1
ATOM 2651 O O . ILE B 1 50 ? -23.547 -8.406 -4.902 1 55.81 50 ILE B O 1
ATOM 2655 N N . ALA B 1 51 ? -23.031 -10.234 -3.811 1 67 51 ALA B N 1
ATOM 2656 C CA . ALA B 1 51 ? -23.047 -9.602 -2.496 1 67 51 ALA B CA 1
ATOM 2657 C C . ALA B 1 51 ? -21.781 -9.938 -1.717 1 67 51 ALA B C 1
ATOM 2659 O O . ALA B 1 51 ? -21.828 -10.664 -0.722 1 67 51 ALA B O 1
ATOM 2660 N N . GLU B 1 52 ? -20.781 -9.445 -2.135 1 73.12 52 GLU B N 1
ATOM 2661 C CA . GLU B 1 52 ? -19.469 -9.805 -1.602 1 73.12 52 GLU B CA 1
ATOM 2662 C C . GLU B 1 52 ? -19.375 -9.508 -0.107 1 73.12 52 GLU B C 1
ATOM 2664 O O . GLU B 1 52 ? -18.734 -10.25 0.641 1 73.12 52 GLU B O 1
ATOM 2669 N N . GLN B 1 53 ? -19.984 -8.461 0.313 1 73.94 53 GLN B N 1
ATOM 2670 C CA . GLN B 1 53 ? -19.969 -8.133 1.735 1 73.94 53 GLN B CA 1
ATOM 2671 C C . GLN B 1 53 ? -20.594 -9.25 2.564 1 73.94 53 GLN B C 1
ATOM 2673 O O . GLN B 1 53 ? -20 -9.711 3.543 1 73.94 53 GLN B O 1
ATOM 2678 N N . SER B 1 54 ? -21.656 -9.688 2.068 1 74.88 54 SER B N 1
ATOM 2679 C CA . SER B 1 54 ? -22.359 -10.766 2.752 1 74.88 54 SER B CA 1
ATOM 2680 C C . SER B 1 54 ? -21.594 -12.078 2.639 1 74.88 54 SER B C 1
ATOM 2682 O O . SER B 1 54 ? -21.562 -12.867 3.59 1 74.88 54 SER B O 1
ATOM 2684 N N . MET B 1 55 ? -20.984 -12.297 1.53 1 83.12 55 MET B N 1
ATOM 2685 C CA . MET B 1 55 ? -20.219 -13.516 1.27 1 83.12 55 MET B CA 1
ATOM 2686 C C . MET B 1 55 ? -19.047 -13.633 2.227 1 83.12 55 MET B C 1
ATOM 2688 O O . MET B 1 55 ? -18.844 -14.688 2.834 1 83.12 55 MET B O 1
ATOM 2692 N N . VAL B 1 56 ? -18.391 -12.594 2.41 1 85.62 56 VAL B N 1
ATOM 2693 C CA . VAL B 1 56 ? -17.203 -12.594 3.27 1 85.62 56 VAL B CA 1
ATOM 2694 C C . VAL B 1 56 ? -17.625 -12.773 4.727 1 85.62 56 VAL B C 1
ATOM 2696 O O . VAL B 1 56 ? -17 -13.531 5.473 1 85.62 56 VAL B O 1
ATOM 2699 N N . SER B 1 57 ? -18.641 -12.102 5.094 1 84 57 SER B N 1
ATOM 2700 C CA . SER B 1 57 ? -19.125 -12.234 6.465 1 84 57 SER B CA 1
ATOM 2701 C C . SER B 1 57 ? -19.609 -13.648 6.75 1 84 57 SER B C 1
ATOM 2703 O O . SER B 1 57 ? -19.359 -14.195 7.824 1 84 57 SER B O 1
ATOM 2705 N N . THR B 1 58 ? -20.344 -14.172 5.816 1 83.38 58 THR B N 1
ATOM 2706 C CA . THR B 1 58 ? -20.797 -15.555 5.938 1 83.38 58 THR B CA 1
ATOM 2707 C C . THR B 1 58 ? -19.609 -16.5 6.055 1 83.38 58 THR B C 1
ATOM 2709 O O . THR B 1 58 ? -19.594 -17.391 6.918 1 83.38 58 THR B O 1
ATOM 2712 N N . ALA B 1 59 ? -18.625 -16.328 5.262 1 90 59 ALA B N 1
ATOM 2713 C CA . ALA B 1 59 ? -17.438 -17.156 5.277 1 90 59 ALA B CA 1
ATOM 2714 C C . ALA B 1 59 ? -16.719 -17.062 6.629 1 90 59 ALA B C 1
ATOM 2716 O O . ALA B 1 59 ? -16.219 -18.078 7.137 1 90 59 ALA B O 1
ATOM 2717 N N . ALA B 1 60 ? -16.672 -15.883 7.168 1 89.75 60 ALA B N 1
ATOM 2718 C CA . ALA B 1 60 ? -16.078 -15.695 8.492 1 89.75 60 ALA B CA 1
ATOM 2719 C C . ALA B 1 60 ? -16.797 -16.531 9.539 1 89.75 60 ALA B C 1
ATOM 2721 O O . ALA B 1 60 ? -16.172 -17.172 10.383 1 89.75 60 ALA B O 1
ATOM 2722 N N . GLY B 1 61 ? -18.094 -16.484 9.5 1 86.81 61 GLY B N 1
ATOM 2723 C CA . GLY B 1 61 ? -18.891 -17.297 10.406 1 86.81 61 GLY B CA 1
ATOM 2724 C C . GLY B 1 61 ? -18.641 -18.781 10.242 1 86.81 61 GLY B C 1
ATOM 2725 O O . GLY B 1 61 ? -18.531 -19.516 11.234 1 86.81 61 GLY B O 1
ATOM 2726 N N . MET B 1 62 ? -18.562 -19.234 9.047 1 90.19 62 MET B N 1
ATOM 2727 C CA . MET B 1 62 ? -18.266 -20.641 8.758 1 90.19 62 MET B CA 1
ATOM 2728 C C . MET B 1 62 ? -16.922 -21.047 9.32 1 90.19 62 MET B C 1
ATOM 2730 O O . MET B 1 62 ? -16.781 -22.125 9.914 1 90.19 62 MET B O 1
ATOM 2734 N N . ALA B 1 63 ? -15.969 -20.188 9.125 1 92.12 63 ALA B N 1
ATOM 2735 C CA . ALA B 1 63 ? -14.625 -20.469 9.641 1 92.12 63 ALA B CA 1
ATOM 2736 C C . ALA B 1 63 ? -14.633 -20.547 11.164 1 92.12 63 ALA B C 1
ATOM 2738 O O . ALA B 1 63 ? -13.93 -21.391 11.742 1 92.12 63 ALA B O 1
ATOM 2739 N N . ALA B 1 64 ? -15.398 -19.734 11.766 1 89.94 64 ALA B N 1
ATOM 2740 C CA . ALA B 1 64 ? -15.523 -19.75 13.219 1 89.94 64 ALA B CA 1
ATOM 2741 C C . ALA B 1 64 ? -16.094 -21.078 13.711 1 89.94 64 ALA B C 1
ATOM 2743 O O . ALA B 1 64 ? -15.891 -21.453 14.867 1 89.94 64 ALA B O 1
ATOM 2744 N N . CYS B 1 65 ? -16.75 -21.734 12.875 1 92.06 65 CYS B N 1
ATOM 2745 C CA . CYS B 1 65 ? -17.359 -23.016 13.211 1 92.06 65 CYS B CA 1
ATOM 2746 C C . CYS B 1 65 ? -16.438 -24.172 12.836 1 92.06 65 CYS B C 1
ATOM 2748 O O . CYS B 1 65 ? -16.844 -25.344 12.875 1 92.06 65 CYS B O 1
ATOM 2750 N N . GLY B 1 66 ? -15.242 -23.828 12.383 1 91.38 66 GLY B N 1
ATOM 2751 C CA . GLY B 1 66 ? -14.25 -24.875 12.156 1 91.38 66 GLY B CA 1
ATOM 2752 C C . GLY B 1 66 ? -14.148 -25.281 10.695 1 91.38 66 GLY B C 1
ATOM 2753 O O . GLY B 1 66 ? -13.438 -26.234 10.367 1 91.38 66 GLY B O 1
ATOM 2754 N N . LEU B 1 67 ? -14.836 -24.578 9.797 1 93 67 LEU B N 1
ATOM 2755 C CA . LEU B 1 67 ? -14.789 -24.875 8.375 1 93 67 LEU B CA 1
ATOM 2756 C C . LEU B 1 67 ? -13.688 -24.078 7.688 1 93 67 LEU B C 1
ATOM 2758 O O . LEU B 1 67 ? -13.07 -23.203 8.305 1 93 67 LEU B O 1
ATOM 2762 N N . ARG B 1 68 ? -13.398 -24.453 6.457 1 94 68 ARG B N 1
ATOM 2763 C CA . ARG B 1 68 ? -12.398 -23.766 5.641 1 94 68 ARG B CA 1
ATOM 2764 C C . ARG B 1 68 ? -13.023 -23.219 4.363 1 94 68 ARG B C 1
ATOM 2766 O O . ARG B 1 68 ? -12.859 -23.797 3.285 1 94 68 ARG B O 1
ATOM 2773 N N . PRO B 1 69 ? -13.617 -22.094 4.48 1 93.62 69 PRO B N 1
ATOM 2774 C CA . PRO B 1 69 ? -14.305 -21.516 3.322 1 93.62 69 PRO B CA 1
ATOM 2775 C C . PRO B 1 69 ? -13.344 -20.875 2.326 1 93.62 69 PRO B C 1
ATOM 2777 O O . PRO B 1 69 ? -12.375 -20.234 2.729 1 93.62 69 PRO B O 1
ATOM 2780 N N . TRP B 1 70 ? -13.617 -21.094 1.096 1 93.31 70 TRP B N 1
ATOM 2781 C CA . TRP B 1 70 ? -12.961 -20.453 -0.036 1 93.31 70 TRP B CA 1
ATOM 2782 C C . TRP B 1 70 ? -13.938 -19.562 -0.801 1 93.31 70 TRP B C 1
ATOM 2784 O O . TRP B 1 70 ? -14.938 -20.062 -1.337 1 93.31 70 TRP B O 1
ATOM 2794 N N . VAL B 1 71 ? -13.609 -18.266 -0.882 1 91.5 71 VAL B N 1
ATOM 2795 C CA . VAL B 1 71 ? -14.5 -17.297 -1.508 1 91.5 71 VAL B CA 1
ATOM 2796 C C . VAL B 1 71 ? -13.922 -16.859 -2.85 1 91.5 71 VAL B C 1
ATOM 2798 O O . VAL B 1 71 ? -12.805 -16.344 -2.912 1 91.5 71 VAL B O 1
ATOM 2801 N N . PHE B 1 72 ? -14.773 -17.078 -3.861 1 89.62 72 PHE B N 1
ATOM 2802 C CA . PHE B 1 72 ? -14.328 -16.719 -5.207 1 89.62 72 PHE B CA 1
ATOM 2803 C C . PHE B 1 72 ? -15.078 -15.5 -5.715 1 89.62 72 PHE B C 1
ATOM 2805 O O . PHE B 1 72 ? -16.297 -15.422 -5.605 1 89.62 72 PHE B O 1
ATOM 2812 N N . SER B 1 73 ? -14.367 -14.547 -6.223 1 88.75 73 SER B N 1
ATOM 2813 C CA . SER B 1 73 ? -14.898 -13.375 -6.906 1 88.75 73 SER B CA 1
ATOM 2814 C C . SER B 1 73 ? -13.812 -12.641 -7.676 1 88.75 73 SER B C 1
ATOM 2816 O O . SER B 1 73 ? -12.688 -13.133 -7.805 1 88.75 73 SER B O 1
ATOM 2818 N N . PHE B 1 74 ? -14.195 -11.516 -8.281 1 87.69 74 PHE B N 1
ATOM 2819 C CA . PHE B 1 74 ? -13.172 -10.656 -8.875 1 87.69 74 PHE B CA 1
ATOM 2820 C C . PHE B 1 74 ? -12.375 -9.945 -7.797 1 87.69 74 PHE B C 1
ATOM 2822 O O . PHE B 1 74 ? -12.93 -9.539 -6.77 1 87.69 74 PHE B O 1
ATOM 2829 N N . ALA B 1 75 ? -11.148 -9.828 -8.055 1 89.44 75 ALA B N 1
ATOM 2830 C CA . ALA B 1 75 ? -10.273 -9.156 -7.102 1 89.44 75 ALA B CA 1
ATOM 2831 C C . ALA B 1 75 ? -10.82 -7.785 -6.723 1 89.44 75 ALA B C 1
ATOM 2833 O O . ALA B 1 75 ? -10.844 -7.422 -5.547 1 89.44 75 ALA B O 1
ATOM 2834 N N . ALA B 1 76 ? -11.305 -7.031 -7.66 1 85.06 76 ALA B N 1
ATOM 2835 C CA . ALA B 1 76 ? -11.836 -5.695 -7.418 1 85.06 76 ALA B CA 1
ATOM 2836 C C . ALA B 1 76 ? -13.031 -5.738 -6.473 1 85.06 76 ALA B C 1
ATOM 2838 O O . ALA B 1 76 ? -13.18 -4.875 -5.605 1 85.06 76 ALA B O 1
ATOM 2839 N N . PHE B 1 77 ? -13.789 -6.746 -6.598 1 82.5 77 PHE B N 1
ATOM 2840 C CA . PHE B 1 77 ? -15.008 -6.836 -5.805 1 82.5 77 PHE B CA 1
ATOM 2841 C C . PHE B 1 77 ? -14.703 -7.359 -4.406 1 82.5 77 PHE B C 1
ATOM 2843 O O . PHE B 1 77 ? -15.406 -7.027 -3.447 1 82.5 77 PHE B O 1
ATOM 2850 N N . LEU B 1 78 ? -13.734 -8.156 -4.336 1 86.94 78 LEU B N 1
ATOM 2851 C CA . LEU B 1 78 ? -13.336 -8.664 -3.027 1 86.94 78 LEU B CA 1
ATOM 2852 C C . LEU B 1 78 ? -12.539 -7.621 -2.258 1 86.94 78 LEU B C 1
ATOM 2854 O O . LEU B 1 78 ? -12.945 -7.191 -1.176 1 86.94 78 LEU B O 1
ATOM 2858 N N . CYS B 1 79 ? -11.508 -7.121 -2.859 1 87.69 79 CYS B N 1
ATOM 2859 C CA . CYS B 1 79 ? -10.531 -6.289 -2.164 1 87.69 79 CYS B CA 1
ATOM 2860 C C . CYS B 1 79 ? -11.078 -4.887 -1.93 1 87.69 79 CYS B C 1
ATOM 2862 O O . CYS B 1 79 ? -10.695 -4.219 -0.97 1 87.69 79 CYS B O 1
ATOM 2864 N N . TYR B 1 80 ? -11.977 -4.453 -2.766 1 84.81 80 TYR B N 1
ATOM 2865 C CA . TYR B 1 80 ? -12.367 -3.051 -2.691 1 84.81 80 TYR B CA 1
ATOM 2866 C C . TYR B 1 80 ? -13.773 -2.912 -2.121 1 84.81 80 TYR B C 1
ATOM 2868 O O . TYR B 1 80 ? -14.055 -1.979 -1.366 1 84.81 80 TYR B O 1
ATOM 2876 N N . ARG B 1 81 ? -14.625 -3.834 -2.441 1 78.81 81 ARG B N 1
ATOM 2877 C CA . ARG B 1 81 ? -16.016 -3.719 -2.027 1 78.81 81 ARG B CA 1
ATOM 2878 C C . ARG B 1 81 ? -16.234 -4.324 -0.642 1 78.81 81 ARG B C 1
ATOM 2880 O O . ARG B 1 81 ? -17.047 -3.836 0.134 1 78.81 81 ARG B O 1
ATOM 2887 N N . ALA B 1 82 ? -15.492 -5.348 -0.388 1 82.94 82 ALA B N 1
ATOM 2888 C CA . ALA B 1 82 ? -15.688 -6.047 0.879 1 82.94 82 ALA B CA 1
ATOM 2889 C C . ALA B 1 82 ? -14.5 -5.828 1.812 1 82.94 82 ALA B C 1
ATOM 2891 O O . ALA B 1 82 ? -14.227 -6.66 2.682 1 82.94 82 ALA B O 1
ATOM 2892 N N . TYR B 1 83 ? -13.852 -4.785 1.67 1 85.31 83 TYR B N 1
ATOM 2893 C CA . TYR B 1 83 ? -12.594 -4.555 2.371 1 85.31 83 TYR B CA 1
ATOM 2894 C C . TYR B 1 83 ? -12.82 -4.473 3.877 1 85.31 83 TYR B C 1
ATOM 2896 O O . TYR B 1 83 ? -12.055 -5.051 4.656 1 85.31 83 TYR B O 1
ATOM 2904 N N . ASP B 1 84 ? -13.828 -3.775 4.262 1 82.31 84 ASP B N 1
ATOM 2905 C CA . ASP B 1 84 ? -14.078 -3.633 5.691 1 82.31 84 ASP B CA 1
ATOM 2906 C C . ASP B 1 84 ? -14.406 -4.98 6.328 1 82.31 84 ASP B C 1
ATOM 2908 O O . ASP B 1 84 ? -13.953 -5.273 7.438 1 82.31 84 ASP B O 1
ATOM 2912 N N . GLN B 1 85 ? -15.156 -5.793 5.652 1 84.75 85 GLN B N 1
ATOM 2913 C CA . GLN B 1 85 ? -15.469 -7.133 6.133 1 84.75 85 GLN B CA 1
ATOM 2914 C C . GLN B 1 85 ? -14.211 -7.984 6.25 1 84.75 85 GLN B C 1
ATOM 2916 O O . GLN B 1 85 ? -14.078 -8.789 7.176 1 84.75 85 GLN B O 1
ATOM 2921 N N . ILE B 1 86 ? -13.32 -7.797 5.348 1 89.69 86 ILE B N 1
ATOM 2922 C CA . ILE B 1 86 ? -12.062 -8.539 5.348 1 89.69 86 ILE B CA 1
ATOM 2923 C C . ILE B 1 86 ? -11.188 -8.07 6.508 1 89.69 86 ILE B C 1
ATOM 2925 O O . ILE B 1 86 ? -10.648 -8.891 7.254 1 89.69 86 ILE B O 1
ATOM 2929 N N . ARG B 1 87 ? -11.094 -6.836 6.66 1 87.06 87 ARG B N 1
ATOM 2930 C CA . ARG B 1 87 ? -10.234 -6.242 7.684 1 87.06 87 ARG B CA 1
ATOM 2931 C C . ARG B 1 87 ? -10.68 -6.66 9.078 1 87.06 87 ARG B C 1
ATOM 2933 O O . ARG B 1 87 ? -9.875 -7.148 9.875 1 87.06 87 ARG B O 1
ATOM 2940 N N . VAL B 1 88 ? -11.953 -6.496 9.328 1 83.38 88 VAL B N 1
ATOM 2941 C CA . VAL B 1 88 ? -12.484 -6.703 10.672 1 83.38 88 VAL B CA 1
ATOM 2942 C C . VAL B 1 88 ? -12.828 -8.18 10.867 1 83.38 88 VAL B C 1
ATOM 2944 O O . VAL B 1 88 ? -12.461 -8.773 11.883 1 83.38 88 VAL B O 1
ATOM 2947 N N . GLY B 1 89 ? -13.422 -8.773 9.922 1 85.81 89 GLY B N 1
ATOM 2948 C CA . GLY B 1 89 ? -13.984 -10.102 10.062 1 85.81 89 GLY B CA 1
ATOM 2949 C C . GLY B 1 89 ? -12.961 -11.203 9.844 1 85.81 89 GLY B C 1
ATOM 2950 O O . GLY B 1 89 ? -13.133 -12.32 10.336 1 85.81 89 GLY B O 1
ATOM 2951 N N . LEU B 1 90 ? -11.938 -10.875 9.109 1 91.62 90 LEU B N 1
ATOM 2952 C CA . LEU B 1 90 ? -10.969 -11.914 8.789 1 91.62 90 LEU B CA 1
ATOM 2953 C C . LEU B 1 90 ? -9.594 -11.57 9.367 1 91.62 90 LEU B C 1
ATOM 2955 O O . LEU B 1 90 ? -9.078 -12.297 10.211 1 91.62 90 LEU B O 1
ATOM 2959 N N . ALA B 1 91 ? -9.047 -10.508 8.984 1 89.69 91 ALA B N 1
ATOM 2960 C CA . ALA B 1 91 ? -7.68 -10.141 9.328 1 89.69 91 ALA B CA 1
ATOM 2961 C C . ALA B 1 91 ? -7.527 -9.953 10.836 1 89.69 91 ALA B C 1
ATOM 2963 O O . ALA B 1 91 ? -6.68 -10.586 11.461 1 89.69 91 ALA B O 1
ATOM 2964 N N . GLN B 1 92 ? -8.359 -9.133 11.375 1 85.06 92 GLN B N 1
ATOM 2965 C CA . GLN B 1 92 ? -8.258 -8.844 12.805 1 85.06 92 GLN B CA 1
ATOM 2966 C C . GLN B 1 92 ? -8.656 -10.055 13.641 1 85.06 92 GLN B C 1
ATOM 2968 O O . GLN B 1 92 ? -8.062 -10.32 14.688 1 85.06 92 GLN B O 1
ATOM 2973 N N . ALA B 1 93 ? -9.594 -10.805 13.133 1 86.5 93 ALA B N 1
ATOM 2974 C CA . ALA B 1 93 ? -10.125 -11.945 13.875 1 86.5 93 ALA B CA 1
ATOM 2975 C C . ALA B 1 93 ? -9.273 -13.188 13.648 1 86.5 93 ALA B C 1
ATOM 2977 O O . ALA B 1 93 ? -9.375 -14.164 14.391 1 86.5 93 ALA B O 1
ATOM 2978 N N . GLY B 1 94 ? -8.484 -13.133 12.594 1 89 94 GLY B N 1
ATOM 2979 C CA . GLY B 1 94 ? -7.633 -14.266 12.273 1 89 94 GLY B CA 1
ATOM 2980 C C . GLY B 1 94 ? -8.406 -15.469 11.766 1 89 94 GLY B C 1
ATOM 2981 O O . GLY B 1 94 ? -8.07 -16.609 12.086 1 89 94 GLY B O 1
ATOM 2982 N N . MET B 1 95 ? -9.523 -15.234 11.086 1 91.81 95 MET B N 1
ATOM 2983 C CA . MET B 1 95 ? -10.367 -16.312 10.594 1 91.81 95 MET B CA 1
ATOM 2984 C C . MET B 1 95 ? -9.789 -16.922 9.32 1 91.81 95 MET B C 1
ATOM 2986 O O . MET B 1 95 ? -9.492 -16.203 8.367 1 91.81 95 MET B O 1
ATOM 2990 N N . PRO B 1 96 ? -9.656 -18.219 9.281 1 94.69 96 PRO B N 1
ATOM 2991 C CA . PRO B 1 96 ? -9.016 -18.875 8.141 1 94.69 96 PRO B CA 1
ATOM 2992 C C . PRO B 1 96 ? -9.938 -18.969 6.926 1 94.69 96 PRO B C 1
ATOM 2994 O O . PRO B 1 96 ? -10.281 -20.078 6.504 1 94.69 96 PRO B O 1
ATOM 2997 N N . VAL B 1 97 ? -10.281 -17.922 6.32 1 95.5 97 VAL B N 1
ATOM 2998 C CA . VAL B 1 97 ? -11.016 -17.797 5.066 1 95.5 97 VAL B CA 1
ATOM 2999 C C . VAL B 1 97 ? -10.047 -17.469 3.934 1 95.5 97 VAL B C 1
ATOM 3001 O O . VAL B 1 97 ? -9.156 -16.625 4.102 1 95.5 97 VAL B O 1
ATOM 3004 N N . THR B 1 98 ? -10.172 -18.172 2.875 1 96.25 98 THR B N 1
ATOM 3005 C CA . THR B 1 98 ? -9.336 -17.875 1.714 1 96.25 98 THR B CA 1
ATOM 3006 C C . THR B 1 98 ? -10.133 -17.109 0.659 1 96.25 98 THR B C 1
ATOM 3008 O O . THR B 1 98 ? -11.18 -17.562 0.207 1 96.25 98 THR B O 1
ATOM 3011 N N . LEU B 1 99 ? -9.625 -15.93 0.321 1 95.81 99 LEU B N 1
ATOM 3012 C CA . LEU B 1 99 ? -10.188 -15.102 -0.746 1 95.81 99 LEU B CA 1
ATOM 3013 C C . LEU B 1 99 ? -9.445 -15.336 -2.059 1 95.81 99 LEU B C 1
ATOM 3015 O O . LEU B 1 99 ? -8.227 -15.219 -2.117 1 95.81 99 LEU B O 1
ATOM 3019 N N . VAL B 1 100 ? -10.219 -15.719 -3.039 1 94.69 100 VAL B N 1
ATOM 3020 C CA . VAL B 1 100 ? -9.656 -15.945 -4.367 1 94.69 100 VAL B CA 1
ATOM 3021 C C . VAL B 1 100 ? -10.141 -14.859 -5.324 1 94.69 100 VAL B C 1
ATOM 3023 O O . VAL B 1 100 ? -11.312 -14.852 -5.715 1 94.69 100 VAL B O 1
ATOM 3026 N N . GLY B 1 101 ? -9.211 -14.008 -5.703 1 93.31 101 GLY B N 1
ATOM 3027 C CA . GLY B 1 101 ? -9.555 -12.891 -6.574 1 93.31 101 GLY B CA 1
ATOM 3028 C C . GLY B 1 101 ? -9.047 -13.07 -7.996 1 93.31 101 GLY B C 1
ATOM 3029 O O . GLY B 1 101 ? -7.84 -13.086 -8.227 1 93.31 101 GLY B O 1
ATOM 3030 N N . SER B 1 102 ? -9.992 -13.07 -8.93 1 90.62 102 SER B N 1
ATOM 3031 C CA . SER B 1 102 ? -9.633 -13.141 -10.336 1 90.62 102 SER B CA 1
ATOM 3032 C C . SER B 1 102 ? -9.555 -11.758 -10.969 1 90.62 102 SER B C 1
ATOM 3034 O O . SER B 1 102 ? -9.852 -10.758 -10.312 1 90.62 102 SER B O 1
ATOM 3036 N N . HIS B 1 103 ? -9.07 -11.625 -12.18 1 89.75 103 HIS B N 1
ATOM 3037 C CA . HIS B 1 103 ? -8.992 -10.391 -12.961 1 89.75 103 HIS B CA 1
ATOM 3038 C C . HIS B 1 103 ? -8.109 -9.359 -12.266 1 89.75 103 HIS B C 1
ATOM 3040 O O . HIS B 1 103 ? -8.438 -8.172 -12.25 1 89.75 103 HIS B O 1
ATOM 3046 N N . SER B 1 104 ? -7.164 -9.844 -11.602 1 91.88 104 SER B N 1
ATOM 3047 C CA . SER B 1 104 ? -6.227 -8.922 -10.961 1 91.88 104 SER B CA 1
ATOM 3048 C C . SER B 1 104 ? -5.309 -8.273 -11.992 1 91.88 104 SER B C 1
ATOM 3050 O O . SER B 1 104 ? -5.105 -8.812 -13.078 1 91.88 104 SER B O 1
ATOM 3052 N N . GLY B 1 105 ? -4.801 -7.078 -11.562 1 91.94 105 GLY B N 1
ATOM 3053 C CA . GLY B 1 105 ? -3.828 -6.402 -12.406 1 91.94 105 GLY B CA 1
ATOM 3054 C C . GLY B 1 105 ? -4.465 -5.582 -13.508 1 91.94 105 GLY B C 1
ATOM 3055 O O . GLY B 1 105 ? -5.625 -5.184 -13.406 1 91.94 105 GLY B O 1
ATOM 3056 N N . GLY B 1 106 ? -3.658 -5.223 -14.469 1 89.94 106 GLY B N 1
ATOM 3057 C CA . GLY B 1 106 ? -4.102 -4.305 -15.508 1 89.94 106 GLY B CA 1
ATOM 3058 C C . GLY B 1 106 ? -4.426 -4.996 -16.812 1 89.94 106 GLY B C 1
ATOM 3059 O O . GLY B 1 106 ? -4.898 -4.359 -17.766 1 89.94 106 GLY B O 1
ATOM 3060 N N . CYS B 1 107 ? -4.195 -6.289 -16.75 1 83.56 107 CYS B N 1
ATOM 3061 C CA . CYS B 1 107 ? -4.422 -7.012 -18 1 83.56 107 CYS B CA 1
ATOM 3062 C C . CYS B 1 107 ? -5.855 -7.531 -18.062 1 83.56 107 CYS B C 1
ATOM 3064 O O . CYS B 1 107 ? -6.227 -8.445 -17.328 1 83.56 107 CYS B O 1
ATOM 3066 N N . GLY B 1 108 ? -6.961 -6.738 -18.016 1 68.31 108 GLY B N 1
ATOM 3067 C CA . GLY B 1 108 ? -8.344 -7.156 -17.875 1 68.31 108 GLY B CA 1
ATOM 3068 C C . GLY B 1 108 ? -9.055 -7.348 -19.203 1 68.31 108 GLY B C 1
ATOM 3069 O O . GLY B 1 108 ? -10.172 -7.867 -19.234 1 68.31 108 GLY B O 1
ATOM 3070 N N . GLY B 1 109 ? -8.461 -7.574 -20.266 1 60.97 109 GLY B N 1
ATOM 3071 C CA . GLY B 1 109 ? -9.125 -7.867 -21.531 1 60.97 109 GLY B CA 1
ATOM 3072 C C . GLY B 1 109 ? -10.273 -6.922 -21.828 1 60.97 109 GLY B C 1
ATOM 3073 O O . GLY B 1 109 ? -10.273 -5.777 -21.375 1 60.97 109 GLY B O 1
ATOM 3074 N N . PRO B 1 110 ? -11.367 -7.344 -22.359 1 58.12 110 PRO B N 1
ATOM 3075 C CA . PRO B 1 110 ? -12.508 -6.582 -22.875 1 58.12 110 PRO B CA 1
ATOM 3076 C C . PRO B 1 110 ? -13.438 -6.09 -21.766 1 58.12 110 PRO B C 1
ATOM 3078 O O . PRO B 1 110 ? -14.328 -5.27 -22.031 1 58.12 110 PRO B O 1
ATOM 3081 N N . ASN B 1 111 ? -13.242 -6.484 -20.516 1 58.5 111 ASN B N 1
ATOM 3082 C CA . ASN B 1 111 ? -14.258 -6.258 -19.5 1 58.5 111 ASN B CA 1
ATOM 3083 C C . ASN B 1 111 ? -14.188 -4.836 -18.938 1 58.5 111 ASN B C 1
ATOM 3085 O O . ASN B 1 111 ? -15.062 -4.418 -18.188 1 58.5 111 ASN B O 1
ATOM 3089 N N . GLY B 1 112 ? -13.312 -4.066 -19.359 1 58.25 112 GLY B N 1
ATOM 3090 C CA . GLY B 1 112 ? -13.305 -2.648 -19.047 1 58.25 112 GLY B CA 1
ATOM 3091 C C . GLY B 1 112 ? -12.625 -2.334 -17.734 1 58.25 112 GLY B C 1
ATOM 3092 O O . GLY B 1 112 ? -12.219 -3.242 -17 1 58.25 112 GLY B O 1
ATOM 3093 N N . LYS B 1 113 ? -12.617 -1.167 -17.344 1 58.62 113 LYS B N 1
ATOM 3094 C CA . LYS B 1 113 ? -11.812 -0.528 -16.312 1 58.62 113 LYS B CA 1
ATOM 3095 C C . LYS B 1 113 ? -12.297 -0.91 -14.922 1 58.62 113 LYS B C 1
ATOM 3097 O O . LYS B 1 113 ? -11.492 -1.119 -14.016 1 58.62 113 LYS B O 1
ATOM 3102 N N . SER B 1 114 ? -13.492 -1.177 -14.875 1 58.97 114 SER B N 1
ATOM 3103 C CA . SER B 1 114 ? -14.102 -1.372 -13.562 1 58.97 114 SER B CA 1
ATOM 3104 C C . SER B 1 114 ? -13.727 -2.727 -12.969 1 58.97 114 SER B C 1
ATOM 3106 O O . SER B 1 114 ? -13.828 -2.932 -11.758 1 58.97 114 SER B O 1
ATOM 3108 N N . HIS B 1 115 ? -13.117 -3.51 -13.719 1 68.38 115 HIS B N 1
ATOM 3109 C CA . HIS B 1 115 ? -12.875 -4.875 -13.273 1 68.38 115 HIS B CA 1
ATOM 3110 C C . HIS B 1 115 ? -11.414 -5.07 -12.867 1 68.38 115 HIS B C 1
ATOM 3112 O O . HIS B 1 115 ? -11.062 -6.098 -12.281 1 68.38 115 HIS B O 1
ATOM 3118 N N . LEU B 1 116 ? -10.727 -4.07 -13.055 1 79 116 LEU B N 1
ATOM 3119 C CA . LEU B 1 116 ? -9.289 -4.203 -12.836 1 79 116 LEU B CA 1
ATOM 3120 C C . LEU B 1 116 ? -8.93 -3.902 -11.383 1 79 116 LEU B C 1
ATOM 3122 O O . LEU B 1 116 ? -9.5 -2.996 -10.773 1 79 116 LEU B O 1
ATOM 3126 N N . ALA B 1 117 ? -8.141 -4.742 -10.898 1 87.94 117 ALA B N 1
ATOM 3127 C CA . ALA B 1 117 ? -7.582 -4.512 -9.57 1 87.94 117 ALA B CA 1
ATOM 3128 C C . ALA B 1 117 ? -6.098 -4.168 -9.656 1 87.94 117 ALA B C 1
ATOM 3130 O O . ALA B 1 117 ? -5.242 -5.047 -9.523 1 87.94 117 ALA B O 1
ATOM 3131 N N . LEU B 1 118 ? -5.801 -2.918 -9.719 1 91.56 118 LEU B N 1
ATOM 3132 C CA . LEU B 1 118 ? -4.453 -2.436 -10.008 1 91.56 118 LEU B CA 1
ATOM 3133 C C . LEU B 1 118 ? -3.67 -2.213 -8.719 1 91.56 118 LEU B C 1
ATOM 3135 O O . LEU B 1 118 ? -2.461 -1.977 -8.75 1 91.56 118 LEU B O 1
ATOM 3139 N N . ASN B 1 119 ? -4.348 -2.307 -7.574 1 93.44 119 ASN B N 1
ATOM 3140 C CA . ASN B 1 119 ? -3.658 -1.982 -6.332 1 93.44 119 ASN B CA 1
ATOM 3141 C C . ASN B 1 119 ? -4.027 -2.957 -5.215 1 93.44 119 ASN B C 1
ATOM 3143 O O . ASN B 1 119 ? -3.99 -2.602 -4.035 1 93.44 119 ASN B O 1
ATOM 3147 N N . ASP B 1 120 ? -4.383 -4.117 -5.586 1 94.69 120 ASP B N 1
ATOM 3148 C CA . ASP B 1 120 ? -4.863 -5.09 -4.609 1 94.69 120 ASP B CA 1
ATOM 3149 C C . ASP B 1 120 ? -3.729 -5.559 -3.699 1 94.69 120 ASP B C 1
ATOM 3151 O O . ASP B 1 120 ? -3.961 -5.898 -2.537 1 94.69 120 ASP B O 1
ATOM 3155 N N . ILE B 1 121 ? -2.486 -5.594 -4.184 1 96.69 121 ILE B N 1
ATOM 3156 C CA . ILE B 1 121 ? -1.358 -5.98 -3.342 1 96.69 121 ILE B CA 1
ATOM 3157 C C . ILE B 1 121 ? -1.171 -4.957 -2.225 1 96.69 121 ILE B C 1
ATOM 3159 O O . ILE B 1 121 ? -1.069 -5.32 -1.052 1 96.69 121 ILE B O 1
ATOM 3163 N N . ALA B 1 122 ? -1.199 -3.693 -2.6 1 95 122 ALA B N 1
ATOM 3164 C CA . ALA B 1 122 ? -1.057 -2.621 -1.618 1 95 122 ALA B CA 1
ATOM 3165 C C . ALA B 1 122 ? -2.127 -2.725 -0.536 1 95 122 ALA B C 1
ATOM 3167 O O . ALA B 1 122 ? -1.832 -2.588 0.654 1 95 122 ALA B O 1
ATOM 3168 N N . VAL B 1 123 ? -3.312 -3.021 -0.949 1 93.94 123 VAL B N 1
ATOM 3169 C CA . VAL B 1 123 ? -4.477 -3.041 -0.07 1 93.94 123 VAL B CA 1
ATOM 3170 C C . VAL B 1 123 ? -4.422 -4.27 0.835 1 93.94 123 VAL B C 1
ATOM 3172 O O . VAL B 1 123 ? -4.52 -4.148 2.059 1 93.94 123 VAL B O 1
ATOM 3175 N N . MET B 1 124 ? -4.141 -5.383 0.299 1 95.94 124 MET B N 1
ATOM 3176 C CA . MET B 1 124 ? -4.262 -6.637 1.041 1 95.94 124 MET B CA 1
ATOM 3177 C C . MET B 1 124 ? -3.008 -6.902 1.864 1 95.94 124 MET B C 1
ATOM 3179 O O . MET B 1 124 ? -3.09 -7.41 2.984 1 95.94 124 MET B O 1
ATOM 3183 N N . ALA B 1 125 ? -1.841 -6.535 1.336 1 95 125 ALA B N 1
ATOM 3184 C CA . ALA B 1 125 ? -0.589 -6.824 2.031 1 95 125 ALA B CA 1
ATOM 3185 C C . ALA B 1 125 ? -0.389 -5.883 3.215 1 95 125 ALA B C 1
ATOM 3187 O O . ALA B 1 125 ? 0.451 -6.137 4.082 1 95 125 ALA B O 1
ATOM 3188 N N . SER B 1 126 ? -1.109 -4.797 3.217 1 93.06 126 SER B N 1
ATOM 3189 C CA . SER B 1 126 ? -0.992 -3.855 4.324 1 93.06 126 SER B CA 1
ATOM 3190 C C . SER B 1 126 ? -1.865 -4.273 5.504 1 93.06 126 SER B C 1
ATOM 3192 O O . SER B 1 126 ? -1.764 -3.705 6.59 1 93.06 126 SER B O 1
ATOM 3194 N N . LEU B 1 127 ? -2.748 -5.289 5.348 1 93 127 LEU B N 1
ATOM 3195 C CA . LEU B 1 127 ? -3.586 -5.805 6.426 1 93 127 LEU B CA 1
ATOM 3196 C C . LEU B 1 127 ? -2.791 -6.738 7.332 1 93 127 LEU B C 1
ATOM 3198 O O . LEU B 1 127 ? -1.937 -7.492 6.859 1 93 127 LEU B O 1
ATOM 3202 N N . PRO B 1 128 ? -3.133 -6.699 8.555 1 89.44 128 PRO B N 1
ATOM 3203 C CA . PRO B 1 128 ? -2.486 -7.656 9.461 1 89.44 128 PRO B CA 1
ATOM 3204 C C . PRO B 1 128 ? -2.988 -9.086 9.266 1 89.44 128 PRO B C 1
ATOM 3206 O O . PRO B 1 128 ? -4.172 -9.297 8.984 1 89.44 128 PRO B O 1
ATOM 3209 N N . ASN B 1 129 ? -2.156 -10.008 9.344 1 90.56 129 ASN B N 1
ATOM 3210 C CA . ASN B 1 129 ? -2.479 -11.422 9.508 1 90.56 129 ASN B CA 1
ATOM 3211 C C . ASN B 1 129 ? -3.025 -12.031 8.219 1 90.56 129 ASN B C 1
ATOM 3213 O O . ASN B 1 129 ? -3.697 -13.062 8.258 1 90.56 129 ASN B O 1
ATOM 3217 N N . VAL B 1 130 ? -2.891 -11.398 7.133 1 94.62 130 VAL B N 1
ATOM 3218 C CA . VAL B 1 130 ? -3.402 -11.93 5.875 1 94.62 130 VAL B CA 1
ATOM 3219 C C . VAL B 1 130 ? -2.244 -12.43 5.012 1 94.62 130 VAL B C 1
ATOM 3221 O O . VAL B 1 130 ? -1.292 -11.688 4.754 1 94.62 130 VAL B O 1
ATOM 3224 N N . ASP B 1 131 ? -2.34 -13.664 4.652 1 96.94 131 ASP B N 1
ATOM 3225 C CA . ASP B 1 131 ? -1.393 -14.164 3.662 1 96.94 131 ASP B CA 1
ATOM 3226 C C . ASP B 1 131 ? -1.784 -13.727 2.254 1 96.94 131 ASP B C 1
ATOM 3228 O O . ASP B 1 131 ? -2.953 -13.812 1.871 1 96.94 131 ASP B O 1
ATOM 3232 N N . VAL B 1 132 ? -0.874 -13.234 1.504 1 98.06 132 VAL B N 1
ATOM 3233 C CA . VAL B 1 132 ? -1.128 -12.82 0.129 1 98.06 132 VAL B CA 1
ATOM 3234 C C . VAL B 1 132 ? -0.252 -13.625 -0.828 1 98.06 132 VAL B C 1
ATOM 3236 O O . VAL B 1 132 ? 0.97 -13.672 -0.668 1 98.06 132 VAL B O 1
ATOM 3239 N N . TRP B 1 133 ? -0.889 -14.25 -1.789 1 98.56 133 TRP B N 1
ATOM 3240 C CA . TRP B 1 133 ? -0.202 -15.109 -2.742 1 98.56 133 TRP B CA 1
ATOM 3241 C C . TRP B 1 133 ? -0.519 -14.703 -4.176 1 98.56 133 TRP B C 1
ATOM 3243 O O . TRP B 1 133 ? -1.622 -14.234 -4.465 1 98.56 133 TRP B O 1
ATOM 3253 N N . ALA B 1 134 ? 0.435 -14.898 -5.078 1 98.38 134 ALA B N 1
ATOM 3254 C CA . ALA B 1 134 ? 0.279 -14.648 -6.508 1 98.38 134 ALA B CA 1
ATOM 3255 C C . ALA B 1 134 ? 0.927 -15.758 -7.336 1 98.38 134 ALA B C 1
ATOM 3257 O O . ALA B 1 134 ? 2.01 -15.57 -7.895 1 98.38 134 ALA B O 1
ATOM 3258 N N . PRO B 1 135 ? 0.247 -16.875 -7.434 1 98.25 135 PRO B N 1
ATOM 3259 C CA . PRO B 1 135 ? 0.79 -17.953 -8.266 1 98.25 135 PRO B CA 1
ATOM 3260 C C . PRO B 1 135 ? 0.931 -17.547 -9.734 1 98.25 135 PRO B C 1
ATOM 3262 O O . PRO B 1 135 ? 0.3 -16.578 -10.18 1 98.25 135 PRO B O 1
ATOM 3265 N N . ALA B 1 136 ? 1.746 -18.312 -10.438 1 97.75 136 ALA B N 1
ATOM 3266 C CA . ALA B 1 136 ? 2.012 -17.953 -11.82 1 97.75 136 ALA B CA 1
ATOM 3267 C C . ALA B 1 136 ? 1.796 -19.141 -12.758 1 97.75 136 ALA B C 1
ATOM 3269 O O . ALA B 1 136 ? 2.045 -19.047 -13.961 1 97.75 136 ALA B O 1
ATOM 3270 N N . SER B 1 137 ? 1.408 -20.281 -12.266 1 96.88 137 SER B N 1
ATOM 3271 C CA . SER B 1 137 ? 1.172 -21.484 -13.039 1 96.88 137 SER B CA 1
ATOM 3272 C C . SER B 1 137 ? 0.249 -22.453 -12.289 1 96.88 137 SER B C 1
ATOM 3274 O O . SER B 1 137 ? -0.132 -22.188 -11.148 1 96.88 137 SER B O 1
ATOM 3276 N N . ASP B 1 138 ? -0.12 -23.469 -13 1 94.88 138 ASP B N 1
ATOM 3277 C CA . ASP B 1 138 ? -0.943 -24.484 -12.359 1 94.88 138 ASP B CA 1
ATOM 3278 C C . ASP B 1 138 ? -0.192 -25.156 -11.203 1 94.88 138 ASP B C 1
ATOM 3280 O O . ASP B 1 138 ? -0.759 -25.375 -10.133 1 94.88 138 ASP B O 1
ATOM 3284 N N . ARG B 1 139 ? 1.05 -25.438 -11.445 1 96.56 139 ARG B N 1
ATOM 3285 C CA . ARG B 1 139 ? 1.853 -26.062 -10.398 1 96.56 139 ARG B CA 1
ATOM 3286 C C . ARG B 1 139 ? 1.999 -25.141 -9.195 1 96.56 139 ARG B C 1
ATOM 3288 O O . ARG B 1 139 ? 1.938 -25.578 -8.055 1 96.56 139 ARG B O 1
ATOM 3295 N N . ASP B 1 140 ? 2.191 -23.859 -9.445 1 97.25 140 ASP B N 1
ATOM 3296 C CA . ASP B 1 140 ? 2.225 -22.875 -8.375 1 97.25 140 ASP B CA 1
ATOM 3297 C C . ASP B 1 140 ? 0.908 -22.859 -7.598 1 97.25 140 ASP B C 1
ATOM 3299 O O . ASP B 1 140 ? 0.905 -22.734 -6.371 1 97.25 140 ASP B O 1
ATOM 3303 N N . THR B 1 141 ? -0.158 -22.922 -8.375 1 97.31 141 THR B N 1
ATOM 3304 C CA . THR B 1 141 ? -1.481 -22.875 -7.766 1 97.31 141 THR B CA 1
ATOM 3305 C C . THR B 1 141 ? -1.652 -24.016 -6.766 1 97.31 141 THR B C 1
ATOM 3307 O O . THR B 1 141 ? -2.133 -23.812 -5.652 1 97.31 141 THR B O 1
ATOM 3310 N N . ARG B 1 142 ? -1.311 -25.219 -7.152 1 96.31 142 ARG B N 1
ATOM 3311 C CA . ARG B 1 142 ? -1.412 -26.359 -6.258 1 96.31 142 ARG B CA 1
ATOM 3312 C C . ARG B 1 142 ? -0.561 -26.156 -5.008 1 96.31 142 ARG B C 1
ATOM 3314 O O . ARG B 1 142 ? -1.001 -26.453 -3.895 1 96.31 142 ARG B O 1
ATOM 3321 N N . PHE B 1 143 ? 0.642 -25.703 -5.184 1 97.81 143 PHE B N 1
ATOM 3322 C CA . PHE B 1 143 ? 1.538 -25.391 -4.078 1 97.81 143 PHE B CA 1
ATOM 3323 C C . PHE B 1 143 ? 0.898 -24.391 -3.125 1 97.81 143 PHE B C 1
ATOM 3325 O O . PHE B 1 143 ? 0.924 -24.578 -1.906 1 97.81 143 PHE B O 1
ATOM 3332 N N . VAL B 1 144 ? 0.339 -23.312 -3.668 1 98.06 144 VAL B N 1
ATOM 3333 C CA . VAL B 1 144 ? -0.26 -22.25 -2.879 1 98.06 144 VAL B CA 1
ATOM 3334 C C . VAL B 1 144 ? -1.472 -22.781 -2.117 1 98.06 144 VAL B C 1
ATOM 3336 O O . VAL B 1 144 ? -1.661 -22.469 -0.94 1 98.06 144 VAL B O 1
ATOM 3339 N N . VAL B 1 145 ? -2.322 -23.578 -2.818 1 96.44 145 VAL B N 1
ATOM 3340 C CA . VAL B 1 145 ? -3.494 -24.172 -2.174 1 96.44 145 VAL B CA 1
ATOM 3341 C C . VAL B 1 145 ? -3.062 -25.016 -0.977 1 96.44 145 VAL B C 1
ATOM 3343 O O . VAL B 1 145 ? -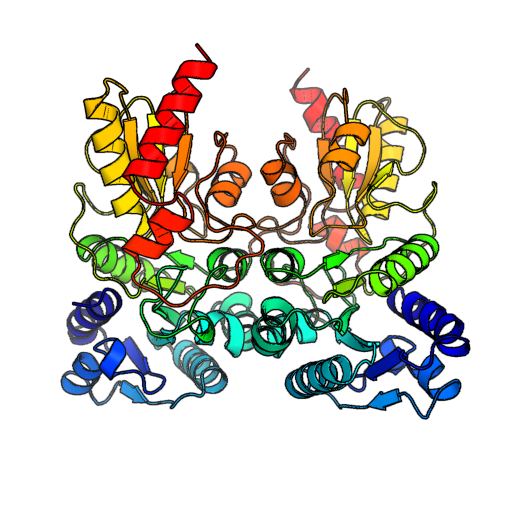3.643 -24.906 0.106 1 96.44 145 VAL B O 1
ATOM 3346 N N . ASP B 1 146 ? -2.035 -25.812 -1.143 1 96.19 146 ASP B N 1
ATOM 3347 C CA . ASP B 1 146 ? -1.516 -26.625 -0.054 1 96.19 146 ASP B CA 1
ATOM 3348 C C . ASP B 1 146 ? -1.005 -25.766 1.095 1 96.19 146 ASP B C 1
ATOM 3350 O O . ASP B 1 146 ? -1.277 -26.047 2.264 1 96.19 146 ASP B O 1
ATOM 3354 N N . ALA B 1 147 ? -0.279 -24.734 0.756 1 96.56 147 ALA B N 1
ATOM 3355 C CA . ALA B 1 147 ? 0.294 -23.844 1.762 1 96.56 147 ALA B CA 1
ATOM 3356 C C . ALA B 1 147 ? -0.8 -23.156 2.566 1 96.56 147 ALA B C 1
ATOM 3358 O O . ALA B 1 147 ? -0.715 -23.062 3.795 1 96.56 147 ALA B O 1
ATOM 3359 N N . VAL B 1 148 ? -1.784 -22.656 1.876 1 96.25 148 VAL B N 1
ATOM 3360 C CA . VAL B 1 148 ? -2.881 -21.938 2.512 1 96.25 148 VAL B CA 1
ATOM 3361 C C . VAL B 1 148 ? -3.65 -22.875 3.438 1 96.25 148 VAL B C 1
ATOM 3363 O O . VAL B 1 148 ? -4.035 -22.5 4.543 1 96.25 148 VAL B O 1
ATOM 3366 N N . MET B 1 149 ? -3.891 -24.094 3.016 1 93.5 149 MET B N 1
ATOM 3367 C CA . MET B 1 149 ? -4.668 -25.062 3.779 1 93.5 149 MET B CA 1
ATOM 3368 C C . MET B 1 149 ? -3.926 -25.469 5.047 1 93.5 149 MET B C 1
ATOM 3370 O O . MET B 1 149 ? -4.551 -25.875 6.035 1 93.5 149 MET B O 1
ATOM 3374 N N . THR B 1 150 ? -2.656 -25.375 4.984 1 93 150 THR B N 1
ATOM 3375 C CA . THR B 1 150 ? -1.847 -25.75 6.141 1 93 150 THR B CA 1
ATOM 3376 C C . THR B 1 150 ? -1.777 -24.609 7.145 1 93 150 THR B C 1
ATOM 3378 O O . THR B 1 150 ? -1.664 -24.828 8.352 1 93 150 THR B O 1
ATOM 3381 N N . ALA B 1 151 ? -2.037 -23.453 6.586 1 88.75 151 ALA B N 1
ATOM 3382 C CA . ALA B 1 151 ? -1.941 -22.281 7.438 1 88.75 151 ALA B CA 1
ATOM 3383 C C . ALA B 1 151 ? -3.279 -21.969 8.102 1 88.75 151 ALA B C 1
ATOM 3385 O O . ALA B 1 151 ? -4.34 -22.234 7.535 1 88.75 151 ALA B O 1
ATOM 3386 N N . ASP B 1 152 ? -3.486 -21.766 9.406 1 87.69 152 ASP B N 1
ATOM 3387 C CA . ASP B 1 152 ? -4.68 -21.359 10.133 1 87.69 152 ASP B CA 1
ATOM 3388 C C . ASP B 1 152 ? -4.797 -19.828 10.188 1 87.69 152 ASP B C 1
ATOM 3390 O O . ASP B 1 152 ? -4.891 -19.25 11.266 1 87.69 152 ASP B O 1
ATOM 3394 N N . ARG B 1 153 ? -4.848 -19.203 8.938 1 92.69 153 ARG B N 1
ATOM 3395 C CA . ARG B 1 153 ? -4.914 -17.75 8.805 1 92.69 153 ARG B CA 1
ATOM 3396 C C . ARG B 1 153 ? -5.703 -17.344 7.566 1 92.69 153 ARG B C 1
ATOM 3398 O O . ARG B 1 153 ? -5.871 -18.141 6.645 1 92.69 153 ARG B O 1
ATOM 3405 N N . PRO B 1 154 ? -6.285 -16.141 7.566 1 95.88 154 PRO B N 1
ATOM 3406 C CA . PRO B 1 154 ? -6.887 -15.648 6.32 1 95.88 154 PRO B CA 1
ATOM 3407 C C . PRO B 1 154 ? -5.867 -15.5 5.191 1 95.88 154 PRO B C 1
ATOM 3409 O O . PRO B 1 154 ? -4.703 -15.195 5.445 1 95.88 154 PRO B O 1
ATOM 3412 N N . ALA B 1 155 ? -6.367 -15.742 3.996 1 97.56 155 ALA B N 1
ATOM 3413 C CA . ALA B 1 155 ? -5.477 -15.656 2.84 1 97.56 155 ALA B CA 1
ATOM 3414 C C . ALA B 1 155 ? -6.184 -15 1.656 1 97.56 155 ALA B C 1
ATOM 3416 O O . ALA B 1 155 ? -7.406 -15.062 1.538 1 97.56 155 ALA B O 1
ATOM 3417 N N . TYR B 1 156 ? -5.414 -14.32 0.882 1 97.5 156 TYR B N 1
ATOM 3418 C CA . TYR B 1 156 ? -5.816 -13.773 -0.413 1 97.5 156 TYR B CA 1
ATOM 3419 C C . TYR B 1 156 ? -4.926 -14.32 -1.527 1 97.5 156 TYR B C 1
ATOM 3421 O O . TYR B 1 156 ? -3.699 -14.211 -1.46 1 97.5 156 TYR B O 1
ATOM 3429 N N . ILE B 1 157 ? -5.562 -14.93 -2.521 1 97.81 157 ILE B N 1
ATOM 3430 C CA . ILE B 1 157 ? -4.844 -15.422 -3.691 1 97.81 157 ILE B CA 1
ATOM 3431 C C . ILE B 1 157 ? -5.254 -14.617 -4.926 1 97.81 157 ILE B C 1
ATOM 3433 O O . ILE B 1 157 ? -6.43 -14.594 -5.297 1 97.81 157 ILE B O 1
ATOM 3437 N N . ARG B 1 158 ? -4.277 -14.047 -5.559 1 96.44 158 ARG B N 1
ATOM 3438 C CA . ARG B 1 158 ? -4.441 -13.148 -6.695 1 96.44 158 ARG B CA 1
ATOM 3439 C C . ARG B 1 158 ? -4.25 -13.891 -8.016 1 96.44 158 ARG B C 1
ATOM 3441 O O . ARG B 1 158 ? -3.199 -14.492 -8.242 1 96.44 158 ARG B O 1
ATOM 3448 N N . TYR B 1 159 ? -5.289 -13.844 -8.859 1 94.88 159 TYR B N 1
ATOM 3449 C CA . TYR B 1 159 ? -5.191 -14.484 -10.164 1 94.88 159 TYR B CA 1
ATOM 3450 C C . TYR B 1 159 ? -5.477 -13.484 -11.289 1 94.88 159 TYR B C 1
ATOM 3452 O O . TYR B 1 159 ? -6.352 -12.625 -11.156 1 94.88 159 TYR B O 1
ATOM 3460 N N . PRO B 1 160 ? -4.754 -13.625 -12.391 1 92.88 160 PRO B N 1
ATOM 3461 C CA . PRO B 1 160 ? -5.098 -12.836 -13.57 1 92.88 160 PRO B CA 1
ATOM 3462 C C . PRO B 1 160 ? -6.281 -13.414 -14.344 1 92.88 160 PRO B C 1
ATOM 3464 O O . PRO B 1 160 ? -6.73 -14.523 -14.055 1 92.88 160 PRO B O 1
ATOM 3467 N N . ARG B 1 161 ? -6.773 -12.625 -15.203 1 88.12 161 ARG B N 1
ATOM 3468 C CA . ARG B 1 161 ? -7.773 -13.117 -16.141 1 88.12 161 ARG B CA 1
ATOM 3469 C C . ARG B 1 161 ? -7.125 -13.938 -17.25 1 88.12 161 ARG B C 1
ATOM 3471 O O . ARG B 1 161 ? -7.66 -14.969 -17.656 1 88.12 161 ARG B O 1
ATOM 3478 N N . GLU B 1 162 ? -6.012 -13.461 -17.734 1 89.06 162 GLU B N 1
ATOM 3479 C CA . GLU B 1 162 ? -5.312 -14.055 -18.875 1 89.06 162 GLU B CA 1
ATOM 3480 C C . GLU B 1 162 ? -4.812 -15.453 -18.547 1 89.06 162 GLU B C 1
ATOM 3482 O O . GLU B 1 162 ? -4.348 -15.703 -17.422 1 89.06 162 GLU B O 1
ATOM 3487 N N . PRO B 1 163 ? -4.977 -16.281 -19.531 1 90 163 PRO B N 1
ATOM 3488 C CA . PRO B 1 163 ? -4.383 -17.609 -19.312 1 90 163 PRO B CA 1
ATOM 3489 C C . PRO B 1 163 ? -2.859 -17.562 -19.234 1 90 163 PRO B C 1
ATOM 3491 O O . PRO B 1 163 ? -2.238 -16.609 -19.703 1 90 163 PRO B O 1
ATOM 3494 N N . TRP B 1 164 ? -2.377 -18.547 -18.531 1 92 164 TRP B N 1
ATOM 3495 C CA . TRP B 1 164 ? -0.925 -18.641 -18.422 1 92 164 TRP B CA 1
ATOM 3496 C C . TRP B 1 164 ? -0.451 -20.062 -18.656 1 92 164 TRP B C 1
ATOM 3498 O O . TRP B 1 164 ? -1.255 -21 -18.656 1 92 164 TRP B O 1
ATOM 3508 N N . GLY B 1 165 ? 0.78 -20.219 -19.062 1 93.19 165 GLY B N 1
ATOM 3509 C CA . GLY B 1 165 ? 1.417 -21.531 -19.188 1 93.19 165 GLY B CA 1
ATOM 3510 C C . GLY B 1 165 ? 2.201 -21.922 -17.953 1 93.19 165 GLY B C 1
ATOM 3511 O O . GLY B 1 165 ? 1.979 -21.391 -16.859 1 93.19 165 GLY B O 1
ATOM 3512 N N . GLU B 1 166 ? 2.934 -22.969 -18.047 1 95.81 166 GLU B N 1
ATOM 3513 C CA . GLU B 1 166 ? 3.801 -23.406 -16.953 1 95.81 166 GLU B CA 1
ATOM 3514 C C . GLU B 1 166 ? 5.141 -22.672 -16.984 1 95.81 166 GLU B C 1
ATOM 3516 O O . GLU B 1 166 ? 5.535 -22.141 -18.031 1 95.81 166 GLU B O 1
ATOM 3521 N N . LEU B 1 167 ? 5.727 -22.547 -15.93 1 96.5 167 LEU B N 1
ATOM 3522 C CA . LEU B 1 167 ? 7.059 -21.969 -15.773 1 96.5 167 LEU B CA 1
ATOM 3523 C C . LEU B 1 167 ? 8.039 -23 -15.219 1 96.5 167 LEU B C 1
ATOM 3525 O O . LEU B 1 167 ? 7.664 -23.844 -14.391 1 96.5 167 LEU B O 1
ATOM 3529 N N . PRO B 1 168 ? 9.234 -22.953 -15.664 1 95.25 168 PRO B N 1
ATOM 3530 C CA . PRO B 1 168 ? 10.234 -23.891 -15.156 1 95.25 168 PRO B CA 1
ATOM 3531 C C . PRO B 1 168 ? 10.469 -23.75 -13.656 1 95.25 168 PRO B C 1
ATOM 3533 O O . PRO B 1 168 ? 10.164 -22.703 -13.078 1 95.25 168 PRO B O 1
ATOM 3536 N N . GLY B 1 169 ? 10.969 -24.922 -13.031 1 93.94 169 GLY B N 1
ATOM 3537 C CA . GLY B 1 169 ? 11.336 -24.922 -11.625 1 93.94 169 GLY B CA 1
ATOM 3538 C C . GLY B 1 169 ? 10.258 -25.484 -10.727 1 93.94 169 GLY B C 1
ATOM 3539 O O . GLY B 1 169 ? 9.086 -25.5 -11.094 1 93.94 169 GLY B O 1
ATOM 3540 N N . GLU B 1 170 ? 10.656 -25.906 -9.555 1 96.06 170 GLU B N 1
ATOM 3541 C CA . GLU B 1 170 ? 9.719 -26.406 -8.555 1 96.06 170 GLU B CA 1
ATOM 3542 C C 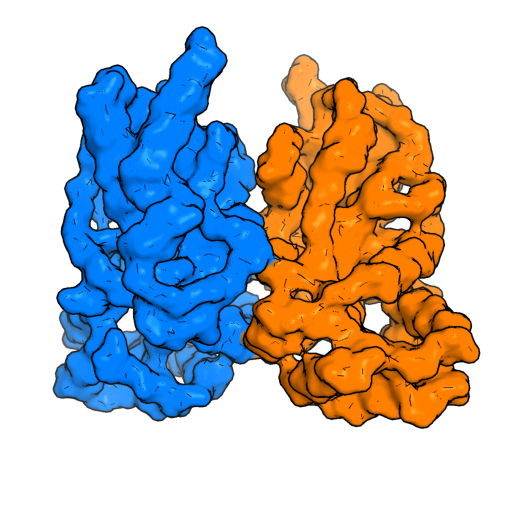. GLU B 1 170 ? 9.039 -25.25 -7.812 1 96.06 170 GLU B C 1
ATOM 3544 O O . GLU B 1 170 ? 9.695 -24.281 -7.445 1 96.06 170 GLU B O 1
ATOM 3549 N N . PRO B 1 171 ? 7.758 -25.391 -7.637 1 97.62 171 PRO B N 1
ATOM 3550 C CA . PRO B 1 171 ? 7.043 -24.344 -6.914 1 97.62 171 PRO B CA 1
ATOM 3551 C C . PRO B 1 171 ? 7.621 -24.078 -5.527 1 97.62 171 PRO B C 1
ATOM 3553 O O . PRO B 1 171 ? 8.039 -25.016 -4.84 1 97.62 171 PRO B O 1
ATOM 3556 N N . ALA B 1 172 ? 7.723 -22.891 -5.113 1 98.31 172 ALA B N 1
ATOM 3557 C CA . ALA B 1 172 ? 8.195 -22.391 -3.824 1 98.31 172 ALA B CA 1
ATOM 3558 C C . ALA B 1 172 ? 7.645 -21 -3.541 1 98.31 172 ALA B C 1
ATOM 3560 O O . ALA B 1 172 ? 6.977 -20.406 -4.391 1 98.31 172 ALA B O 1
ATOM 3561 N N . GLU B 1 173 ? 7.855 -20.547 -2.359 1 98.44 173 GLU B N 1
ATOM 3562 C CA . GLU B 1 173 ? 7.426 -19.188 -2.035 1 98.44 173 GLU B CA 1
ATOM 3563 C C . GLU B 1 173 ? 8.094 -18.156 -2.941 1 98.44 173 GLU B C 1
ATOM 3565 O O . GLU B 1 173 ? 7.504 -17.125 -3.266 1 98.44 173 GLU B O 1
ATOM 3570 N N . CYS B 1 174 ? 9.289 -18.359 -3.287 1 98.62 174 CYS B N 1
ATOM 3571 C CA . CYS B 1 174 ? 10.031 -17.656 -4.32 1 98.62 174 CYS B CA 1
ATOM 3572 C C . CYS B 1 174 ? 11.086 -18.547 -4.953 1 98.62 174 CYS B C 1
ATOM 3574 O O . CYS B 1 174 ? 11.641 -19.422 -4.289 1 98.62 174 CYS B O 1
ATOM 3576 N N . ARG B 1 175 ? 11.297 -18.359 -6.207 1 98.56 175 ARG B N 1
ATOM 3577 C CA . ARG B 1 175 ? 12.234 -19.219 -6.914 1 98.56 175 ARG B CA 1
ATOM 3578 C C . ARG B 1 175 ? 12.773 -18.547 -8.172 1 98.56 175 ARG B C 1
ATOM 3580 O O . ARG B 1 175 ? 12.125 -17.672 -8.734 1 98.56 175 ARG B O 1
ATOM 3587 N N . TRP B 1 176 ? 13.891 -18.984 -8.633 1 98.56 176 TRP B N 1
ATOM 3588 C CA . TRP B 1 176 ? 14.328 -18.688 -9.992 1 98.56 176 TRP B CA 1
ATOM 3589 C C . TRP B 1 176 ? 13.492 -19.453 -11.016 1 98.56 176 TRP B C 1
ATOM 3591 O O . TRP B 1 176 ? 13.195 -20.641 -10.82 1 98.56 176 TRP B O 1
ATOM 3601 N N . ILE B 1 177 ? 13.008 -18.75 -12.039 1 98.06 177 ILE B N 1
ATOM 3602 C CA . ILE B 1 177 ? 12.461 -19.438 -13.203 1 98.06 177 ILE B CA 1
ATOM 3603 C C . ILE B 1 177 ? 13.594 -19.922 -14.094 1 98.06 177 ILE B C 1
ATOM 3605 O O . ILE B 1 177 ? 14.227 -19.125 -14.797 1 98.06 177 ILE B O 1
ATOM 3609 N N . GLY B 1 178 ? 13.922 -21.156 -14.031 1 93.88 178 GLY B N 1
ATOM 3610 C CA . GLY B 1 178 ? 15.125 -21.672 -14.648 1 93.88 178 GLY B CA 1
ATOM 3611 C C . GLY B 1 178 ? 16.359 -21.516 -13.773 1 93.88 178 GLY B C 1
ATOM 3612 O O . GLY B 1 178 ? 16.297 -21.719 -12.555 1 93.88 178 GLY B O 1
ATOM 3613 N N . GLY B 1 179 ? 17.5 -21.172 -14.344 1 94.5 179 GLY B N 1
ATOM 3614 C CA . GLY B 1 179 ? 18.75 -21.109 -13.602 1 94.5 179 GLY B CA 1
ATOM 3615 C C . GLY B 1 179 ? 19.047 -19.719 -13.078 1 94.5 179 GLY B C 1
ATOM 3616 O O . GLY B 1 179 ? 18.531 -18.719 -13.602 1 94.5 179 GLY B O 1
ATOM 3617 N N . ARG B 1 180 ? 19.781 -19.719 -11.984 1 97.31 180 ARG B N 1
ATOM 3618 C CA . ARG B 1 180 ? 20.266 -18.453 -11.422 1 97.31 180 ARG B CA 1
ATOM 3619 C C . ARG B 1 180 ? 21.109 -17.703 -12.43 1 97.31 180 ARG B C 1
ATOM 3621 O O . ARG B 1 180 ? 21.844 -18.297 -13.211 1 97.31 180 ARG B O 1
ATOM 3628 N N . ARG B 1 181 ? 21.031 -16.375 -12.398 1 98.12 181 ARG B N 1
ATOM 3629 C CA . ARG B 1 181 ? 21.781 -15.508 -13.312 1 98.12 181 ARG B CA 1
ATOM 3630 C C . ARG B 1 181 ? 22.328 -14.289 -12.578 1 98.12 181 ARG B C 1
ATOM 3632 O O . ARG B 1 181 ? 22.156 -14.156 -11.367 1 98.12 181 ARG B O 1
ATOM 3639 N N . ARG B 1 182 ? 23 -13.492 -13.328 1 98.44 182 ARG B N 1
ATOM 3640 C CA . ARG B 1 182 ? 23.688 -12.328 -12.766 1 98.44 182 ARG B CA 1
ATOM 3641 C C . ARG B 1 182 ? 22.688 -11.211 -12.445 1 98.44 182 ARG B C 1
ATOM 3643 O O . ARG B 1 182 ? 22.828 -10.523 -11.43 1 98.44 182 ARG B O 1
ATOM 3650 N N . PHE B 1 183 ? 21.781 -10.984 -13.344 1 98.69 183 PHE B N 1
ATOM 3651 C CA . PHE B 1 183 ? 20.734 -9.992 -13.148 1 98.69 183 PHE B CA 1
ATOM 3652 C C . PHE B 1 183 ? 19.375 -10.672 -12.945 1 98.69 183 PHE B C 1
ATOM 3654 O O . PHE B 1 183 ? 19.062 -11.656 -13.609 1 98.69 183 PHE B O 1
ATOM 3661 N N . ALA B 1 184 ? 18.609 -10.188 -11.992 1 98.88 184 ALA B N 1
ATOM 3662 C CA . ALA B 1 184 ? 17.344 -10.812 -11.648 1 98.88 184 ALA B CA 1
ATOM 3663 C C . ALA B 1 184 ? 16.172 -9.914 -12.023 1 98.88 184 ALA B C 1
ATOM 3665 O O . ALA B 1 184 ? 16.094 -8.766 -11.578 1 98.88 184 ALA B O 1
ATOM 3666 N N . LEU B 1 185 ? 15.32 -10.375 -12.844 1 98.88 185 LEU B N 1
ATOM 3667 C CA . LEU B 1 185 ? 14.008 -9.781 -13.055 1 98.88 185 LEU B CA 1
ATOM 3668 C C . LEU B 1 185 ? 12.969 -10.406 -12.125 1 98.88 185 LEU B C 1
ATOM 3670 O O . LEU B 1 185 ? 12.555 -11.547 -12.336 1 98.88 185 LEU B O 1
ATOM 3674 N N . VAL B 1 186 ? 12.562 -9.68 -11.141 1 98.94 186 VAL B N 1
ATOM 3675 C CA . VAL B 1 186 ? 11.688 -10.211 -10.102 1 98.94 186 VAL B CA 1
ATOM 3676 C C . VAL B 1 186 ? 10.234 -9.852 -10.414 1 98.94 186 VAL B C 1
ATOM 3678 O O . VAL B 1 186 ? 9.93 -8.703 -10.75 1 98.94 186 VAL B O 1
ATOM 3681 N N . SER B 1 187 ? 9.391 -10.812 -10.328 1 98.81 187 SER B N 1
ATOM 3682 C CA . SER B 1 187 ? 7.98 -10.633 -10.656 1 98.81 187 SER B CA 1
ATOM 3683 C C . SER B 1 187 ? 7.098 -11.547 -9.812 1 98.81 187 SER B C 1
ATOM 3685 O O . SER B 1 187 ? 7.598 -12.359 -9.031 1 98.81 187 SER B O 1
ATOM 3687 N N . CYS B 1 188 ? 5.805 -11.398 -9.914 1 98.25 188 CYS B N 1
ATOM 3688 C CA . CYS B 1 188 ? 4.797 -12.266 -9.312 1 98.25 188 CYS B CA 1
ATOM 3689 C C . CYS B 1 188 ? 3.615 -12.469 -10.258 1 98.25 188 CYS B C 1
ATOM 3691 O O . CYS B 1 188 ? 3.398 -11.664 -11.164 1 98.25 188 CYS B O 1
ATOM 3693 N N . GLY B 1 189 ? 2.914 -13.586 -10.102 1 97.5 189 GLY B N 1
ATOM 3694 C CA . GLY B 1 189 ? 1.717 -13.828 -10.891 1 97.5 189 GLY B CA 1
ATOM 3695 C C . GLY B 1 189 ? 1.981 -13.852 -12.383 1 97.5 189 GLY B C 1
ATOM 3696 O O . GLY B 1 189 ? 2.988 -14.406 -12.836 1 97.5 189 GLY B O 1
ATOM 3697 N N . LEU B 1 190 ? 1.12 -13.273 -13.172 1 96.06 190 LEU B N 1
ATOM 3698 C CA . LEU B 1 190 ? 1.139 -13.305 -14.625 1 96.06 190 LEU B CA 1
ATOM 3699 C C . LEU B 1 190 ? 2.422 -12.68 -15.172 1 96.06 190 LEU B C 1
ATOM 3701 O O . LEU B 1 190 ? 2.963 -13.141 -16.172 1 96.06 190 LEU B O 1
ATOM 3705 N N . PHE B 1 191 ? 2.938 -11.703 -14.531 1 98.12 191 PHE B N 1
ATOM 3706 C CA . PHE B 1 191 ? 4.07 -10.945 -15.047 1 98.12 191 PHE B CA 1
ATOM 3707 C C . PHE B 1 191 ? 5.363 -11.734 -14.891 1 98.12 191 PHE B C 1
ATOM 3709 O O . PHE B 1 191 ? 6.398 -11.359 -15.445 1 98.12 191 PHE B O 1
ATOM 3716 N N . SER B 1 192 ? 5.289 -12.828 -14.18 1 98.5 192 SER B N 1
ATOM 3717 C CA . SER B 1 192 ? 6.441 -13.719 -14.164 1 98.5 192 SER B CA 1
ATOM 3718 C C . SER B 1 192 ? 6.727 -14.273 -15.555 1 98.5 192 SER B C 1
ATOM 3720 O O . SER B 1 192 ? 7.879 -14.555 -15.891 1 98.5 192 SER B O 1
ATOM 3722 N N . HIS B 1 193 ? 5.688 -14.461 -16.344 1 98.12 193 HIS B N 1
ATOM 3723 C CA . HIS B 1 193 ? 5.875 -14.875 -17.734 1 98.12 193 HIS B CA 1
ATOM 3724 C C . HIS B 1 193 ? 6.531 -13.773 -18.562 1 98.12 193 HIS B C 1
ATOM 3726 O O . HIS B 1 193 ? 7.434 -14.039 -19.359 1 98.12 193 HIS B O 1
ATOM 3732 N N . VAL B 1 194 ? 6.105 -12.531 -18.344 1 98.19 194 VAL B N 1
ATOM 3733 C CA . VAL B 1 194 ? 6.703 -11.375 -19.016 1 98.19 194 VAL B CA 1
ATOM 3734 C C . VAL B 1 194 ? 8.18 -11.273 -18.641 1 98.19 194 VAL B C 1
ATOM 3736 O O . VAL B 1 194 ? 9.031 -11.086 -19.516 1 98.19 194 VAL B O 1
ATOM 3739 N N . ALA B 1 195 ? 8.438 -11.422 -17.375 1 98.75 195 ALA B N 1
ATOM 3740 C CA . ALA B 1 195 ? 9.805 -11.328 -16.875 1 98.75 195 ALA B CA 1
ATOM 3741 C C . ALA B 1 195 ? 10.688 -12.422 -17.469 1 98.75 195 ALA B C 1
ATOM 3743 O O . ALA B 1 195 ? 11.836 -12.172 -17.844 1 98.75 195 ALA B O 1
ATOM 3744 N N . ASN B 1 196 ? 10.141 -13.617 -17.469 1 98.69 196 ASN B N 1
ATOM 3745 C CA . ASN B 1 196 ? 10.883 -14.742 -18.031 1 98.69 196 ASN B CA 1
ATOM 3746 C C . ASN B 1 196 ? 11.219 -14.508 -19.516 1 98.69 196 ASN B C 1
ATOM 3748 O O . ASN B 1 196 ? 12.344 -14.75 -19.938 1 98.69 196 ASN B O 1
ATOM 3752 N N . ASP B 1 197 ? 10.203 -14.07 -20.281 1 98.62 197 ASP B N 1
ATOM 3753 C CA . ASP B 1 197 ? 10.414 -13.766 -21.688 1 98.62 197 ASP B CA 1
ATOM 3754 C C . ASP B 1 197 ? 11.438 -12.641 -21.859 1 98.62 197 ASP B C 1
ATOM 3756 O O . ASP B 1 197 ? 12.312 -12.727 -22.719 1 98.62 197 ASP B O 1
ATOM 3760 N N . ALA B 1 198 ? 11.312 -11.594 -21.078 1 98.81 198 ALA B N 1
ATOM 3761 C CA . ALA B 1 198 ? 12.258 -10.477 -21.141 1 98.81 198 ALA B CA 1
ATOM 3762 C C . ALA B 1 198 ? 13.672 -10.938 -20.828 1 98.81 198 ALA B C 1
ATOM 3764 O O . ALA B 1 198 ? 14.625 -10.523 -21.5 1 98.81 198 ALA B O 1
ATOM 3765 N N . ALA B 1 199 ? 13.812 -11.75 -19.812 1 98.81 199 ALA B N 1
ATOM 3766 C CA . ALA B 1 199 ? 15.117 -12.289 -19.453 1 98.81 199 ALA B CA 1
ATOM 3767 C C . ALA B 1 199 ? 15.734 -13.055 -20.625 1 98.81 199 ALA B C 1
ATOM 3769 O O . ALA B 1 199 ? 16.938 -12.938 -20.891 1 98.81 199 ALA B O 1
ATOM 3770 N N . GLY B 1 200 ? 14.93 -13.859 -21.266 1 98.62 200 GLY B N 1
ATOM 3771 C CA . GLY B 1 200 ? 15.391 -14.562 -22.453 1 98.62 200 GLY B CA 1
ATOM 3772 C C . GLY B 1 200 ? 15.906 -13.633 -23.531 1 98.62 200 GLY B C 1
ATOM 3773 O O . GLY B 1 200 ? 16.953 -13.891 -24.141 1 98.62 200 GLY B O 1
ATOM 3774 N N . MET B 1 201 ? 15.156 -12.594 -23.766 1 98.75 201 MET B N 1
ATOM 3775 C CA . MET B 1 201 ? 15.539 -11.609 -24.781 1 98.75 201 MET B CA 1
ATOM 3776 C C . MET B 1 201 ? 16.844 -10.922 -24.391 1 98.75 201 MET B C 1
ATOM 3778 O O . MET B 1 201 ? 17.672 -10.625 -25.266 1 98.75 201 MET B O 1
ATOM 3782 N N . LEU B 1 202 ? 17.016 -10.672 -23.156 1 98.75 202 LEU B N 1
ATOM 3783 C CA . LEU B 1 202 ? 18.25 -10.062 -22.672 1 98.75 202 LEU B CA 1
ATOM 3784 C C . LEU B 1 202 ? 19.422 -11.008 -22.875 1 98.75 202 LEU B C 1
ATOM 3786 O O . LEU B 1 202 ? 20.5 -10.586 -23.297 1 98.75 202 LEU B O 1
ATOM 3790 N N . ARG B 1 203 ? 19.219 -12.281 -22.547 1 98.5 203 ARG B N 1
ATOM 3791 C CA . ARG B 1 203 ? 20.281 -13.266 -22.75 1 98.5 203 ARG B CA 1
ATOM 3792 C C . ARG B 1 203 ? 20.672 -13.352 -24.234 1 98.5 203 ARG B C 1
ATOM 3794 O O . ARG B 1 203 ? 21.844 -13.516 -24.547 1 98.5 203 ARG B O 1
ATOM 3801 N N . ALA B 1 204 ? 19.719 -13.258 -25.031 1 98.31 204 ALA B N 1
ATOM 3802 C CA . ALA B 1 204 ? 19.984 -13.266 -26.469 1 98.31 204 ALA B CA 1
ATOM 3803 C C . ALA B 1 204 ? 20.844 -12.078 -26.875 1 98.31 204 ALA B C 1
ATOM 3805 O O . ALA B 1 204 ? 21.547 -12.125 -27.891 1 98.31 204 ALA B O 1
ATOM 3806 N N . ARG B 1 205 ? 20.875 -11.023 -26.062 1 97.31 205 ARG B N 1
ATOM 3807 C CA . ARG B 1 205 ? 21.688 -9.828 -26.297 1 97.31 205 ARG B CA 1
ATOM 3808 C C . ARG B 1 205 ? 23 -9.891 -25.547 1 97.31 205 ARG B C 1
ATOM 3810 O O . ARG B 1 205 ? 23.734 -8.898 -25.484 1 97.31 205 ARG B O 1
ATOM 3817 N N . GLY B 1 206 ? 23.219 -10.984 -24.859 1 97.88 206 GLY B N 1
ATOM 3818 C CA . GLY B 1 206 ? 24.469 -11.172 -24.141 1 97.88 206 GLY B CA 1
ATOM 3819 C C . GLY B 1 206 ? 24.422 -10.711 -22.703 1 97.88 206 GLY B C 1
ATOM 3820 O O . GLY B 1 206 ? 25.453 -10.609 -22.047 1 97.88 206 GLY B O 1
ATOM 3821 N N . ILE B 1 207 ? 23.297 -10.359 -22.266 1 98.38 207 ILE B N 1
ATOM 3822 C CA . ILE B 1 207 ? 23.125 -9.922 -20.875 1 98.38 207 ILE B CA 1
ATOM 3823 C C . ILE B 1 207 ? 22.672 -11.102 -20.016 1 98.38 207 ILE B C 1
ATOM 3825 O O . ILE B 1 207 ? 21.641 -11.711 -20.297 1 98.38 207 ILE B O 1
ATOM 3829 N N . ASP B 1 208 ? 23.391 -11.484 -18.984 1 98.75 208 ASP B N 1
ATOM 3830 C CA . ASP B 1 208 ? 23.125 -12.648 -18.141 1 98.75 208 ASP B CA 1
ATOM 3831 C C . ASP B 1 208 ? 22 -12.359 -17.141 1 98.75 208 ASP B C 1
ATOM 3833 O O . ASP B 1 208 ? 22.25 -12.18 -15.945 1 98.75 208 ASP B O 1
ATOM 3837 N N . ALA B 1 209 ? 20.781 -12.375 -17.656 1 98.69 209 ALA B N 1
ATOM 3838 C CA . ALA B 1 209 ? 19.594 -12.047 -16.875 1 98.69 209 ALA B CA 1
ATOM 3839 C C . ALA B 1 209 ? 18.703 -13.273 -16.688 1 98.69 209 ALA B C 1
ATOM 3841 O O . ALA B 1 209 ? 18.578 -14.102 -17.594 1 98.69 209 ALA B O 1
ATOM 3842 N N . GLY B 1 210 ? 18.172 -13.438 -15.57 1 98.62 210 GLY B N 1
ATOM 3843 C CA . GLY B 1 210 ? 17.172 -14.445 -15.25 1 98.62 210 GLY B CA 1
ATOM 3844 C C . GLY B 1 210 ? 15.938 -13.867 -14.586 1 98.62 210 GLY B C 1
ATOM 3845 O O . GLY B 1 210 ? 15.875 -12.672 -14.312 1 98.62 210 GLY B O 1
ATOM 3846 N N . ALA B 1 211 ? 14.938 -14.695 -14.406 1 98.81 211 ALA B N 1
ATOM 3847 C CA . ALA B 1 211 ? 13.68 -14.273 -13.797 1 98.81 211 ALA B CA 1
ATOM 3848 C C . ALA B 1 211 ? 13.461 -14.961 -12.453 1 98.81 211 ALA B C 1
ATOM 3850 O O . ALA B 1 211 ? 13.797 -16.141 -12.297 1 98.81 211 ALA B O 1
ATOM 3851 N N . VAL B 1 212 ? 12.984 -14.25 -11.516 1 98.81 212 VAL B N 1
ATOM 3852 C CA . VAL B 1 212 ? 12.609 -14.758 -10.203 1 98.81 212 VAL B CA 1
ATOM 3853 C C . VAL B 1 212 ? 11.109 -14.586 -9.992 1 98.81 212 VAL B C 1
ATOM 3855 O O . VAL B 1 212 ? 10.57 -13.492 -10.203 1 98.81 212 VAL B O 1
ATOM 3858 N N . HIS B 1 213 ? 10.453 -15.633 -9.641 1 98.81 213 HIS B N 1
ATOM 3859 C CA . HIS B 1 213 ? 9.039 -15.617 -9.305 1 98.81 213 HIS B CA 1
ATOM 3860 C C . HIS B 1 213 ? 8.828 -15.586 -7.793 1 98.81 213 HIS B C 1
ATOM 3862 O O . HIS B 1 213 ? 9.352 -16.438 -7.074 1 98.81 213 HIS B O 1
ATOM 3868 N N . VAL B 1 214 ? 8.117 -14.617 -7.324 1 98.75 214 VAL B N 1
ATOM 3869 C CA . VAL B 1 214 ? 7.719 -14.531 -5.926 1 98.75 214 VAL B CA 1
ATOM 3870 C C . VAL B 1 214 ? 6.242 -14.898 -5.785 1 98.75 214 VAL B C 1
ATOM 3872 O O . VAL B 1 214 ? 5.363 -14.078 -6.074 1 98.75 214 VAL B O 1
ATOM 3875 N N . ALA B 1 215 ? 5.953 -16.062 -5.266 1 98.69 215 ALA B N 1
ATOM 3876 C CA . ALA B 1 215 ? 4.578 -16.531 -5.137 1 98.69 215 ALA B CA 1
ATOM 3877 C C . ALA B 1 215 ? 3.922 -15.977 -3.877 1 98.69 215 ALA B C 1
ATOM 3879 O O . ALA B 1 215 ? 2.721 -15.695 -3.865 1 98.69 215 ALA B O 1
ATOM 3880 N N . ARG B 1 216 ? 4.676 -15.875 -2.795 1 98.5 216 ARG B N 1
ATOM 3881 C CA . ARG B 1 216 ? 4.152 -15.328 -1.548 1 98.5 216 ARG B CA 1
ATOM 3882 C C . ARG B 1 216 ? 4.543 -13.867 -1.384 1 98.5 216 ARG B C 1
ATOM 3884 O O . ARG B 1 216 ? 5.727 -13.531 -1.36 1 98.5 216 ARG B O 1
ATOM 3891 N N . LEU B 1 217 ? 3.598 -13.016 -1.197 1 98.06 217 LEU B N 1
ATOM 3892 C CA . LEU B 1 217 ? 3.838 -11.578 -1.123 1 98.06 217 LEU B CA 1
ATOM 3893 C C . LEU B 1 217 ? 3.705 -11.078 0.312 1 98.06 217 LEU B C 1
ATOM 3895 O O . LEU B 1 217 ? 4.324 -10.078 0.685 1 98.06 217 LEU B O 1
ATOM 3899 N N . ALA B 1 218 ? 2.867 -11.703 1.132 1 95.81 218 ALA B N 1
ATOM 3900 C CA . ALA B 1 218 ? 2.697 -11.359 2.539 1 95.81 218 ALA B CA 1
ATOM 3901 C C . ALA B 1 218 ? 2.34 -12.586 3.371 1 95.81 218 ALA B C 1
ATOM 3903 O O . ALA B 1 218 ? 1.5 -13.391 2.969 1 95.81 218 ALA B O 1
ATOM 3904 N N . PRO B 1 219 ? 2.939 -12.781 4.57 1 95.12 219 PRO B N 1
ATOM 3905 C CA . PRO B 1 219 ? 4.223 -12.172 4.914 1 95.12 219 PRO B CA 1
ATOM 3906 C C . PRO B 1 219 ? 5.312 -12.461 3.889 1 95.12 219 PRO B C 1
ATOM 3908 O O . PRO B 1 219 ? 5.387 -13.578 3.361 1 95.12 219 PRO B O 1
ATOM 3911 N N . PHE B 1 220 ? 6.125 -11.477 3.58 1 96.56 220 PHE B N 1
ATOM 3912 C CA . PHE B 1 220 ? 7.195 -11.617 2.6 1 96.56 220 PHE B CA 1
ATOM 3913 C C . PHE B 1 220 ? 8.219 -12.648 3.057 1 96.56 220 PHE B C 1
ATOM 3915 O O . PHE B 1 220 ? 8.602 -12.672 4.227 1 96.56 220 PHE B O 1
ATOM 3922 N N . PRO B 1 221 ? 8.539 -13.562 2.209 1 97.75 221 PRO B N 1
ATOM 3923 C CA . PRO B 1 221 ? 9.562 -14.547 2.564 1 97.75 221 PRO B CA 1
ATOM 3924 C C . PRO B 1 221 ? 10.977 -13.969 2.539 1 97.75 221 PRO B C 1
ATOM 3926 O O . PRO B 1 221 ? 11.789 -14.344 1.687 1 97.75 221 PRO B O 1
ATOM 3929 N N . ALA B 1 222 ? 11.312 -13.266 3.52 1 97.12 222 ALA B N 1
ATOM 3930 C CA . ALA B 1 222 ? 12.492 -12.406 3.535 1 97.12 222 ALA B CA 1
ATOM 3931 C C . ALA B 1 222 ? 13.773 -13.234 3.463 1 97.12 222 ALA B C 1
ATOM 3933 O O . ALA B 1 222 ? 14.648 -12.969 2.641 1 97.12 222 ALA B O 1
ATOM 3934 N N . ASP B 1 223 ? 13.914 -14.242 4.254 1 97.94 223 ASP B N 1
ATOM 3935 C CA . ASP B 1 223 ? 15.125 -15.055 4.305 1 97.94 223 ASP B CA 1
ATOM 3936 C C . ASP B 1 223 ? 15.312 -15.836 3.01 1 97.94 223 ASP B C 1
ATOM 3938 O O . ASP B 1 223 ? 16.406 -15.867 2.449 1 97.94 223 ASP B O 1
ATOM 3942 N N . ALA B 1 224 ? 14.234 -16.469 2.59 1 98 224 ALA B N 1
ATOM 3943 C CA . ALA B 1 224 ? 14.305 -17.25 1.356 1 98 224 ALA B CA 1
ATOM 3944 C C . ALA B 1 224 ? 14.664 -16.359 0.167 1 98 224 ALA B C 1
ATOM 3946 O O . ALA B 1 224 ? 15.477 -16.75 -0.676 1 98 224 ALA B O 1
ATOM 3947 N N . PHE B 1 225 ? 14.117 -15.211 0.097 1 98.69 225 PHE B N 1
ATOM 3948 C CA . PHE B 1 225 ? 14.367 -14.305 -1.02 1 98.69 225 PHE B CA 1
ATOM 3949 C C . PHE B 1 225 ? 15.797 -13.781 -0.985 1 98.69 225 PHE B C 1
ATOM 3951 O O . PHE B 1 225 ? 16.469 -13.719 -2.02 1 98.69 225 PHE B O 1
ATOM 3958 N N . ALA B 1 226 ? 16.203 -13.406 0.196 1 98.44 226 ALA B N 1
ATOM 3959 C CA . ALA B 1 226 ? 17.578 -12.93 0.343 1 98.44 226 ALA B CA 1
ATOM 3960 C C . ALA B 1 226 ? 18.578 -13.977 -0.13 1 98.44 226 ALA B C 1
ATOM 3962 O O . ALA B 1 226 ? 19.547 -13.656 -0.822 1 98.44 226 ALA B O 1
ATOM 3963 N N . ALA B 1 227 ? 18.312 -15.188 0.251 1 98 227 ALA B N 1
ATOM 3964 C CA . ALA B 1 227 ? 19.188 -16.281 -0.167 1 98 227 ALA B CA 1
ATOM 3965 C C . ALA B 1 227 ? 19.156 -16.453 -1.683 1 98 227 ALA B C 1
ATOM 3967 O O . ALA B 1 227 ? 20.188 -16.734 -2.305 1 98 227 ALA B O 1
ATOM 3968 N N . LEU B 1 228 ? 18.047 -16.312 -2.279 1 97.62 228 LEU B N 1
ATOM 3969 C CA . LEU B 1 228 ? 17.828 -16.516 -3.707 1 97.62 228 LEU B CA 1
ATOM 3970 C C . LEU B 1 228 ? 18.625 -15.508 -4.527 1 97.62 228 LEU B C 1
ATOM 3972 O O . LEU B 1 228 ? 19.141 -15.836 -5.598 1 97.62 228 LEU B O 1
ATOM 3976 N N . VAL B 1 229 ? 18.719 -14.273 -4.035 1 98.25 229 VAL B N 1
ATOM 3977 C CA . VAL B 1 229 ? 19.281 -13.211 -4.867 1 98.25 229 VAL B CA 1
ATOM 3978 C C . VAL B 1 229 ? 20.641 -12.781 -4.312 1 98.25 229 VAL B C 1
ATOM 3980 O O . VAL B 1 229 ? 21.141 -11.703 -4.656 1 98.25 229 VAL B O 1
ATOM 3983 N N . ASP B 1 230 ? 21.109 -13.523 -3.408 1 97.56 230 ASP B N 1
ATOM 3984 C CA . ASP B 1 230 ? 22.422 -13.219 -2.854 1 97.56 230 ASP B CA 1
ATOM 3985 C C . ASP B 1 230 ? 23.484 -13.133 -3.953 1 97.56 230 ASP B C 1
ATOM 3987 O O . ASP B 1 230 ? 23.625 -14.062 -4.758 1 97.56 230 ASP B O 1
ATOM 3991 N N . GLY B 1 231 ? 24.188 -12.008 -4.055 1 96.94 231 GLY B N 1
ATOM 3992 C CA . GLY B 1 231 ? 25.312 -11.891 -4.965 1 96.94 231 GLY B CA 1
ATOM 3993 C C . GLY B 1 231 ? 24.906 -11.469 -6.367 1 96.94 231 GLY B C 1
ATOM 3994 O O . GLY B 1 231 ? 25.75 -11.344 -7.25 1 96.94 231 GLY B O 1
ATOM 3995 N N . VAL B 1 232 ? 23.594 -11.273 -6.629 1 98 232 VAL B N 1
ATOM 3996 C CA . VAL B 1 232 ? 23.219 -10.789 -7.953 1 98 232 VAL B CA 1
ATOM 3997 C C . VAL B 1 232 ? 23.703 -9.352 -8.125 1 98 232 VAL B C 1
ATOM 3999 O O . VAL B 1 232 ? 23.844 -8.609 -7.148 1 98 232 VAL B O 1
ATOM 4002 N N . ASP B 1 233 ? 23.906 -8.914 -9.383 1 97.69 233 ASP B N 1
ATOM 4003 C CA . ASP B 1 233 ? 24.453 -7.602 -9.688 1 97.69 233 ASP B CA 1
ATOM 4004 C C . ASP B 1 233 ? 23.359 -6.539 -9.734 1 97.69 233 ASP B C 1
ATOM 4006 O O . ASP B 1 233 ? 23.641 -5.344 -9.664 1 97.69 233 ASP B O 1
ATOM 4010 N N . GLY B 1 234 ? 22.172 -6.973 -9.93 1 98 234 GLY B N 1
ATOM 4011 C CA . GLY B 1 234 ? 21.062 -6.027 -10.023 1 98 234 GLY B CA 1
ATOM 4012 C C . GLY B 1 234 ? 19.703 -6.695 -10.047 1 98 234 GLY B C 1
ATOM 4013 O O . GLY B 1 234 ? 19.562 -7.801 -10.57 1 98 234 GLY B O 1
ATOM 4014 N N . ILE B 1 235 ? 18.766 -6.023 -9.492 1 98.69 235 ILE B N 1
ATOM 4015 C CA . ILE B 1 235 ? 17.391 -6.5 -9.43 1 98.69 235 ILE B CA 1
ATOM 4016 C C . ILE B 1 235 ? 16.469 -5.496 -10.117 1 98.69 235 ILE B C 1
ATOM 4018 O O . ILE B 1 235 ? 16.484 -4.305 -9.797 1 98.69 235 ILE B O 1
ATOM 4022 N N . TRP B 1 236 ? 15.727 -5.898 -11.109 1 98.81 236 TRP B N 1
ATOM 4023 C CA . TRP B 1 236 ? 14.602 -5.148 -11.656 1 98.81 236 TRP B CA 1
ATOM 4024 C C . TRP B 1 236 ? 13.281 -5.812 -11.305 1 98.81 236 TRP B C 1
ATOM 4026 O O . TRP B 1 236 ? 13.211 -7.031 -11.133 1 98.81 236 TRP B O 1
ATOM 4036 N N . VAL B 1 237 ? 12.273 -5.023 -11.18 1 98.81 237 VAL B N 1
ATOM 4037 C CA . VAL B 1 237 ? 10.953 -5.547 -10.859 1 98.81 237 VAL B CA 1
ATOM 4038 C C . VAL B 1 237 ? 10.023 -5.383 -12.062 1 98.81 237 VAL B C 1
ATOM 4040 O O . VAL B 1 237 ? 10.023 -4.336 -12.711 1 98.81 237 VAL B O 1
ATOM 4043 N N . VAL B 1 238 ? 9.32 -6.383 -12.414 1 98.56 238 VAL B N 1
ATOM 4044 C CA . VAL B 1 238 ? 8.266 -6.41 -13.414 1 98.56 238 VAL B CA 1
ATOM 4045 C C . VAL B 1 238 ? 6.941 -6.797 -12.758 1 98.56 238 VAL B C 1
ATOM 4047 O O . VAL B 1 238 ? 6.707 -7.969 -12.453 1 98.56 238 VAL B O 1
ATOM 4050 N N . ASP B 1 239 ? 6.07 -5.828 -12.641 1 96.06 239 ASP B N 1
ATOM 4051 C CA . ASP B 1 239 ? 4.969 -5.945 -11.688 1 96.06 239 ASP B CA 1
ATOM 4052 C C . ASP B 1 239 ? 3.637 -5.586 -12.336 1 96.06 239 ASP B C 1
ATOM 4054 O O . ASP B 1 239 ? 3.492 -4.504 -12.914 1 96.06 239 ASP B O 1
ATOM 4058 N N . ASP B 1 240 ? 2.633 -6.492 -12.281 1 95.62 240 ASP B N 1
ATOM 4059 C CA . ASP B 1 240 ? 1.272 -6.199 -12.727 1 95.62 240 ASP B CA 1
ATOM 4060 C C . ASP B 1 240 ? 0.486 -5.477 -11.633 1 95.62 240 ASP B C 1
ATOM 4062 O O . ASP B 1 240 ? -0.529 -5.98 -11.156 1 95.62 240 ASP B O 1
ATOM 4066 N N . HIS B 1 241 ? 0.929 -4.344 -11.242 1 95.62 241 HIS B N 1
ATOM 4067 C CA . HIS B 1 241 ? 0.43 -3.502 -10.164 1 95.62 241 HIS B CA 1
ATOM 4068 C C . HIS B 1 241 ? 0.836 -2.047 -10.367 1 95.62 241 HIS B C 1
ATOM 4070 O O . HIS B 1 241 ? 1.805 -1.76 -11.07 1 95.62 241 HIS B O 1
ATOM 4076 N N . THR B 1 242 ? 0.107 -1.111 -9.82 1 91.88 242 THR B N 1
ATOM 4077 C CA . THR B 1 242 ? 0.574 0.271 -9.836 1 91.88 242 THR B CA 1
ATOM 4078 C C . THR B 1 242 ? 1.876 0.407 -9.047 1 91.88 242 THR B C 1
ATOM 4080 O O . THR B 1 242 ? 2.234 -0.479 -8.273 1 91.88 242 THR B O 1
ATOM 4083 N N . ARG B 1 243 ? 2.533 1.44 -9.227 1 88.5 243 ARG B N 1
ATOM 4084 C CA . ARG B 1 243 ? 3.893 1.598 -8.727 1 88.5 243 ARG B CA 1
ATOM 4085 C C . ARG B 1 243 ? 3.92 1.576 -7.203 1 88.5 243 ARG B C 1
ATOM 4087 O O . ARG B 1 243 ? 4.715 0.851 -6.602 1 88.5 243 ARG B O 1
ATOM 4094 N N . PHE B 1 244 ? 3.053 2.311 -6.523 1 92.38 244 PHE B N 1
ATOM 4095 C CA . PHE B 1 244 ? 3.105 2.41 -5.07 1 92.38 244 PHE B CA 1
ATOM 4096 C C . PHE B 1 244 ? 2.422 1.213 -4.418 1 92.38 244 PHE B C 1
ATOM 4098 O O . PHE B 1 244 ? 1.293 0.868 -4.773 1 92.38 244 PHE B O 1
ATOM 4105 N N . GLY B 1 245 ? 3.129 0.62 -3.516 1 94.12 245 GLY B N 1
ATOM 4106 C CA . GLY B 1 245 ? 2.564 -0.481 -2.75 1 94.12 245 GLY B CA 1
ATOM 4107 C C . GLY B 1 245 ? 2.701 -1.822 -3.443 1 94.12 245 GLY B C 1
ATOM 4108 O O . GLY B 1 245 ? 2.08 -2.805 -3.035 1 94.12 245 GLY B O 1
ATOM 4109 N N . GLY B 1 246 ? 3.445 -1.835 -4.535 1 95.94 246 GLY B N 1
ATOM 4110 C CA . GLY B 1 246 ? 3.611 -3.062 -5.297 1 95.94 246 GLY B CA 1
ATOM 4111 C C . GLY B 1 246 ? 4.836 -3.855 -4.887 1 95.94 246 GLY B C 1
ATOM 4112 O O . GLY B 1 246 ? 5.336 -3.709 -3.77 1 95.94 246 GLY B O 1
ATOM 4113 N N . LEU B 1 247 ? 5.273 -4.715 -5.754 1 97.88 247 LEU B N 1
ATOM 4114 C CA . LEU B 1 247 ? 6.344 -5.672 -5.492 1 97.88 247 LEU B CA 1
ATOM 4115 C C . LEU B 1 247 ? 7.66 -4.953 -5.227 1 97.88 247 LEU B C 1
ATOM 4117 O O . LEU B 1 247 ? 8.438 -5.371 -4.367 1 97.88 247 LEU B O 1
ATOM 4121 N N . ALA B 1 248 ? 7.949 -3.898 -5.969 1 97.56 248 ALA B N 1
ATOM 4122 C CA . ALA B 1 248 ? 9.18 -3.15 -5.75 1 97.56 248 ALA B CA 1
ATOM 4123 C C . ALA B 1 248 ? 9.258 -2.623 -4.32 1 97.56 248 ALA B C 1
ATOM 4125 O O . ALA B 1 248 ? 10.305 -2.711 -3.674 1 97.56 248 ALA B O 1
ATOM 4126 N N . ASP B 1 249 ? 8.133 -2.076 -3.875 1 96.19 249 ASP B N 1
ATOM 4127 C CA . ASP B 1 249 ? 8.094 -1.553 -2.512 1 96.19 249 ASP B CA 1
ATOM 4128 C C . ASP B 1 249 ? 8.281 -2.67 -1.489 1 96.19 249 ASP B C 1
ATOM 4130 O O . ASP B 1 249 ? 8.922 -2.475 -0.457 1 96.19 249 ASP B O 1
ATOM 4134 N N . LEU B 1 250 ? 7.73 -3.812 -1.741 1 96.12 250 LEU B N 1
ATOM 4135 C CA . LEU B 1 250 ? 7.91 -4.965 -0.868 1 96.12 250 LEU B CA 1
ATOM 4136 C C . LEU B 1 250 ? 9.383 -5.344 -0.761 1 96.12 250 LEU B C 1
ATOM 4138 O O . LEU B 1 250 ? 9.883 -5.594 0.336 1 96.12 250 LEU B O 1
ATOM 4142 N N . LEU B 1 251 ? 10.078 -5.379 -1.916 1 97.69 251 LEU B N 1
ATOM 4143 C CA . LEU B 1 251 ? 11.492 -5.715 -1.92 1 97.69 251 LEU B CA 1
ATOM 4144 C C . LEU B 1 251 ? 12.305 -4.672 -1.159 1 97.69 251 LEU B C 1
ATOM 4146 O O . LEU B 1 251 ? 13.141 -5.02 -0.323 1 97.69 251 LEU B O 1
ATOM 4150 N N . ARG B 1 252 ? 12.016 -3.414 -1.414 1 96.06 252 ARG B N 1
ATOM 4151 C CA . ARG B 1 252 ? 12.742 -2.338 -0.752 1 96.06 252 ARG B CA 1
ATOM 4152 C C . ARG B 1 252 ? 12.531 -2.383 0.758 1 96.06 252 ARG B C 1
ATOM 4154 O O . ARG B 1 252 ? 13.477 -2.193 1.525 1 96.06 252 ARG B O 1
ATOM 4161 N N . ALA B 1 253 ? 11.297 -2.621 1.149 1 93.44 253 ALA B N 1
ATOM 4162 C CA . ALA B 1 253 ? 10.961 -2.68 2.568 1 93.44 253 ALA B CA 1
ATOM 4163 C C . ALA B 1 253 ? 11.711 -3.816 3.264 1 93.44 253 ALA B C 1
ATOM 4165 O O . ALA B 1 253 ? 11.875 -3.803 4.484 1 93.44 253 ALA B O 1
ATOM 4166 N N . ASN B 1 254 ? 12.117 -4.746 2.52 1 94.5 254 ASN B N 1
ATOM 4167 C CA . ASN B 1 254 ? 12.828 -5.887 3.084 1 94.5 254 ASN B CA 1
ATOM 4168 C C . ASN B 1 254 ? 14.32 -5.824 2.766 1 94.5 254 ASN B C 1
ATOM 4170 O O . ASN B 1 254 ? 15 -6.852 2.754 1 94.5 254 ASN B O 1
ATOM 4174 N N . GLY B 1 255 ? 14.828 -4.676 2.391 1 93.31 255 GLY B N 1
ATOM 4175 C CA . GLY B 1 255 ? 16.25 -4.398 2.398 1 93.31 255 GLY B CA 1
ATOM 4176 C C . GLY B 1 255 ? 16.906 -4.617 1.049 1 93.31 255 GLY B C 1
ATOM 4177 O O . GLY B 1 255 ? 18.141 -4.652 0.95 1 93.31 255 GLY B O 1
ATOM 4178 N N . HIS B 1 256 ? 16.109 -4.77 0.012 1 96.62 256 HIS B N 1
ATOM 4179 C CA . HIS B 1 256 ? 16.688 -5.02 -1.299 1 96.62 256 HIS B CA 1
ATOM 4180 C C . HIS B 1 256 ? 16.672 -3.758 -2.16 1 96.62 256 HIS B C 1
ATOM 4182 O O . HIS B 1 256 ? 15.656 -3.064 -2.225 1 96.62 256 HIS B O 1
ATOM 4188 N N . ALA B 1 257 ? 17.797 -3.479 -2.789 1 95.44 257 ALA B N 1
ATOM 4189 C CA . ALA B 1 257 ? 17.859 -2.377 -3.744 1 95.44 257 ALA B CA 1
ATOM 4190 C C . ALA B 1 257 ? 17.234 -2.77 -5.082 1 95.44 257 ALA B C 1
ATOM 4192 O O . ALA B 1 257 ? 17.594 -3.801 -5.66 1 95.44 257 ALA B O 1
ATOM 4193 N N . VAL B 1 258 ? 16.297 -2.035 -5.496 1 97.25 258 VAL B N 1
ATOM 4194 C CA . VAL B 1 258 ? 15.633 -2.256 -6.777 1 97.25 258 VAL B CA 1
ATOM 4195 C C . VAL B 1 258 ? 16.094 -1.2 -7.781 1 97.25 258 VAL B C 1
ATOM 4197 O O . VAL B 1 258 ? 16.016 -0 -7.504 1 97.25 258 VAL B O 1
ATOM 4200 N N . ARG B 1 259 ? 16.562 -1.64 -8.875 1 97 259 ARG B N 1
ATOM 4201 C CA . ARG B 1 259 ? 17 -0.718 -9.914 1 97 259 ARG B CA 1
ATOM 4202 C C . ARG B 1 259 ? 15.812 -0.066 -10.617 1 97 259 ARG B C 1
ATOM 4204 O O . ARG B 1 259 ? 14.734 -0.66 -10.703 1 97 259 ARG B O 1
ATOM 4211 N N . GLU B 1 260 ? 16.062 1.141 -11.062 1 94.44 260 GLU B N 1
ATOM 4212 C CA . GLU B 1 260 ? 15.078 1.826 -11.883 1 94.44 260 GLU B CA 1
ATOM 4213 C C . GLU B 1 260 ? 15.344 1.599 -13.367 1 94.44 260 GLU B C 1
ATOM 4215 O O . GLU B 1 260 ? 16.5 1.45 -13.781 1 94.44 260 GLU B O 1
ATOM 4220 N N . PRO B 1 261 ? 14.258 1.568 -14.109 1 95.44 261 PRO B N 1
ATOM 4221 C CA . PRO B 1 261 ? 12.867 1.712 -13.664 1 95.44 261 PRO B CA 1
ATOM 4222 C C . PRO B 1 261 ? 12.289 0.416 -13.094 1 95.44 261 PRO B C 1
ATOM 4224 O O . PRO B 1 261 ? 12.688 -0.674 -13.516 1 95.44 261 PRO B O 1
ATOM 4227 N N . ALA B 1 262 ? 11.445 0.5 -12.117 1 96.56 262 ALA B N 1
ATOM 4228 C CA . ALA B 1 262 ? 10.516 -0.588 -11.828 1 96.56 262 ALA B CA 1
ATOM 4229 C C . ALA B 1 262 ? 9.391 -0.632 -12.852 1 96.56 262 ALA B C 1
ATOM 4231 O O . ALA B 1 262 ? 8.703 0.369 -13.07 1 96.56 262 ALA B O 1
ATOM 4232 N N . PHE B 1 263 ? 9.273 -1.705 -13.508 1 97.94 263 PHE B N 1
ATOM 4233 C CA . PHE B 1 263 ? 8.266 -1.84 -14.555 1 97.94 263 PHE B CA 1
ATOM 4234 C C . PHE B 1 263 ? 6.898 -2.148 -13.953 1 97.94 263 PHE B C 1
ATOM 4236 O O . PHE B 1 263 ? 6.645 -3.275 -13.523 1 97.94 263 PHE B O 1
ATOM 4243 N N . SER B 1 264 ? 6.047 -1.19 -13.867 1 96.12 264 SER B N 1
ATOM 4244 C CA . SER B 1 264 ? 4.699 -1.271 -13.32 1 96.12 264 SER B CA 1
ATOM 4245 C C . SER B 1 264 ? 3.736 -0.371 -14.094 1 96.12 264 SER B C 1
ATOM 4247 O O . SER B 1 264 ? 4.156 0.396 -14.961 1 96.12 264 SER B O 1
ATOM 4249 N N . TRP B 1 265 ? 2.447 -0.494 -13.812 1 94.06 265 TRP B N 1
ATOM 4250 C CA . TRP B 1 265 ? 1.476 0.401 -14.438 1 94.06 265 TRP B CA 1
ATOM 4251 C C . TRP B 1 265 ? 1.651 1.829 -13.93 1 94.06 265 TRP B C 1
ATOM 4253 O O . TRP B 1 265 ? 2.023 2.045 -12.773 1 94.06 265 TRP B O 1
ATOM 4263 N N . PRO B 1 266 ? 1.346 2.768 -14.758 1 89.19 266 PRO B N 1
ATOM 4264 C CA . PRO B 1 266 ? 1.495 4.164 -14.344 1 89.19 266 PRO B CA 1
ATOM 4265 C C . PRO B 1 266 ? 0.6 4.527 -13.156 1 89.19 266 PRO B C 1
ATOM 4267 O O . PRO B 1 266 ? -0.533 4.047 -13.07 1 89.19 266 PRO B O 1
ATOM 4270 N N . ALA B 1 267 ? 1.062 5.398 -12.273 1 80.88 267 ALA B N 1
ATOM 4271 C CA . ALA B 1 267 ? 0.365 5.812 -11.062 1 80.88 267 ALA B CA 1
ATOM 4272 C C . ALA B 1 267 ? -0.989 6.434 -11.391 1 80.88 267 ALA B C 1
ATOM 4274 O O . ALA B 1 267 ? -1.949 6.289 -10.633 1 80.88 267 ALA B O 1
ATOM 4275 N N . ASN B 1 268 ? -1.146 7.082 -12.523 1 81.44 268 ASN B N 1
ATOM 4276 C CA . ASN B 1 268 ? -2.373 7.809 -12.844 1 81.44 268 ASN B CA 1
ATOM 4277 C C . ASN B 1 268 ? -3.252 7.023 -13.812 1 81.44 268 ASN B C 1
ATOM 4279 O O . ASN B 1 268 ? -4.277 7.527 -14.273 1 81.44 268 ASN B O 1
ATOM 4283 N N . TRP B 1 269 ? -2.842 5.781 -13.984 1 83.5 269 TRP B N 1
ATOM 4284 C CA . TRP B 1 269 ? -3.619 4.934 -14.891 1 83.5 269 TRP B CA 1
ATOM 4285 C C . TRP B 1 269 ? -4.719 4.195 -14.133 1 83.5 269 TRP B C 1
ATOM 4287 O O . TRP B 1 269 ? -4.461 3.592 -13.086 1 83.5 269 TRP B O 1
ATOM 4297 N N . SER B 1 270 ? -5.914 4.301 -14.609 1 80.38 270 SER B N 1
ATOM 4298 C CA . SER B 1 270 ? -7.051 3.686 -13.93 1 80.38 270 SER B CA 1
ATOM 4299 C C . SER B 1 270 ? -7.559 2.469 -14.695 1 80.38 270 SER B C 1
ATOM 4301 O O . SER B 1 270 ? -8.617 1.923 -14.375 1 80.38 270 SER B O 1
ATOM 4303 N N . GLY B 1 271 ? -6.773 2.113 -15.664 1 78.94 271 GLY B N 1
ATOM 4304 C CA . GLY B 1 271 ? -7.191 0.967 -16.453 1 78.94 271 GLY B CA 1
ATOM 4305 C C . GLY B 1 271 ? -7.777 1.354 -17.797 1 78.94 271 GLY B C 1
ATOM 4306 O O . GLY B 1 271 ? -8.18 2.502 -18 1 78.94 271 GLY B O 1
ATOM 4307 N N . ASP B 1 272 ? -7.656 0.536 -18.75 1 79.5 272 ASP B N 1
ATOM 4308 C CA . ASP B 1 272 ? -8.227 0.712 -20.094 1 79.5 272 ASP B CA 1
ATOM 4309 C C . ASP B 1 272 ? -8.75 -0.612 -20.641 1 79.5 272 ASP B C 1
ATOM 4311 O O . ASP B 1 272 ? -8.523 -1.67 -20.047 1 79.5 272 ASP B O 1
ATOM 4315 N N . VAL B 1 273 ? -9.555 -0.448 -21.656 1 78.19 273 VAL B N 1
ATOM 4316 C CA . VAL B 1 273 ? -10.086 -1.629 -22.328 1 78.19 273 VAL B CA 1
ATOM 4317 C C . VAL B 1 273 ? -9.227 -1.955 -23.547 1 78.19 273 VAL B C 1
ATOM 4319 O O . VAL B 1 273 ? -8.773 -1.052 -24.266 1 78.19 273 VAL B O 1
ATOM 4322 N N . GLY B 1 274 ? -8.797 -3.287 -23.672 1 81.38 274 GLY B N 1
ATOM 4323 C CA . GLY B 1 274 ? -8.031 -3.738 -24.812 1 81.38 274 GLY B CA 1
ATOM 4324 C C . GLY B 1 274 ? -7.277 -5.031 -24.562 1 81.38 274 GLY B C 1
ATOM 4325 O O . GLY B 1 274 ? -7.219 -5.508 -23.422 1 81.38 274 GLY B O 1
ATOM 4326 N N . PRO B 1 275 ? -6.836 -5.566 -25.734 1 86 275 PRO B N 1
ATOM 4327 C CA . PRO B 1 275 ? -6.027 -6.773 -25.562 1 86 275 PRO B CA 1
ATOM 4328 C C . PRO B 1 275 ? -4.797 -6.543 -24.672 1 86 275 PRO B C 1
ATOM 4330 O O . PRO B 1 275 ? -4.184 -5.477 -24.734 1 86 275 PRO B O 1
ATOM 4333 N N . ALA B 1 276 ? -4.531 -7.516 -23.859 1 87.06 276 ALA B N 1
ATOM 4334 C CA . ALA B 1 276 ? -3.43 -7.426 -22.906 1 87.06 276 ALA B CA 1
ATOM 4335 C C . ALA B 1 276 ? -2.127 -7.055 -23.609 1 87.06 276 ALA B C 1
ATOM 4337 O O . ALA B 1 276 ? -1.38 -6.195 -23.125 1 87.06 276 ALA B O 1
ATOM 4338 N N . ALA B 1 277 ? -1.881 -7.699 -24.75 1 90.44 277 ALA B N 1
ATOM 4339 C CA . ALA B 1 277 ? -0.634 -7.465 -25.469 1 90.44 277 ALA B CA 1
ATOM 4340 C C . ALA B 1 277 ? -0.504 -6 -25.891 1 90.44 277 ALA B C 1
ATOM 4342 O O . ALA B 1 277 ? 0.584 -5.426 -25.828 1 90.44 277 ALA B O 1
ATOM 4343 N N . GLU B 1 278 ? -1.53 -5.434 -26.281 1 91.06 278 GLU B N 1
ATOM 4344 C CA . GLU B 1 278 ? -1.526 -4.035 -26.703 1 91.06 278 GLU B CA 1
ATOM 4345 C C . GLU B 1 278 ? -1.328 -3.1 -25.516 1 91.06 278 GLU B C 1
ATOM 4347 O O . GLU B 1 278 ? -0.601 -2.109 -25.609 1 91.06 278 GLU B O 1
ATOM 4352 N N . LEU B 1 279 ? -2.006 -3.404 -24.453 1 90.69 279 LEU B N 1
ATOM 4353 C CA . LEU B 1 279 ? -1.865 -2.592 -23.25 1 90.69 279 LEU B CA 1
ATOM 4354 C C . LEU B 1 279 ? -0.424 -2.607 -22.75 1 90.69 279 LEU B C 1
ATOM 4356 O O . LEU B 1 279 ? 0.12 -1.564 -22.375 1 90.69 279 LEU B O 1
ATOM 4360 N N . LEU B 1 280 ? 0.135 -3.791 -22.766 1 94.44 280 LEU B N 1
ATOM 4361 C CA . LEU B 1 280 ? 1.513 -3.93 -22.312 1 94.44 280 LEU B CA 1
ATOM 4362 C C . LEU B 1 280 ? 2.463 -3.125 -23.188 1 94.44 280 LEU B C 1
ATOM 4364 O O . LEU B 1 280 ? 3.352 -2.436 -22.688 1 94.44 280 LEU B O 1
ATOM 4368 N N . ARG B 1 281 ? 2.24 -3.186 -24.453 1 94.62 281 ARG B N 1
ATOM 4369 C CA . ARG B 1 281 ? 3.082 -2.439 -25.391 1 94.62 281 ARG B CA 1
ATOM 4370 C C . ARG B 1 281 ? 2.92 -0.936 -25.188 1 94.62 281 ARG B C 1
ATOM 4372 O O . ARG B 1 281 ? 3.906 -0.199 -25.156 1 94.62 281 ARG B O 1
ATOM 4379 N N . ARG B 1 282 ? 1.718 -0.512 -25.062 1 93.44 282 ARG B N 1
ATOM 4380 C CA . ARG B 1 282 ? 1.402 0.905 -24.906 1 93.44 282 ARG B CA 1
ATOM 4381 C C . ARG B 1 282 ? 2.082 1.491 -23.672 1 93.44 282 ARG B C 1
ATOM 4383 O O . ARG B 1 282 ? 2.484 2.656 -23.672 1 93.44 282 ARG B O 1
ATOM 4390 N N . HIS B 1 283 ? 2.254 0.64 -22.688 1 94.19 283 HIS B N 1
ATOM 4391 C CA . HIS B 1 283 ? 2.758 1.169 -21.422 1 94.19 283 HIS B CA 1
ATOM 4392 C C . HIS B 1 283 ? 4.184 0.699 -21.156 1 94.19 283 HIS B C 1
ATOM 4394 O O . HIS B 1 283 ? 4.699 0.854 -20.047 1 94.19 283 HIS B O 1
ATOM 4400 N N . GLY B 1 284 ? 4.777 0.082 -22.172 1 96.56 284 GLY B N 1
ATOM 4401 C CA . GLY B 1 284 ? 6.172 -0.319 -22.047 1 96.56 284 GLY B CA 1
ATOM 4402 C C . GLY B 1 284 ? 6.375 -1.494 -21.125 1 96.56 284 GLY B C 1
ATOM 4403 O O . GLY B 1 284 ? 7.406 -1.587 -20.453 1 96.56 284 GLY B O 1
ATOM 4404 N N . LEU B 1 285 ? 5.352 -2.367 -21.062 1 97.12 285 LEU B N 1
ATOM 4405 C CA . LEU B 1 285 ? 5.398 -3.451 -20.094 1 97.12 285 LEU B CA 1
ATOM 4406 C C . LEU B 1 285 ? 5.484 -4.805 -20.781 1 97.12 285 LEU B C 1
ATOM 4408 O O . LEU B 1 285 ? 5.465 -5.848 -20.125 1 97.12 285 LEU B O 1
ATOM 4412 N N . SER B 1 286 ? 5.605 -4.762 -22.141 1 97.75 286 SER B N 1
ATOM 4413 C CA . SER B 1 286 ? 5.844 -6.023 -22.844 1 97.75 286 SER B CA 1
ATOM 4414 C C . SER B 1 286 ? 7.242 -6.559 -22.562 1 97.75 286 SER B C 1
ATOM 4416 O O . SER B 1 286 ? 8.133 -5.805 -22.156 1 97.75 286 SER B O 1
ATOM 4418 N N . ALA B 1 287 ? 7.402 -7.844 -22.812 1 98.56 287 ALA B N 1
ATOM 4419 C CA . ALA B 1 287 ? 8.719 -8.445 -22.609 1 98.56 287 ALA B CA 1
ATOM 4420 C C . ALA B 1 287 ? 9.781 -7.711 -23.422 1 98.56 287 ALA B C 1
ATOM 4422 O O . ALA B 1 287 ? 10.883 -7.449 -22.922 1 98.56 287 ALA B O 1
ATOM 4423 N N . ALA B 1 288 ? 9.461 -7.367 -24.594 1 98.56 288 ALA B N 1
ATOM 4424 C CA . ALA B 1 288 ? 10.391 -6.664 -25.469 1 98.56 288 ALA B CA 1
ATOM 4425 C C . ALA B 1 288 ? 10.719 -5.277 -24.922 1 98.56 288 ALA B C 1
ATOM 4427 O O . ALA B 1 288 ? 11.875 -4.848 -24.969 1 98.56 288 ALA B O 1
ATOM 4428 N N . ASP B 1 289 ? 9.719 -4.551 -24.484 1 98.56 289 ASP B N 1
ATOM 4429 C CA . ASP B 1 289 ? 9.922 -3.225 -23.906 1 98.56 289 ASP B CA 1
ATOM 4430 C C . ASP B 1 289 ? 10.812 -3.287 -22.672 1 98.56 289 ASP B C 1
ATOM 4432 O O . ASP B 1 289 ? 11.727 -2.475 -22.516 1 98.56 289 ASP B O 1
ATOM 4436 N N . VAL B 1 290 ? 10.508 -4.246 -21.812 1 98.69 290 VAL B N 1
ATOM 4437 C CA . VAL B 1 290 ? 11.266 -4.426 -20.578 1 98.69 290 VAL B CA 1
ATOM 4438 C C . VAL B 1 290 ? 12.727 -4.742 -20.906 1 98.69 290 VAL B C 1
ATOM 4440 O O . VAL B 1 290 ? 13.641 -4.094 -20.391 1 98.69 290 VAL B O 1
ATOM 4443 N N . ALA B 1 291 ? 12.906 -5.711 -21.766 1 98.81 291 ALA B N 1
ATOM 4444 C CA . ALA B 1 291 ? 14.258 -6.109 -22.156 1 98.81 291 ALA B CA 1
ATOM 4445 C C . ALA B 1 291 ? 15.016 -4.938 -22.766 1 98.81 291 ALA B C 1
ATOM 4447 O O . ALA B 1 291 ? 16.172 -4.695 -22.422 1 98.81 291 ALA B O 1
ATOM 4448 N N . GLY B 1 292 ? 14.367 -4.262 -23.688 1 98.5 292 GLY B N 1
ATOM 4449 C CA . GLY B 1 292 ? 15 -3.123 -24.328 1 98.5 292 GLY B CA 1
ATOM 4450 C C . GLY B 1 292 ? 15.406 -2.037 -23.359 1 98.5 292 GLY B C 1
ATOM 4451 O O . GLY B 1 292 ? 16.516 -1.498 -23.453 1 98.5 292 GLY B O 1
ATOM 4452 N N . ARG B 1 293 ? 14.547 -1.695 -22.469 1 98.38 293 ARG B N 1
ATOM 4453 C CA . ARG B 1 293 ? 14.812 -0.641 -21.484 1 98.38 293 ARG B CA 1
ATOM 4454 C C . ARG B 1 293 ? 15.961 -1.034 -20.562 1 98.38 293 ARG B C 1
ATOM 4456 O O . ARG B 1 293 ? 16.797 -0.201 -20.219 1 98.38 293 ARG B O 1
ATOM 4463 N N . ILE B 1 294 ? 15.969 -2.297 -20.062 1 98.44 294 ILE B N 1
ATOM 4464 C CA . ILE B 1 294 ? 17.016 -2.77 -19.172 1 98.44 294 ILE B CA 1
ATOM 4465 C C . ILE B 1 294 ? 18.359 -2.744 -19.906 1 98.44 294 ILE B C 1
ATOM 4467 O O . ILE B 1 294 ? 19.375 -2.291 -19.359 1 98.44 294 ILE B O 1
ATOM 4471 N N . ALA B 1 295 ? 18.375 -3.225 -21.141 1 98.38 295 ALA B N 1
ATOM 4472 C CA . ALA B 1 295 ? 19.594 -3.201 -21.938 1 98.38 295 ALA B CA 1
ATOM 4473 C C . ALA B 1 295 ? 20.141 -1.781 -22.078 1 98.38 295 ALA B C 1
ATOM 4475 O O . ALA B 1 295 ? 21.344 -1.557 -21.953 1 98.38 295 ALA B O 1
ATOM 4476 N N . ALA B 1 296 ? 19.25 -0.851 -22.328 1 97.75 296 ALA B N 1
ATOM 4477 C CA . ALA B 1 296 ? 19.641 0.551 -22.453 1 97.75 296 ALA B CA 1
ATOM 4478 C C . ALA B 1 296 ? 20.234 1.078 -21.156 1 97.75 296 ALA B C 1
ATOM 4480 O O . ALA B 1 296 ? 21.219 1.828 -21.172 1 97.75 296 ALA B O 1
ATOM 4481 N N . GLU B 1 297 ? 19.609 0.707 -20.031 1 96.69 297 GLU B N 1
ATOM 4482 C CA . GLU B 1 297 ? 20.094 1.155 -18.734 1 96.69 297 GLU B CA 1
ATOM 4483 C C . GLU B 1 297 ? 21.484 0.609 -18.453 1 96.69 297 GLU B C 1
ATOM 4485 O O . GLU B 1 297 ? 22.328 1.307 -17.875 1 96.69 297 GLU B O 1
ATOM 4490 N N . LEU B 1 298 ? 21.688 -0.635 -18.75 1 96.62 298 LEU B N 1
ATOM 4491 C CA . LEU B 1 298 ? 22.969 -1.271 -18.484 1 96.62 298 LEU B CA 1
ATOM 4492 C C . LEU B 1 298 ? 24.047 -0.703 -19.391 1 96.62 298 LEU B C 1
ATOM 4494 O O . LEU B 1 298 ? 25.219 -0.645 -19.016 1 96.62 298 LEU B O 1
ATOM 4498 N N . ALA B 1 299 ? 23.641 -0.27 -20.547 1 94.31 299 ALA B N 1
ATOM 4499 C CA . ALA B 1 299 ? 24.594 0.349 -21.469 1 94.31 299 ALA B CA 1
ATOM 4500 C C . ALA B 1 299 ? 25.016 1.731 -20.969 1 94.31 299 ALA B C 1
ATOM 4502 O O . ALA B 1 299 ? 26.141 2.17 -21.219 1 94.31 299 ALA B O 1
ATOM 4503 N N . ARG B 1 300 ? 24.109 2.496 -20.359 1 88.88 300 ARG B N 1
ATOM 4504 C CA . ARG B 1 300 ? 24.406 3.826 -19.828 1 88.88 300 ARG B CA 1
ATOM 4505 C C . ARG B 1 300 ? 25.328 3.746 -18.609 1 88.88 300 ARG B C 1
ATOM 4507 O O . ARG B 1 300 ? 26.109 4.66 -18.359 1 88.88 300 ARG B O 1
ATOM 4514 N N . GLY B 1 301 ? 25.062 2.908 -17.609 1 76 301 GLY B N 1
ATOM 4515 C CA . GLY B 1 301 ? 25.875 2.744 -16.422 1 76 301 GLY B CA 1
ATOM 4516 C C . GLY B 1 301 ? 27.266 2.199 -16.703 1 76 301 GLY B C 1
ATOM 4517 O O . GLY B 1 301 ? 28.078 2.039 -15.797 1 76 301 GLY B O 1
ATOM 4518 N N . ARG B 1 302 ? 27.578 1.761 -18.016 1 52.56 302 ARG B N 1
ATOM 4519 C CA . ARG B 1 302 ? 28.938 1.464 -18.5 1 52.56 302 ARG B CA 1
ATOM 4520 C C . ARG B 1 302 ? 29.609 2.715 -19.047 1 52.56 302 ARG B C 1
ATOM 4522 O O . ARG B 1 302 ? 28.938 3.609 -19.562 1 52.56 302 ARG B O 1
#

Radius of gyration: 23.8 Å; Cα contacts (8 Å, |Δi|>4): 1480; chains: 2; bounding box: 59×69×53 Å

Organism: Burkholderia thailandensis (strain ATCC 700388 / DSM 13276 / CCUG 48851 / CIP 106301 / E264) (NCBI:txid271848)

InterPro domains:
  IPR005475 Transketolase-like, pyrimidine-binding domain [PF02779] (9-162)
  IPR005475 Transketolase-like, pyrimidine-binding domain [SM00861] (1-166)
  IPR009014 Transketolase C-terminal/Pyruvate-ferredoxin oxidoreductase domain II [G3DSA:3.40.50.920] (175-300)
  IPR009014 Transketolase C-terminal/Pyruvate-ferredoxin oxidoreductase domain II [SSF52922] (181-296)
  IPR029061 Thiamin diphosphate-binding fold [SSF52518] (8-164)
  IPR033412 Pyruvate:ferredoxin oxidoreductase, core domain II [PF17147] (183-247)
  IPR051157 Pyruvate Dehydrogenase/Transketolase [PTHR43825] (6-299)

pLDDT: mean 89.98, std 10.84, range [49.84, 98.94]

Secondary structure (DSSP, 8-state):
--HHHHHHHHHHHHHTT-TTEEEEE-S-HHHHTHHHHHHH-GGGEEE--S-HHHHHHHHHHHHHTT-EEEEEEEHHIIIIISHHHHIIIIIITT--PEEEEESBBS--GGG-GGG-BTTHHHHHHTSTT-EEE---SHHHHHHHHHHHHHSSS-EEEE--SS-----SS---SEEEESS--SEEEEE-TTHHHHHHHHHHHHHHTT--EEEEEE-EEES--HHHHHHHTTT-SEEEEEEEEESTTSHHHHHHHTT---PSPPEEE-TT-----S-HHHHHHHTT-SHHHHHHHHHHHHHH--/--HHHHHHHHHHHHHTT-TTEEEEE-S-HHHHTHHHHHHH-GGGEEE--S-HHHHHHHHHHHHHTT-EEEEEEEHHIIIIISHHHHIIIIIITT--PEEEEESBBS--GGG-GGG-BTTHHHHHHTSTT-EEE---SHHHHHHHHHHHHHSSS-EEEE--SS-----SS---SEEEESS--SEEEEE-TTHHHHHHHHHHHHHHTT--EEEEEE-EEES--HHHHHHHTTT-SEEEEEEEEESTTSHHHHHHHTT---PSPPEEE-TT-----S-HHHHHHHTT-SHHHHHHHHHHHHHH--

Foldseek 3Di:
DFPLLLLLVLLLVCCVPPVQEAEEEQPCCVLRVVVVSCVSPVVRYHYPHLPLQVRLLVQLVSLVVVGEYEYEDALLSNQPVNVVCCQVSFQVVFRLYEYEHEAEFQQNAAPWLSRYHQASLLRQQVGHFEWEFAAAESQLSSVVSVV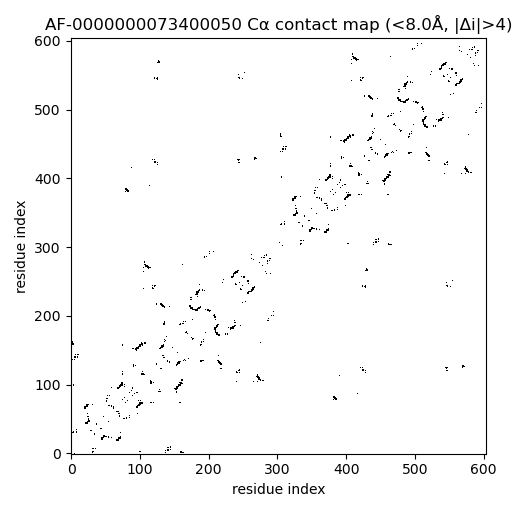SVVDSGYYYYYAYRDDHYDFDDHHDQKAWRPDDWQEEAEEGHNCLVQQQLLCVVLVVVVHTYTYMYHGIQPVGPLVVVCVRCPNHPAYEYQYSHEDPSTPCVSCVVSPDDHDPDRHYAYPPDSHGYHHSQVVCVVRLRGSVSVNVVVVVVVVVVD/DFPLLLLLVLLLVVCVPPVQEAEEEQPCCVLRVVVVSCVSPVVRYHYPHLCLQVRLQVQLVSLVVVGEYEYEDALLSNQPVNVVCCQVSFQVVFRLYEYEHEAEFQQNAAPWLSRYHQASLLRQQVGHFEWEFAAAESQLSSVVSVVSVVDSGYYYYYAYRDDHYDFDDHHDQKAWRPDDWQEEAEEEHNCLVQQQLLCVVLVVVVHTYTYMYHGIQPVGPLVVVCVRCPNHPAYEYQYSHEDPSTDCVSCVVSPDDHDPDRHYAYPPDSHGYHHSQVVCVVRLRGSVSVNVVVVVVVVVVD